Protein AF-A0A812QIM4-F1 (afdb_monomer)

Foldseek 3Di:
DDDDDDDDDDDDDDDDDDDDDDDDDDDDDDDDDDDDDDDDDDDDDDDDPDDDDDDPVVPDPPCVVVCVVPDDPDDDDDDDDDDDDDPVPPQADDEAEFEVDCTLAPNCCVCVVVVFDLQAALVPTPDDPVVSVVLLVVLQVSLVVSLVVVVVVLVRYQYEYEYCDDPCPNVSNCVRRNVVSVVSCVVSVHHYHHPLQPPQDPDPDPDDPPPCPDDDDDDDDDDDDDDDDADDPQCVVAAWKAWQQRHTQFGDDPQWTQGPVHNPDIWGFDDDPNWTWTADPNDIWIWDFDVQQTWTQISSRIIIGGPLQFAWKAWPPPRHTQAGDDPQWGPGDVVVVDDIWGKAFPPRHDRFGKIWTQDPNDTWIWTWDDDVFTWTQTPVRIIMTGDDPD

Mean predicted aligned error: 18.61 Å

Solvent-accessible surface area (backbone atoms only — not comparable to full-atom values): 24780 Å² total; per-residue (Å²): 135,87,84,87,81,88,86,85,91,79,86,84,82,85,82,87,81,82,81,81,88,89,79,87,83,90,84,88,84,89,81,84,90,85,85,89,81,88,84,89,79,92,76,90,80,80,89,84,87,74,75,88,79,77,61,80,76,77,74,59,71,64,70,73,68,73,55,70,82,72,67,84,80,75,75,84,89,71,77,96,74,94,72,93,71,74,76,86,77,68,80,80,73,46,74,46,78,40,58,40,76,66,68,58,40,62,47,62,53,48,43,70,73,62,63,51,63,72,91,43,37,63,90,70,45,100,61,58,70,72,54,45,54,50,51,51,53,51,42,48,54,48,32,54,52,38,46,51,51,52,53,54,46,49,75,67,24,51,52,36,41,37,34,81,48,63,83,65,46,70,62,44,50,19,67,30,67,30,50,71,42,42,54,48,41,61,75,69,64,52,52,76,44,43,63,56,75,71,76,68,71,84,62,95,65,95,67,80,88,70,82,80,71,85,78,91,82,85,90,87,90,87,84,89,81,88,87,82,97,35,89,71,69,49,69,80,59,46,42,44,27,18,38,87,86,57,48,74,48,30,35,30,52,83,37,34,34,37,30,66,91,39,85,86,46,71,40,61,54,44,76,56,95,54,36,38,33,38,64,57,98,88,44,78,38,43,30,51,78,42,84,83,54,49,28,38,43,33,71,76,68,53,47,36,35,58,49,83,73,59,45,44,32,20,31,64,75,87,59,48,71,50,27,32,28,53,96,54,24,36,40,48,30,78,92,67,77,50,78,72,26,52,39,44,56,69,65,74,70,67,67,74,36,46,34,34,35,49,52,95,95,38,79,46,48,22,43,41,41,77,57,93,63,31,34,36,42,31,80,90,70,54,42,37,32,36,56,74,87,127

Secondary structure (DSSP, 8-state):
--PPP-----------PPPPPP---------------------------------TTTS---GGGTSTTSS---------------GGG-S---EEEEE-BTTTB-HHIIIIIS---TTS-GGGSSS-HHHHHHHHHHHHHHHHHHHHHHHHHHHHSEEEEEESSPTTHHHHHHHHH-HHHHHHHHHHT--EEETTGGGS---S--------PPPP-------PPP--S----GGGG-EEEE-TTS-EEEEEETTEEEETTEEEEEEE-EEETTEEEEEETTEEEEEEEETTTTEEEETTS-EEEE-TT-EEEEETTTT-EEEEEETTEEEE-GGG----EEEEETTSS-SS-EEEEEETTEEEEEEEE-SSS-EEEETTS-EEEEPP--

Structure (mmCIF, N/CA/C/O backbone):
data_AF-A0A812QIM4-F1
#
_entry.id   AF-A0A812QIM4-F1
#
loop_
_atom_site.group_PDB
_atom_site.id
_atom_site.type_symbol
_atom_site.label_atom_id
_atom_site.label_alt_id
_atom_site.label_comp_id
_atom_site.label_asym_id
_atom_site.label_entity_id
_atom_site.label_seq_id
_atom_site.pdbx_PDB_ins_code
_atom_site.Cartn_x
_atom_site.Cartn_y
_atom_site.Cartn_z
_atom_site.occupancy
_atom_site.B_iso_or_equiv
_atom_site.auth_seq_id
_atom_site.auth_comp_id
_atom_site.auth_asym_id
_atom_site.auth_atom_id
_atom_site.pdbx_PDB_model_num
ATOM 1 N N . MET A 1 1 ? -24.284 -28.641 1.181 1.00 31.69 1 MET A N 1
ATOM 2 C CA . MET A 1 1 ? -25.553 -29.270 0.763 1.00 31.69 1 MET A CA 1
ATOM 3 C C . MET A 1 1 ? -26.142 -28.360 -0.311 1.00 31.69 1 MET A C 1
ATOM 5 O O . MET A 1 1 ? -26.396 -27.210 0.000 1.00 31.69 1 MET A O 1
ATOM 9 N N . ALA A 1 2 ? -26.145 -28.855 -1.556 1.00 27.86 2 ALA A N 1
ATOM 10 C CA . ALA A 1 2 ? -26.678 -28.325 -2.827 1.00 27.86 2 ALA A CA 1
ATOM 11 C C . ALA A 1 2 ? -26.719 -26.797 -3.088 1.00 27.86 2 ALA A C 1
ATOM 13 O O . ALA A 1 2 ? -27.555 -26.076 -2.555 1.00 27.86 2 ALA A O 1
ATOM 14 N N . ILE A 1 3 ? -25.862 -26.364 -4.022 1.00 28.48 3 ILE A N 1
ATOM 15 C CA . ILE A 1 3 ? -25.953 -25.119 -4.800 1.00 28.48 3 ILE A CA 1
ATOM 16 C C . ILE A 1 3 ? -26.786 -25.438 -6.053 1.00 28.48 3 ILE A C 1
ATOM 18 O O . ILE A 1 3 ? -26.465 -26.397 -6.755 1.00 28.48 3 ILE A O 1
ATOM 22 N N . CYS A 1 4 ? -27.843 -24.665 -6.320 1.00 30.12 4 CYS A N 1
ATOM 23 C CA . CYS A 1 4 ? -28.567 -24.708 -7.594 1.00 30.12 4 CYS A CA 1
ATOM 24 C C . CYS A 1 4 ? -27.830 -23.866 -8.638 1.00 30.12 4 CYS A C 1
ATOM 26 O O . CYS A 1 4 ? -27.529 -22.696 -8.399 1.00 30.12 4 CYS A O 1
ATOM 28 N N . ALA A 1 5 ? -27.569 -24.498 -9.778 1.00 31.72 5 ALA A N 1
ATOM 29 C CA . ALA A 1 5 ? -27.075 -23.909 -11.008 1.00 31.72 5 ALA A CA 1
ATOM 30 C C . ALA A 1 5 ? -28.241 -23.488 -11.927 1.00 31.72 5 ALA A C 1
ATOM 32 O O . ALA A 1 5 ? -29.397 -23.821 -11.667 1.00 31.72 5 ALA A O 1
ATOM 33 N N . A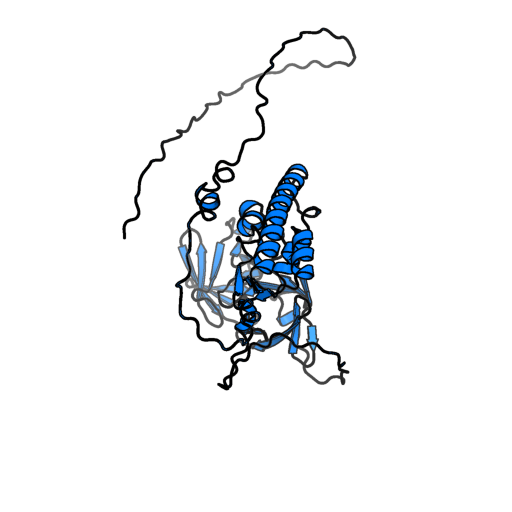SP A 1 6 ? -27.852 -22.822 -13.015 1.00 32.16 6 ASP A N 1
ATOM 34 C CA . ASP A 1 6 ? -28.573 -22.575 -14.270 1.00 32.16 6 ASP A CA 1
ATOM 35 C C . ASP A 1 6 ? -29.329 -21.243 -14.390 1.00 32.16 6 ASP A C 1
ATOM 37 O O . ASP A 1 6 ? -30.354 -21.014 -13.754 1.00 32.16 6 ASP A O 1
ATOM 41 N N . LEU A 1 7 ? -28.817 -20.359 -15.262 1.00 31.41 7 LEU A N 1
ATOM 42 C CA . LEU A 1 7 ? -29.412 -20.027 -16.571 1.00 31.41 7 LEU A CA 1
ATOM 43 C C . LEU A 1 7 ? -28.429 -19.166 -17.427 1.00 31.41 7 LEU A C 1
ATOM 45 O O . LEU A 1 7 ? -27.482 -18.601 -16.877 1.00 31.41 7 LEU A O 1
ATOM 49 N N . PRO A 1 8 ? -28.587 -19.127 -18.770 1.00 38.16 8 PRO A N 1
ATOM 50 C CA . PRO A 1 8 ? -27.470 -19.095 -19.721 1.00 38.16 8 PRO A CA 1
ATOM 51 C C . PRO A 1 8 ? -27.137 -17.718 -20.315 1.00 38.16 8 PRO A C 1
ATOM 53 O O . PRO A 1 8 ? -27.984 -16.836 -20.437 1.00 38.16 8 PRO A O 1
ATOM 56 N N . TRP A 1 9 ? -25.888 -17.604 -20.772 1.00 27.28 9 TRP A N 1
ATOM 57 C CA . TRP A 1 9 ? -25.399 -16.574 -21.687 1.00 27.28 9 TRP A CA 1
ATOM 58 C C . TRP A 1 9 ? -25.681 -16.992 -23.137 1.00 27.28 9 TRP A C 1
ATOM 60 O O . TRP A 1 9 ? -25.324 -18.101 -23.528 1.00 27.28 9 TRP A O 1
ATOM 70 N N . THR A 1 10 ? -26.274 -16.104 -23.934 1.00 38.69 10 THR A N 1
ATOM 71 C CA . THR A 1 10 ? -26.333 -16.226 -25.399 1.00 38.69 10 THR A CA 1
ATOM 72 C C . THR A 1 10 ? -25.633 -15.038 -26.048 1.00 38.69 10 THR A C 1
ATOM 74 O O . THR A 1 10 ? -26.027 -13.895 -25.826 1.00 38.69 10 THR A O 1
ATOM 77 N N . ASP A 1 11 ? -24.593 -15.366 -26.811 1.00 30.64 11 ASP A N 1
ATOM 78 C CA . ASP A 1 11 ? -24.166 -14.837 -28.109 1.00 30.64 11 ASP A CA 1
ATOM 79 C C . ASP A 1 11 ? -24.477 -13.375 -28.465 1.00 30.64 11 ASP A C 1
ATOM 81 O O . ASP A 1 11 ? -25.616 -12.993 -28.735 1.00 30.64 11 ASP A O 1
ATOM 85 N N . PHE A 1 12 ? -23.408 -12.589 -28.629 1.00 30.22 12 PHE A N 1
ATOM 86 C CA . PHE A 1 12 ? -23.403 -11.441 -29.532 1.00 30.22 12 PHE A CA 1
ATOM 87 C C . PHE A 1 12 ? -22.281 -11.638 -30.556 1.00 30.22 12 PHE A C 1
ATOM 89 O O . PHE A 1 12 ? -21.096 -11.490 -30.252 1.00 30.22 12 PHE A O 1
ATOM 96 N N . GLU A 1 13 ? -22.679 -12.053 -31.758 1.00 33.88 13 GLU A N 1
ATOM 97 C CA . GLU A 1 13 ? -21.814 -12.227 -32.919 1.00 33.88 13 GLU A CA 1
ATOM 98 C C . GLU A 1 13 ? -21.240 -10.895 -33.414 1.00 33.88 13 GLU A C 1
ATOM 100 O O . GLU A 1 13 ? -21.886 -9.845 -33.425 1.00 33.88 13 GLU A O 1
ATOM 105 N N . ALA A 1 14 ? -20.001 -10.995 -33.884 1.00 36.44 14 ALA A N 1
ATOM 106 C CA . ALA A 1 14 ? -19.252 -9.965 -34.569 1.00 36.44 14 ALA A CA 1
ATOM 107 C C . ALA A 1 14 ? -19.886 -9.599 -35.922 1.00 36.44 14 ALA A C 1
ATOM 109 O O . ALA A 1 14 ? -20.085 -10.455 -36.781 1.00 36.44 14 ALA A O 1
ATOM 110 N N . GLN A 1 15 ? -20.090 -8.303 -36.162 1.00 34.66 15 GLN A N 1
ATOM 111 C CA . GLN A 1 15 ? -20.232 -7.761 -37.513 1.00 34.66 15 GLN A CA 1
ATOM 112 C C . GLN A 1 15 ? -18.967 -6.987 -37.881 1.00 34.66 15 GLN A C 1
ATOM 114 O O . GLN A 1 15 ? -18.726 -5.865 -37.443 1.00 34.66 15 GLN A O 1
ATOM 119 N N . SER A 1 16 ? -18.140 -7.646 -38.689 1.00 32.47 16 SER A N 1
ATOM 120 C CA . SER A 1 16 ? -17.031 -7.064 -39.433 1.00 32.47 16 SER A CA 1
ATOM 121 C C . SER A 1 16 ? -17.580 -6.214 -40.579 1.00 32.47 16 SER A C 1
ATOM 123 O O . SER A 1 16 ? -18.104 -6.763 -41.553 1.00 32.47 16 SER A O 1
ATOM 125 N N . ASP A 1 17 ? -17.445 -4.895 -40.481 1.00 38.81 17 ASP A N 1
ATOM 126 C CA . ASP A 1 17 ? -17.870 -3.986 -41.541 1.00 38.81 17 ASP A CA 1
ATOM 127 C C . ASP A 1 17 ? -16.717 -3.710 -42.520 1.00 38.81 17 ASP A C 1
ATOM 129 O O . ASP A 1 17 ? -15.615 -3.293 -42.148 1.00 38.81 17 ASP A O 1
ATOM 133 N N . ARG A 1 18 ? -16.971 -4.010 -43.796 1.00 38.47 18 ARG A N 1
ATOM 134 C CA . ARG A 1 18 ? -16.031 -3.883 -44.914 1.00 38.47 18 ARG A CA 1
ATOM 135 C C . ARG A 1 18 ? -15.997 -2.427 -45.378 1.00 38.47 18 ARG A C 1
ATOM 137 O O . ARG A 1 18 ? -16.989 -1.928 -45.897 1.00 38.47 18 ARG A O 1
ATOM 144 N N . ARG A 1 19 ? -14.841 -1.760 -45.296 1.00 40.91 19 ARG A N 1
ATOM 145 C CA . ARG A 1 19 ? -14.613 -0.491 -46.013 1.00 40.91 19 ARG A CA 1
ATOM 146 C C . ARG A 1 19 ? -14.155 -0.759 -47.457 1.00 40.91 19 ARG A C 1
ATOM 148 O O . ARG A 1 19 ? -13.221 -1.541 -47.636 1.00 40.91 19 ARG A O 1
ATOM 155 N N . PRO A 1 20 ? -14.747 -0.112 -48.477 1.00 53.72 20 PRO A N 1
ATOM 156 C CA . PRO A 1 20 ? -14.208 -0.097 -49.836 1.00 53.72 20 PRO A CA 1
ATOM 157 C C . PRO A 1 20 ? -13.132 0.999 -50.008 1.00 53.72 20 PRO A C 1
ATOM 159 O O . PRO A 1 20 ? -13.070 1.931 -49.199 1.00 53.72 20 PRO A O 1
ATOM 162 N N . PRO A 1 21 ? -12.277 0.911 -51.047 1.00 52.03 21 PRO A N 1
ATOM 163 C CA . PRO A 1 21 ? -11.191 1.860 -51.264 1.00 52.03 21 PRO A CA 1
ATOM 164 C C . PRO A 1 21 ? -11.693 3.139 -51.950 1.00 52.03 21 PRO A C 1
ATOM 166 O O . PRO A 1 21 ? -12.489 3.083 -52.886 1.00 52.03 21 PRO A O 1
ATOM 169 N N . LEU A 1 22 ? -11.185 4.292 -51.509 1.00 46.22 22 LEU A N 1
ATOM 170 C CA . LEU A 1 22 ? -11.357 5.579 -52.184 1.00 46.22 22 LEU A CA 1
ATOM 171 C C . LEU A 1 22 ? -10.167 5.829 -53.121 1.00 46.22 22 LEU A C 1
ATOM 173 O O . LEU A 1 22 ? -9.020 5.882 -52.680 1.00 46.22 22 LEU A O 1
ATOM 177 N N . GLN A 1 23 ? -10.466 5.998 -54.408 1.00 47.19 23 GLN A N 1
ATOM 178 C CA . GLN A 1 23 ? -9.598 6.601 -55.419 1.00 47.19 23 GLN A CA 1
ATOM 179 C C . GLN A 1 23 ? -10.103 8.015 -55.735 1.00 47.19 23 GLN A C 1
ATOM 181 O O . GLN A 1 23 ? -11.303 8.201 -55.914 1.00 47.19 23 GLN A O 1
ATOM 186 N N . GLY A 1 24 ? -9.162 8.949 -55.903 1.00 43.06 24 GLY A N 1
ATOM 187 C CA . GLY A 1 24 ? -9.162 9.871 -57.045 1.00 43.06 24 GLY A CA 1
ATOM 188 C C . GLY A 1 24 ? -9.822 11.246 -56.904 1.00 43.06 24 GLY A C 1
ATOM 189 O O . GLY A 1 24 ? -11.034 11.373 -56.999 1.00 43.06 24 GLY A O 1
ATOM 190 N N . ASP A 1 25 ? -8.944 12.251 -56.868 1.00 36.75 25 ASP A N 1
ATOM 191 C CA . ASP A 1 25 ? -8.992 13.505 -57.636 1.00 36.75 25 ASP A CA 1
ATOM 192 C C . ASP A 1 25 ? -9.691 14.773 -57.092 1.00 36.75 25 ASP A C 1
ATOM 194 O O . ASP A 1 25 ? -10.904 14.951 -57.092 1.00 36.75 25 ASP A O 1
ATOM 198 N N . SER A 1 26 ? -8.806 15.713 -56.721 1.00 42.94 26 SER A N 1
ATOM 199 C CA . SER A 1 26 ? -8.750 17.148 -57.069 1.00 42.94 26 SER A CA 1
ATOM 200 C C . SER A 1 26 ? -10.033 17.899 -57.450 1.00 42.94 26 SER A C 1
ATOM 202 O O . SER A 1 26 ? -10.563 17.721 -58.542 1.00 42.94 26 SER A O 1
ATOM 204 N N . ASN A 1 27 ? -10.368 18.929 -56.660 1.00 41.09 27 ASN A N 1
ATOM 205 C CA . ASN A 1 27 ? -10.377 20.321 -57.139 1.00 41.09 27 ASN A CA 1
ATOM 206 C C . ASN A 1 27 ? -10.561 21.337 -55.996 1.00 41.09 27 ASN A C 1
ATOM 208 O O . ASN A 1 27 ? -11.442 21.209 -55.151 1.00 41.09 27 ASN A O 1
ATOM 212 N N . VAL A 1 28 ? -9.717 22.368 -56.023 1.00 44.53 28 VAL A N 1
ATOM 213 C CA . VAL A 1 28 ? -9.793 23.616 -55.242 1.00 44.53 28 VAL A CA 1
ATOM 214 C C . VAL A 1 28 ? -10.727 24.582 -55.994 1.00 44.53 28 VAL A C 1
ATOM 216 O O . VAL A 1 28 ? -10.684 24.606 -57.226 1.00 44.53 28 VAL A O 1
ATOM 219 N N . PRO A 1 29 ? -11.582 25.367 -55.307 1.00 46.28 29 PRO A N 1
ATOM 220 C CA . PRO A 1 29 ? -11.283 26.797 -55.181 1.00 46.28 29 PRO A CA 1
ATOM 221 C C . PRO A 1 29 ? -11.627 27.422 -53.816 1.00 46.28 29 PRO A C 1
ATOM 223 O O . PRO A 1 29 ? -12.591 27.080 -53.139 1.00 46.28 29 PRO A O 1
ATOM 226 N N . THR A 1 30 ? -10.803 28.406 -53.470 1.00 52.62 30 THR A N 1
ATOM 227 C CA . THR A 1 30 ? -10.936 29.436 -52.430 1.00 52.62 30 THR A CA 1
ATOM 228 C C . THR A 1 30 ? -12.150 30.356 -52.638 1.00 52.62 30 THR A C 1
ATOM 230 O O . THR A 1 30 ? -12.399 30.724 -53.783 1.00 52.62 30 THR A O 1
ATOM 233 N N . CYS A 1 31 ? -12.815 30.825 -51.567 1.00 32.56 31 CYS A N 1
ATOM 234 C CA . CYS A 1 31 ? -12.811 32.235 -51.098 1.00 32.56 31 CYS A CA 1
ATOM 235 C C . CYS A 1 31 ? -13.952 32.565 -50.092 1.00 32.56 31 CYS A C 1
ATOM 237 O O . CYS A 1 31 ? -15.097 32.183 -50.304 1.00 32.56 31 CYS A O 1
ATOM 239 N N . SER A 1 32 ? -13.589 33.356 -49.069 1.00 36.91 32 SER A N 1
ATOM 240 C CA . SER A 1 32 ? -14.325 34.442 -48.376 1.00 36.91 32 SER A CA 1
ATOM 241 C C . SER A 1 32 ? -15.700 34.229 -47.710 1.00 36.91 32 SER A C 1
ATOM 243 O O . SER A 1 32 ? -16.726 34.114 -48.370 1.00 36.91 32 SER A O 1
ATOM 245 N N . ASP A 1 33 ? -15.668 34.333 -46.378 1.00 38.66 33 ASP A N 1
ATOM 246 C CA . ASP A 1 33 ? -16.414 35.224 -45.467 1.00 38.66 33 ASP A CA 1
ATOM 247 C C . ASP A 1 33 ? -17.854 35.722 -45.743 1.00 38.66 33 ASP A C 1
ATOM 249 O O . ASP A 1 33 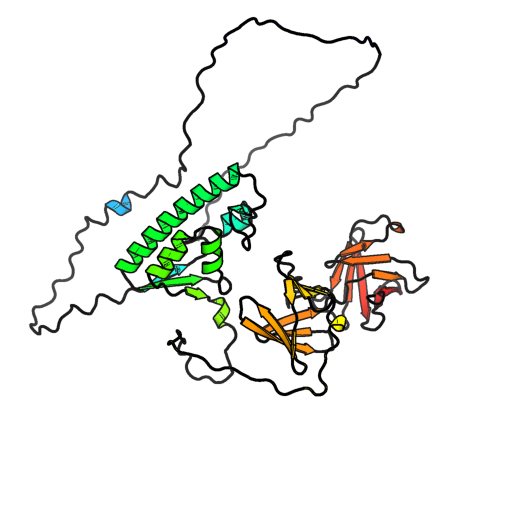? -18.204 36.252 -46.796 1.00 38.66 33 ASP A O 1
ATOM 253 N N . THR A 1 34 ? -18.557 35.826 -44.602 1.00 35.72 34 THR A N 1
ATOM 254 C CA . THR A 1 34 ? -19.622 36.776 -44.190 1.00 35.72 34 THR A CA 1
ATOM 255 C C . THR A 1 34 ? -21.112 36.375 -44.301 1.00 35.72 34 THR A C 1
ATOM 257 O O . THR A 1 34 ? -21.750 36.489 -45.336 1.00 35.72 34 THR A O 1
ATOM 260 N N . CYS A 1 35 ? -21.675 36.093 -43.113 1.00 33.22 35 CYS A N 1
ATOM 261 C CA . CYS A 1 35 ? -22.890 36.683 -42.517 1.00 33.22 35 CYS A CA 1
ATOM 262 C C . CYS A 1 35 ? -24.338 36.351 -42.973 1.00 33.22 35 CYS A C 1
ATOM 264 O O . CYS A 1 35 ? -24.768 36.659 -44.074 1.00 33.22 35 CYS A O 1
ATOM 266 N N . ILE A 1 36 ? -25.119 35.991 -41.933 1.00 32.59 36 ILE A N 1
ATOM 267 C CA . ILE A 1 36 ? -26.514 36.377 -41.602 1.00 32.59 36 ILE A CA 1
ATOM 268 C C . ILE A 1 36 ? -27.662 35.714 -42.387 1.00 32.59 36 ILE A C 1
ATOM 270 O O . ILE A 1 36 ? -27.811 35.900 -43.586 1.00 32.59 36 ILE A O 1
ATOM 274 N N . GLY A 1 37 ? -28.601 35.108 -41.640 1.00 29.59 37 GLY A N 1
ATOM 275 C CA . GLY A 1 37 ? -30.026 35.176 -41.998 1.00 29.59 37 GLY A CA 1
ATOM 276 C C . GLY A 1 37 ? -30.845 33.890 -41.882 1.00 29.59 37 GLY A C 1
ATOM 277 O O . GLY A 1 37 ? -31.101 33.226 -42.874 1.00 29.59 37 GLY A O 1
ATOM 278 N N . SER A 1 38 ? -31.301 33.604 -40.662 1.00 33.09 38 SER A N 1
ATOM 279 C CA . SER A 1 38 ? -32.600 33.032 -40.269 1.00 33.09 38 SER A CA 1
ATOM 280 C C . SER A 1 38 ? -33.513 32.384 -41.330 1.00 33.09 38 SER A C 1
ATOM 282 O O . SER A 1 38 ? -34.051 33.074 -42.190 1.00 33.09 38 SER A O 1
ATOM 284 N N . SER A 1 39 ? -33.906 31.122 -41.111 1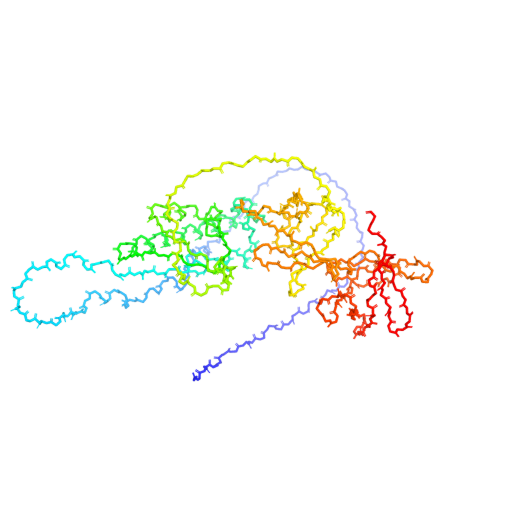.00 31.39 39 SER A N 1
ATOM 285 C CA . SER A 1 39 ? -35.313 30.712 -41.272 1.00 31.39 39 SER A CA 1
ATOM 286 C C . SER A 1 39 ? -35.626 29.412 -40.527 1.00 31.39 39 SER A C 1
ATOM 288 O O . SER A 1 39 ? -34.870 28.445 -40.549 1.00 31.39 39 SER A O 1
ATOM 290 N N . ALA A 1 40 ? -36.757 29.437 -39.832 1.00 34.31 40 ALA A N 1
ATOM 291 C CA . ALA A 1 40 ? -37.245 28.445 -38.896 1.00 34.31 40 ALA A CA 1
ATOM 292 C C . ALA A 1 40 ? -37.752 27.165 -39.571 1.00 34.31 40 ALA A C 1
ATOM 294 O O . ALA A 1 40 ? -38.496 27.242 -40.547 1.00 34.31 40 ALA A O 1
ATOM 295 N N . ARG A 1 41 ? -37.515 26.008 -38.938 1.00 31.59 41 ARG A N 1
ATOM 296 C CA . ARG A 1 41 ? -38.506 24.924 -38.872 1.00 31.59 41 ARG A CA 1
ATOM 297 C C . ARG A 1 41 ? -38.480 24.247 -37.507 1.00 31.59 41 ARG A C 1
ATOM 299 O O . ARG A 1 41 ? -37.567 23.512 -37.155 1.00 31.59 41 ARG A O 1
ATOM 306 N N . SER A 1 42 ? -39.545 24.543 -36.774 1.00 31.66 42 SER A N 1
ATOM 307 C CA . SER A 1 42 ? -40.086 23.763 -35.673 1.00 31.66 42 SER A CA 1
ATOM 308 C C . SER A 1 42 ? -40.284 22.308 -36.105 1.00 31.66 42 SER A C 1
ATOM 310 O O . SER A 1 42 ? -41.011 22.041 -37.063 1.00 31.66 42 SER A O 1
ATOM 312 N N . VAL A 1 43 ? -39.657 21.383 -35.381 1.00 31.66 43 VAL A N 1
ATOM 313 C CA . VAL A 1 43 ? -40.124 20.003 -35.248 1.00 31.66 43 VAL A CA 1
ATOM 314 C C . VAL A 1 43 ? -40.152 19.712 -33.756 1.00 31.66 43 VAL A C 1
ATOM 316 O O . VAL A 1 43 ? -39.121 19.623 -33.095 1.00 31.66 43 VAL A O 1
ATOM 319 N N . CYS A 1 44 ? -41.363 19.611 -33.222 1.00 29.42 44 CYS A N 1
ATOM 320 C CA . CYS A 1 44 ? -41.612 19.041 -31.914 1.00 29.42 44 CYS A CA 1
ATOM 321 C C . CYS A 1 44 ? -41.260 17.548 -31.947 1.00 29.42 44 CYS A C 1
ATOM 323 O O . CYS A 1 44 ? -41.868 16.795 -32.703 1.00 29.42 44 CYS A O 1
ATOM 325 N N . LEU A 1 45 ? -40.363 17.110 -31.066 1.00 29.80 45 LEU A N 1
ATOM 326 C CA . LEU A 1 45 ? -40.440 15.774 -30.483 1.00 29.80 45 LEU A CA 1
ATOM 327 C C . LEU A 1 45 ? -40.370 15.930 -28.967 1.00 29.80 45 LEU A C 1
ATOM 329 O O . LEU A 1 45 ? -39.312 16.118 -28.372 1.00 29.80 45 LEU A O 1
ATOM 333 N N . GLY A 1 46 ? -41.551 15.921 -28.357 1.00 24.19 46 GLY A N 1
ATOM 334 C CA . GLY A 1 46 ? -41.685 15.637 -26.943 1.00 24.19 46 GLY A CA 1
ATOM 335 C C . GLY A 1 46 ? -41.480 14.147 -26.662 1.00 24.19 46 GLY A C 1
ATOM 336 O O . GLY A 1 46 ? -41.581 13.308 -27.554 1.00 24.19 46 GLY A O 1
ATOM 337 N N . ALA A 1 47 ? -41.295 13.871 -25.371 1.00 29.83 47 ALA A N 1
ATOM 338 C CA . ALA A 1 47 ? -41.471 12.584 -24.701 1.00 29.83 47 ALA A CA 1
ATOM 339 C C . ALA A 1 47 ? -40.339 11.542 -24.816 1.00 29.83 47 ALA A C 1
ATOM 341 O O . ALA A 1 47 ? -40.488 10.536 -25.496 1.00 29.83 47 ALA A O 1
ATOM 342 N N . ALA A 1 48 ? -39.281 11.714 -24.008 1.00 28.88 48 ALA A N 1
ATOM 343 C CA . ALA A 1 48 ? -38.602 10.609 -23.303 1.00 28.88 48 ALA A CA 1
ATOM 344 C C . ALA A 1 48 ? -37.644 11.105 -22.192 1.00 28.88 48 ALA A C 1
ATOM 346 O O . ALA A 1 48 ? -36.514 10.648 -22.086 1.00 28.88 48 ALA A O 1
ATOM 347 N N . LEU A 1 49 ? -38.082 12.029 -21.330 1.00 30.22 49 LEU A N 1
ATOM 348 C CA . LEU A 1 49 ? -37.461 12.212 -20.012 1.00 30.22 49 LEU A CA 1
ATOM 349 C C . LEU A 1 49 ? -38.355 11.506 -18.992 1.00 30.22 49 LEU A C 1
ATOM 351 O O . LEU A 1 49 ? -39.291 12.095 -18.455 1.00 30.22 49 LEU A O 1
ATOM 355 N N . ARG A 1 50 ? -38.113 10.205 -18.788 1.00 35.03 50 ARG A N 1
ATOM 356 C CA . ARG A 1 50 ? -38.592 9.507 -17.590 1.00 35.03 50 ARG A CA 1
ATOM 357 C C . ARG A 1 50 ? -37.564 9.691 -16.478 1.00 35.03 50 ARG A C 1
ATOM 359 O O . ARG A 1 50 ? -36.364 9.707 -16.724 1.00 35.03 50 ARG A O 1
ATOM 366 N N . ALA A 1 51 ? -38.117 9.868 -15.286 1.00 35.34 51 ALA A N 1
ATOM 367 C CA . ALA A 1 51 ? -37.494 10.094 -13.993 1.00 35.34 51 ALA A CA 1
ATOM 368 C C . ALA A 1 51 ? -36.309 9.157 -13.661 1.00 35.34 51 ALA A C 1
ATOM 370 O O . ALA A 1 51 ? -36.227 8.055 -14.206 1.00 35.34 51 ALA A O 1
ATOM 371 N N . PRO A 1 52 ? -35.433 9.560 -12.720 1.00 36.53 52 PRO A N 1
ATOM 372 C CA . PRO A 1 52 ? -34.373 8.702 -12.196 1.00 36.53 52 PRO A CA 1
ATOM 373 C C . PRO A 1 52 ? -34.975 7.446 -11.540 1.00 36.53 52 PRO A C 1
ATOM 375 O O . PRO A 1 52 ? -35.694 7.543 -10.546 1.00 36.53 52 PRO A O 1
ATOM 378 N N . GLY A 1 53 ? -34.696 6.267 -12.110 1.00 32.16 53 GLY A N 1
ATOM 379 C CA . GLY A 1 53 ? -34.959 4.970 -11.472 1.00 32.16 53 GLY A CA 1
ATOM 380 C C . GLY A 1 53 ? -34.093 4.856 -10.217 1.00 32.16 53 GLY A C 1
ATOM 381 O O . GLY A 1 5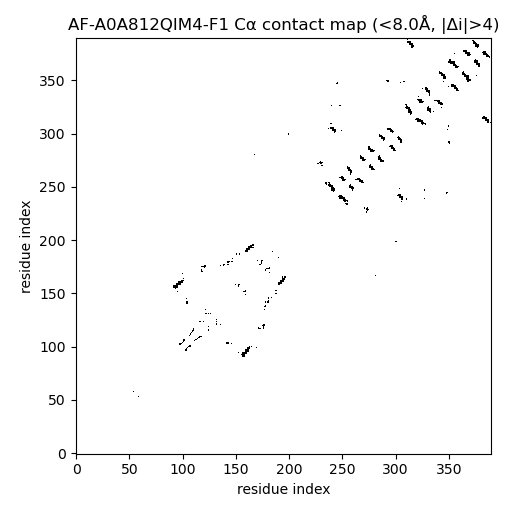3 ? -32.899 5.125 -10.265 1.00 32.16 53 GLY A O 1
ATOM 382 N N . SER A 1 54 ? -34.659 4.675 -9.025 1.00 35.38 54 SER A N 1
ATOM 383 C CA . SER A 1 54 ? -35.267 3.444 -8.500 1.00 35.38 54 SER A CA 1
ATOM 384 C C . SER A 1 54 ? -34.282 2.272 -8.509 1.00 35.38 54 SER A C 1
ATOM 386 O O . SER A 1 54 ? -34.295 1.432 -9.406 1.00 35.38 54 SER A O 1
ATOM 388 N N . TYR A 1 55 ? -33.433 2.206 -7.486 1.00 42.94 55 TYR A N 1
ATOM 389 C CA . TYR A 1 55 ? -32.674 1.003 -7.159 1.00 42.94 55 TYR A CA 1
ATOM 390 C C . TYR A 1 55 ? -33.662 -0.085 -6.686 1.00 42.94 55 TYR A C 1
ATOM 392 O O . TYR A 1 55 ? -34.282 0.079 -5.630 1.00 42.94 55 TYR A O 1
ATOM 400 N N . PRO A 1 56 ? -33.855 -1.197 -7.424 1.00 40.72 56 PRO A N 1
ATOM 401 C CA . PRO A 1 56 ? -34.867 -2.208 -7.089 1.00 40.72 56 PRO A CA 1
ATOM 402 C C . PRO A 1 56 ? -34.575 -2.969 -5.786 1.00 40.72 56 PRO A C 1
ATOM 404 O O . PRO A 1 56 ? -35.464 -3.613 -5.236 1.00 40.72 56 PRO A O 1
ATOM 407 N N . TRP A 1 57 ? -33.342 -2.888 -5.278 1.00 43.75 57 TRP A N 1
ATOM 408 C CA . TRP A 1 57 ? -32.934 -3.494 -4.009 1.00 43.75 57 TRP A CA 1
ATOM 409 C C . TRP A 1 57 ? -33.178 -2.588 -2.789 1.00 43.75 57 TRP A C 1
ATOM 411 O O . TRP A 1 57 ? -33.257 -3.092 -1.677 1.00 43.75 57 TRP A O 1
ATOM 421 N N . LEU A 1 58 ? -33.392 -1.280 -2.986 1.00 40.12 58 LEU A N 1
ATOM 422 C CA . LEU A 1 58 ? -33.661 -0.305 -1.913 1.00 40.12 58 LEU A CA 1
ATOM 423 C C . LEU A 1 58 ? -35.156 -0.120 -1.598 1.00 40.12 58 LEU A C 1
ATOM 425 O O . LEU A 1 58 ? -35.501 0.514 -0.609 1.00 40.12 58 LEU A O 1
ATOM 429 N N . THR A 1 59 ? -36.061 -0.671 -2.413 1.00 37.09 59 THR A N 1
ATOM 430 C CA . THR A 1 59 ? -37.525 -0.587 -2.198 1.00 37.09 59 THR A CA 1
ATOM 431 C C . THR A 1 59 ? -38.132 -1.850 -1.590 1.00 37.09 59 THR A C 1
ATOM 433 O O . THR A 1 59 ? -39.332 -1.895 -1.328 1.00 37.09 59 THR A O 1
ATOM 436 N N . LYS A 1 60 ? -37.315 -2.870 -1.310 1.00 38.06 60 LYS A N 1
ATOM 437 C CA . LYS A 1 60 ? -37.733 -4.065 -0.575 1.00 38.06 60 LYS A CA 1
ATOM 438 C C . LYS A 1 60 ? -37.115 -4.060 0.815 1.00 38.06 60 LYS A C 1
ATOM 440 O O . LYS A 1 60 ? -36.266 -4.887 1.120 1.00 38.06 60 LYS A O 1
ATOM 445 N N . ILE A 1 61 ? -37.583 -3.154 1.670 1.00 37.75 61 ILE A N 1
ATOM 446 C CA . ILE A 1 61 ? -37.623 -3.483 3.095 1.00 37.75 61 ILE A CA 1
ATOM 447 C C . ILE A 1 61 ? -38.685 -4.585 3.206 1.00 37.75 61 ILE A C 1
ATOM 449 O O . ILE A 1 61 ? -39.825 -4.346 2.800 1.00 37.75 61 ILE A O 1
ATOM 453 N N . PRO A 1 62 ? -38.354 -5.801 3.667 1.00 34.56 62 PRO A N 1
ATOM 454 C CA . PRO A 1 62 ? -39.368 -6.806 3.929 1.00 34.56 62 PRO A CA 1
ATOM 455 C C . PRO A 1 62 ? -40.395 -6.225 4.905 1.00 34.56 62 PRO A C 1
ATOM 457 O O . PRO A 1 62 ? -40.040 -5.789 6.001 1.00 34.56 62 PRO A O 1
ATOM 460 N N . THR A 1 63 ? -41.677 -6.243 4.537 1.00 39.75 63 THR A N 1
ATOM 461 C CA . THR A 1 63 ? -42.790 -5.859 5.423 1.00 39.75 63 THR A CA 1
ATOM 462 C C . THR A 1 63 ? -42.788 -6.659 6.735 1.00 39.75 63 THR A C 1
ATOM 464 O O . THR A 1 63 ? -43.396 -6.242 7.715 1.00 39.75 63 THR A O 1
ATOM 467 N N . SER A 1 64 ? -42.025 -7.757 6.794 1.00 37.25 64 SER A N 1
ATOM 468 C CA . SER A 1 64 ? -41.793 -8.566 7.990 1.00 37.25 64 SER A CA 1
ATOM 469 C C . SER A 1 64 ? -41.076 -7.836 9.133 1.00 37.25 64 SER A C 1
ATOM 471 O O . SER A 1 64 ? -41.032 -8.378 10.231 1.00 37.25 64 SER A O 1
ATOM 473 N N . TYR A 1 65 ? -40.538 -6.626 8.928 1.00 33.12 65 TYR A N 1
ATOM 474 C CA . TYR A 1 65 ? -40.021 -5.806 10.034 1.00 33.12 65 TYR A CA 1
ATOM 475 C C . TYR A 1 65 ? -41.072 -4.894 10.688 1.00 33.12 65 TYR A C 1
ATOM 477 O O . TYR A 1 65 ? -40.860 -4.476 11.821 1.00 33.12 65 TYR A O 1
ATOM 485 N N . GLN A 1 66 ? -42.217 -4.624 10.044 1.00 37.47 66 GLN A N 1
ATOM 486 C CA . GLN A 1 66 ? -43.319 -3.873 10.676 1.00 37.47 66 GLN A CA 1
ATOM 487 C C . GLN A 1 66 ? -44.319 -4.769 11.425 1.00 37.47 66 GLN A C 1
ATOM 489 O O . GLN A 1 66 ? -45.121 -4.271 12.211 1.00 37.47 66 GLN A O 1
ATOM 494 N N . GLU A 1 67 ? -44.263 -6.090 11.239 1.00 37.69 67 GLU A N 1
ATOM 495 C CA . GLU A 1 67 ? -45.129 -7.039 11.960 1.00 37.69 67 GLU A CA 1
ATOM 496 C C . GLU A 1 67 ? -44.502 -7.582 13.256 1.00 37.69 67 GLU A C 1
ATOM 498 O O . GLU A 1 67 ? -45.214 -8.123 14.102 1.00 37.69 67 GLU A O 1
ATOM 503 N N . ALA A 1 68 ? -43.208 -7.336 13.491 1.00 38.97 68 ALA A N 1
ATOM 504 C CA . ALA A 1 68 ? -42.528 -7.714 14.734 1.00 38.97 68 ALA A CA 1
ATOM 505 C C . ALA A 1 68 ? -42.940 -6.866 15.961 1.00 38.97 68 ALA A C 1
ATOM 507 O O . ALA A 1 68 ? -42.554 -7.189 17.081 1.00 38.97 68 ALA A O 1
ATOM 508 N N . GLU A 1 69 ? -43.758 -5.819 15.787 1.00 43.06 69 GLU A N 1
ATOM 509 C CA . GLU A 1 69 ? -44.308 -5.016 16.894 1.00 43.06 69 GLU A CA 1
ATOM 510 C C . GLU A 1 69 ? -45.685 -5.494 17.397 1.00 43.06 69 GLU A C 1
ATOM 512 O O . GLU A 1 69 ? -46.232 -4.907 18.332 1.00 43.06 69 GLU A O 1
ATOM 517 N N . LYS A 1 70 ? -46.274 -6.556 16.820 1.00 42.47 70 LYS A N 1
ATOM 518 C CA . LYS A 1 70 ? -47.615 -7.033 17.220 1.00 42.47 70 LYS A CA 1
ATOM 519 C C . LYS A 1 70 ? -47.708 -8.472 17.715 1.00 42.47 70 LYS A C 1
ATOM 521 O O . LYS A 1 70 ? -48.799 -8.878 18.119 1.00 42.47 70 LYS A O 1
ATOM 526 N N . GLU A 1 71 ? -46.609 -9.219 17.785 1.00 37.25 71 GLU A N 1
ATOM 527 C CA . GLU A 1 71 ? -46.639 -10.527 18.442 1.00 37.25 71 GLU A CA 1
ATOM 528 C C . GLU A 1 71 ? -46.358 -10.431 19.944 1.00 37.25 71 GLU A C 1
ATOM 530 O O . GLU A 1 71 ? -45.306 -10.020 20.426 1.00 37.25 71 GLU A O 1
ATOM 535 N N . ASN A 1 72 ? -47.400 -10.824 20.666 1.00 44.16 72 ASN A N 1
ATOM 536 C CA . ASN A 1 72 ? -47.594 -10.895 22.099 1.00 44.16 72 ASN A CA 1
ATOM 537 C C . ASN A 1 72 ? -46.537 -11.786 22.781 1.00 44.16 72 ASN A C 1
ATOM 539 O O . ASN A 1 72 ? -46.806 -12.935 23.134 1.00 44.16 72 ASN A O 1
ATOM 543 N N . TRP A 1 73 ? -45.326 -11.262 22.975 1.00 35.81 73 TRP A N 1
ATOM 544 C CA . TRP A 1 73 ? -44.315 -11.893 23.819 1.00 35.81 73 TRP A CA 1
ATOM 545 C C . TRP A 1 73 ? -44.707 -11.700 25.289 1.00 35.81 73 TRP A C 1
ATOM 547 O O . TRP A 1 73 ? -44.381 -10.692 25.915 1.00 35.81 73 TRP A O 1
ATOM 557 N N . GLN A 1 74 ? -45.470 -12.649 25.840 1.00 37.50 74 GLN A N 1
ATOM 558 C CA . GLN A 1 74 ? -45.756 -12.687 27.273 1.00 37.50 74 GLN A CA 1
ATOM 559 C C . GLN A 1 74 ? -44.566 -13.316 28.012 1.00 37.50 74 GLN A C 1
ATOM 561 O O . GLN A 1 74 ? -44.290 -14.502 27.810 1.00 37.50 74 GLN A O 1
ATOM 566 N N . PRO A 1 75 ? -43.854 -12.569 28.877 1.00 39.19 75 PRO A N 1
ATOM 567 C CA . PRO A 1 75 ? -42.833 -13.164 29.725 1.00 39.19 75 PRO A CA 1
ATOM 568 C C . PRO A 1 75 ? -43.483 -14.147 30.714 1.00 39.19 75 PRO A C 1
ATOM 570 O O . PRO A 1 75 ? -44.638 -13.954 31.107 1.00 39.19 75 PRO A O 1
ATOM 573 N N . PRO A 1 76 ? -42.760 -15.193 31.150 1.00 40.72 76 PRO A N 1
ATOM 574 C CA . PRO A 1 76 ? -43.293 -16.161 32.094 1.00 40.72 76 PRO A CA 1
ATOM 575 C C . PRO A 1 76 ? -43.644 -15.468 33.414 1.00 40.72 76 PRO A C 1
ATOM 577 O O . PRO A 1 76 ? -42.796 -14.853 34.063 1.00 40.72 76 PRO A O 1
ATOM 580 N N . SER A 1 77 ? -44.907 -15.590 33.814 1.00 48.31 77 SER A N 1
ATOM 581 C CA . SER A 1 77 ? -45.420 -15.189 35.118 1.00 48.31 77 SER A CA 1
ATOM 582 C C . SER A 1 77 ? -44.838 -16.099 36.201 1.00 48.31 77 SER A C 1
ATOM 584 O O . SER A 1 77 ? -45.397 -17.137 36.549 1.00 48.31 77 SER A O 1
ATOM 586 N N . GLN A 1 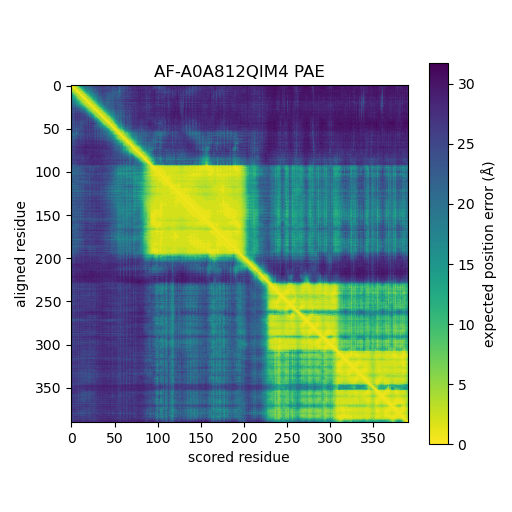78 ? -43.683 -15.715 36.740 1.00 42.47 78 GLN A N 1
ATOM 587 C CA . GLN A 1 78 ? -43.127 -16.336 37.936 1.00 42.47 78 GLN A CA 1
ATOM 588 C C . GLN A 1 78 ? -43.402 -15.472 39.166 1.00 42.47 78 GLN A C 1
ATOM 590 O O . GLN A 1 78 ? -42.944 -14.339 39.258 1.00 42.47 78 GLN A O 1
ATOM 595 N N . GLY A 1 79 ? -44.177 -16.060 40.081 1.00 42.62 79 GLY A N 1
ATOM 596 C CA . GLY A 1 79 ? -43.929 -16.071 41.523 1.00 42.62 79 GLY A CA 1
ATOM 597 C C . GLY A 1 79 ? -43.675 -14.735 42.210 1.00 42.62 79 GLY A C 1
ATOM 598 O O . GLY A 1 79 ? -42.561 -14.222 42.216 1.00 42.62 79 GLY A O 1
ATOM 599 N N . LEU A 1 80 ? -44.714 -14.243 42.881 1.00 52.19 80 LEU A N 1
ATOM 600 C CA . LEU A 1 80 ? -44.644 -13.228 43.925 1.00 52.19 80 LEU A CA 1
ATOM 601 C C . LEU A 1 80 ? -43.829 -13.738 45.123 1.00 52.19 80 LEU A C 1
ATOM 603 O O . LEU A 1 80 ? -44.418 -14.258 46.062 1.00 52.19 80 LEU A O 1
ATOM 607 N N . ASP A 1 81 ? -42.518 -13.504 45.120 1.00 52.69 81 ASP A N 1
ATOM 608 C CA . ASP A 1 81 ? -41.727 -13.450 46.351 1.00 52.69 81 ASP A CA 1
ATOM 609 C C . ASP A 1 81 ? -41.177 -12.029 46.517 1.00 52.69 81 ASP A C 1
ATOM 611 O O . ASP A 1 81 ? -40.375 -11.514 45.734 1.00 52.69 81 ASP A O 1
ATOM 615 N N . ALA A 1 82 ? -41.712 -11.357 47.530 1.00 57.03 82 ALA A N 1
ATOM 616 C CA . ALA A 1 82 ? -41.456 -9.971 47.860 1.00 57.03 82 ALA A CA 1
ATOM 617 C C . ALA A 1 82 ? -40.106 -9.805 48.574 1.00 57.03 82 ALA A C 1
ATOM 619 O O . ALA A 1 82 ? -40.039 -9.859 49.794 1.00 57.03 82 ALA A O 1
ATOM 620 N N . GLU A 1 83 ? -39.050 -9.495 47.823 1.00 52.44 83 GLU A N 1
ATOM 621 C CA . GLU A 1 83 ? -37.915 -8.711 48.326 1.00 52.44 83 GLU A CA 1
ATOM 622 C C . GLU A 1 83 ? -37.469 -7.715 47.248 1.00 52.44 83 GLU A C 1
ATOM 624 O O . GLU A 1 83 ? -36.768 -8.036 46.288 1.00 52.44 83 GLU A O 1
ATOM 629 N N . GLY A 1 84 ? -37.925 -6.469 47.398 1.00 54.78 84 GLY A N 1
ATOM 630 C CA . GLY A 1 84 ? -37.677 -5.351 46.491 1.00 54.78 84 GLY A CA 1
ATOM 631 C C . GLY A 1 84 ? -36.223 -4.876 46.482 1.00 54.78 84 GLY A C 1
ATOM 632 O O . GLY A 1 84 ? -35.916 -3.788 46.963 1.00 54.78 84 GLY A O 1
ATOM 633 N N . LYS A 1 85 ? -35.326 -5.651 45.867 1.00 53.81 85 LYS A N 1
ATOM 634 C CA . LYS A 1 85 ? -34.034 -5.159 45.372 1.00 53.81 85 LYS A CA 1
ATOM 635 C C . LYS A 1 85 ? -34.162 -4.808 43.891 1.00 53.81 85 LYS A C 1
ATOM 637 O O . LYS A 1 85 ? -34.013 -5.657 43.023 1.00 53.81 85 LYS A O 1
ATOM 642 N N . SER A 1 86 ? -34.467 -3.531 43.652 1.00 55.09 86 SER A N 1
ATOM 643 C CA . SER A 1 86 ? -34.284 -2.757 42.413 1.00 55.09 86 SER A CA 1
ATOM 644 C C . SER A 1 86 ? -33.698 -3.537 41.220 1.00 55.09 86 SER A C 1
ATOM 646 O O . SER A 1 86 ? -32.483 -3.620 41.038 1.00 55.09 86 SER A O 1
ATOM 648 N N . LEU A 1 87 ? -34.576 -4.051 40.353 1.00 50.50 87 LEU A N 1
ATOM 649 C CA . LEU A 1 87 ? -34.233 -4.584 39.025 1.00 50.50 87 LEU A CA 1
ATOM 650 C C . LEU A 1 87 ? -33.890 -3.476 38.003 1.00 50.50 87 LEU A C 1
ATOM 652 O O . LEU A 1 87 ? -33.636 -3.770 36.837 1.00 50.50 87 LEU A O 1
ATOM 656 N N . SER A 1 88 ? -33.813 -2.214 38.444 1.00 53.38 88 SER A N 1
ATOM 657 C CA . SER A 1 88 ? -33.496 -1.031 37.626 1.00 53.38 88 SER A CA 1
ATOM 658 C C . SER A 1 88 ? -32.040 -0.993 37.116 1.00 53.38 88 SER A C 1
ATOM 660 O O . SER A 1 88 ? -31.674 -0.118 36.342 1.00 53.38 88 SER A O 1
ATOM 662 N N . SER A 1 89 ? -31.179 -1.943 37.506 1.00 54.75 89 SER A N 1
ATOM 663 C CA . SER A 1 89 ? -29.747 -1.938 37.149 1.00 54.75 89 SER A CA 1
ATOM 664 C C . SER A 1 89 ? -29.317 -2.962 36.086 1.00 54.75 89 SER A C 1
ATOM 666 O O . SER A 1 89 ? -28.121 -3.102 35.829 1.00 54.75 89 SER A O 1
ATOM 668 N N . ARG A 1 90 ? -30.242 -3.702 35.452 1.00 54.16 90 ARG A N 1
ATOM 669 C CA . ARG A 1 90 ? -29.891 -4.792 34.508 1.00 54.16 90 ARG A CA 1
ATOM 670 C C . ARG A 1 90 ? -29.886 -4.427 33.018 1.00 54.16 90 ARG A C 1
ATOM 672 O O . ARG A 1 90 ? -29.490 -5.273 32.222 1.00 54.16 90 ARG A O 1
ATOM 679 N N . SER A 1 91 ? -30.257 -3.209 32.628 1.00 53.78 91 SER A N 1
ATOM 680 C CA . SER A 1 91 ? -30.413 -2.812 31.215 1.00 53.78 91 SER A CA 1
ATOM 681 C C . SER A 1 91 ? -29.109 -2.520 30.447 1.00 53.78 91 SER A C 1
ATOM 683 O O . SER A 1 91 ? -29.176 -2.123 29.293 1.00 53.78 91 SER A O 1
ATOM 685 N N . SER A 1 92 ? -27.919 -2.766 31.010 1.00 59.78 92 SER A N 1
ATOM 686 C CA . SER A 1 92 ? -26.632 -2.490 30.338 1.00 59.78 92 SER A CA 1
ATOM 687 C C . SER A 1 92 ? -25.777 -3.750 30.147 1.00 59.78 92 SER A C 1
ATOM 689 O O . SER A 1 92 ? -24.677 -3.874 30.684 1.00 59.78 92 SER A O 1
ATOM 691 N N . ARG A 1 93 ? -26.307 -4.755 29.434 1.00 80.19 93 ARG A N 1
ATOM 692 C CA . ARG A 1 93 ? -25.548 -5.978 29.085 1.00 80.19 93 ARG A CA 1
ATOM 693 C C . ARG A 1 93 ? -25.461 -6.279 27.595 1.00 80.19 93 ARG A C 1
ATOM 695 O O . ARG A 1 93 ? -24.801 -7.245 27.225 1.00 80.19 93 ARG A O 1
ATOM 702 N N . THR A 1 94 ? -26.087 -5.471 26.748 1.00 93.75 94 THR A N 1
ATOM 703 C CA . THR A 1 94 ? -25.977 -5.648 25.301 1.00 93.75 94 THR A CA 1
ATOM 704 C C . THR A 1 94 ? -24.750 -4.895 24.806 1.00 93.75 94 THR A C 1
ATOM 706 O O . THR A 1 94 ? -24.645 -3.682 24.992 1.00 93.75 94 THR A O 1
ATOM 709 N N . VAL A 1 95 ? -23.822 -5.626 24.192 1.00 96.12 95 VAL A N 1
ATOM 710 C CA . VAL A 1 95 ? -22.736 -5.057 23.391 1.00 96.12 95 VAL A CA 1
ATOM 711 C C . VAL A 1 95 ? -23.089 -5.295 21.931 1.00 96.12 95 VAL A C 1
ATOM 713 O O . VAL A 1 95 ? -23.388 -6.424 21.549 1.00 96.12 95 VAL A O 1
ATOM 716 N N . ILE A 1 96 ? -23.073 -4.233 21.136 1.00 97.56 96 ILE A N 1
ATOM 717 C CA . ILE A 1 96 ? -23.321 -4.268 19.699 1.00 97.56 96 ILE A CA 1
ATOM 718 C C . ILE A 1 96 ? -21.995 -3.967 19.018 1.00 97.56 96 ILE A C 1
ATOM 720 O O . ILE A 1 96 ? -21.357 -2.955 19.302 1.00 97.56 96 ILE A O 1
ATOM 724 N N . VAL A 1 97 ? -21.570 -4.869 18.146 1.00 97.94 97 VAL A N 1
ATOM 725 C CA . VAL A 1 97 ? -20.312 -4.742 17.417 1.00 97.94 97 VAL A CA 1
ATOM 726 C C . VAL A 1 97 ? -20.641 -4.505 15.955 1.00 97.94 97 VAL A C 1
ATOM 728 O O . VAL A 1 97 ? -21.374 -5.298 15.365 1.00 97.94 97 VAL A O 1
ATOM 731 N N . PHE A 1 98 ? -20.100 -3.432 15.386 1.00 98.50 98 PHE A N 1
ATOM 732 C CA . PHE A 1 98 ? -20.153 -3.188 13.950 1.00 98.50 98 PHE A CA 1
ATOM 733 C C . PHE A 1 98 ? -18.769 -3.346 13.347 1.00 98.50 98 PHE A C 1
ATOM 735 O O . PHE A 1 98 ? -17.786 -2.847 13.899 1.00 98.50 98 PHE A O 1
ATOM 742 N N . ASP A 1 99 ? -18.723 -4.027 12.207 1.00 98.12 99 ASP A N 1
ATOM 743 C CA . ASP A 1 99 ? -17.589 -3.928 11.301 1.00 98.12 99 ASP A CA 1
ATOM 744 C C . ASP A 1 99 ? -17.599 -2.557 10.600 1.00 98.12 99 ASP A C 1
ATOM 746 O O . ASP A 1 99 ? -18.648 -1.911 10.495 1.00 98.12 99 ASP A O 1
ATOM 750 N N . TRP A 1 100 ? -16.436 -2.095 10.144 1.00 97.56 100 TRP A N 1
ATOM 751 C CA . TRP A 1 100 ? -16.323 -0.841 9.398 1.00 97.56 100 TRP A CA 1
ATOM 752 C C . TRP A 1 100 ? -16.487 -1.065 7.894 1.00 97.56 100 TRP A C 1
ATOM 754 O O . TRP A 1 100 ? -17.400 -0.515 7.269 1.00 97.56 100 TRP A O 1
ATOM 764 N N . ASP A 1 101 ? -15.607 -1.888 7.329 1.00 95.94 101 ASP A N 1
ATOM 765 C CA . ASP A 1 101 ? -15.389 -2.014 5.892 1.00 95.94 101 ASP A CA 1
ATOM 766 C C . ASP A 1 101 ? -16.552 -2.773 5.229 1.00 95.94 101 ASP A C 1
ATOM 768 O O . ASP A 1 101 ? -16.926 -3.865 5.638 1.00 95.94 101 ASP A O 1
ATOM 772 N N . ASP A 1 102 ? -17.189 -2.149 4.237 1.00 95.94 102 ASP A N 1
ATOM 773 C CA . ASP A 1 102 ? -18.404 -2.616 3.548 1.00 95.94 102 ASP A CA 1
ATOM 774 C C . ASP A 1 102 ? -19.628 -2.883 4.449 1.00 95.94 102 ASP A C 1
ATOM 776 O O . ASP A 1 102 ? -20.628 -3.440 3.994 1.00 95.94 102 ASP A O 1
ATOM 780 N N . THR A 1 103 ? -19.591 -2.421 5.705 1.00 97.38 103 THR A N 1
ATOM 781 C CA . THR A 1 103 ? -20.733 -2.454 6.636 1.00 97.38 103 THR A CA 1
ATOM 782 C C . THR A 1 103 ? -21.241 -1.048 6.942 1.00 97.38 103 THR A C 1
ATOM 784 O O . THR A 1 103 ? -22.410 -0.747 6.704 1.00 97.38 103 THR A O 1
ATOM 787 N N . LEU A 1 104 ? -20.367 -0.174 7.448 1.00 98.00 104 LEU A N 1
ATOM 788 C CA . LEU A 1 104 ? -20.686 1.232 7.728 1.00 98.00 104 LEU A CA 1
ATOM 789 C C . LEU A 1 104 ? -20.127 2.176 6.660 1.00 98.00 104 LEU A C 1
ATOM 791 O O . LEU A 1 104 ? -20.654 3.273 6.474 1.00 98.00 104 LEU A O 1
ATOM 795 N N . PHE A 1 105 ? -19.079 1.748 5.953 1.00 97.75 105 PHE A N 1
ATOM 796 C CA . PHE A 1 105 ? -18.443 2.506 4.885 1.00 97.75 105 PHE A CA 1
ATOM 797 C C . PHE A 1 105 ? -18.223 1.617 3.648 1.00 97.75 105 PHE A C 1
ATOM 799 O O . PHE A 1 105 ? -17.634 0.547 3.791 1.00 97.75 105 PHE A O 1
ATOM 806 N N . PRO A 1 106 ? -18.647 2.023 2.434 1.00 97.25 106 PRO A N 1
ATOM 807 C CA . PRO A 1 106 ? -18.580 1.190 1.229 1.00 97.25 106 PRO A CA 1
ATOM 808 C C . PRO A 1 106 ? -17.166 1.177 0.618 1.00 97.25 106 PRO A C 1
ATOM 810 O O . PRO A 1 106 ? -16.936 1.693 -0.481 1.00 97.25 106 PRO A O 1
ATOM 813 N N . LEU A 1 107 ? -16.213 0.601 1.353 1.00 93.56 107 LEU A N 1
ATOM 814 C CA . LEU A 1 107 ? -14.798 0.518 1.002 1.00 93.56 107 LEU A CA 1
ATOM 815 C C . LEU A 1 107 ? -14.597 -0.079 -0.393 1.00 93.56 107 LEU A C 1
ATOM 817 O O . LEU A 1 107 ? -13.950 0.523 -1.244 1.00 93.56 107 LEU A O 1
ATOM 821 N N . THR A 1 108 ? -15.180 -1.241 -0.665 1.00 91.25 108 THR A N 1
ATOM 822 C CA . THR A 1 108 ? -14.986 -1.920 -1.945 1.00 91.25 108 THR A CA 1
ATOM 823 C C . THR A 1 108 ? -15.421 -1.030 -3.108 1.00 91.25 108 THR A C 1
ATOM 825 O O . THR A 1 108 ? -14.715 -0.941 -4.111 1.00 91.25 108 THR A O 1
ATOM 828 N N . HIS A 1 109 ? -16.530 -0.304 -2.962 1.00 94.06 109 HIS A N 1
ATOM 829 C CA . HIS A 1 109 ? -17.024 0.566 -4.023 1.00 94.06 109 HIS A CA 1
ATOM 830 C C . HIS A 1 109 ? -16.103 1.767 -4.274 1.00 94.06 109 HIS A C 1
ATOM 832 O O . HIS A 1 109 ? -15.733 2.044 -5.415 1.00 94.06 109 HIS A O 1
ATOM 838 N N . VAL A 1 110 ? -15.683 2.458 -3.210 1.00 93.94 110 VAL A N 1
ATOM 839 C CA . VAL A 1 110 ? -14.827 3.651 -3.320 1.00 93.94 110 VAL A CA 1
ATOM 840 C C . VAL A 1 110 ? -13.454 3.312 -3.924 1.00 93.94 110 VAL A C 1
ATOM 842 O O . VAL A 1 110 ? -12.913 4.089 -4.706 1.00 93.94 110 VAL A O 1
ATOM 845 N N . PHE A 1 111 ? -12.904 2.137 -3.618 1.00 88.94 111 PHE A N 1
ATOM 846 C CA . PHE A 1 111 ? -11.503 1.819 -3.913 1.00 88.94 111 PHE A CA 1
ATOM 847 C C . PHE A 1 111 ? -11.383 0.983 -5.166 1.00 88.94 111 PHE A C 1
ATOM 849 O O . PHE A 1 111 ? -10.586 1.280 -6.050 1.00 88.94 111 PHE A O 1
ATOM 856 N N . ARG A 1 112 ? -12.162 -0.096 -5.234 1.00 80.38 112 ARG A N 1
ATOM 857 C CA . ARG A 1 112 ? -12.035 -1.070 -6.309 1.00 80.38 112 ARG A CA 1
ATOM 858 C C . ARG A 1 112 ? -12.794 -0.624 -7.545 1.00 80.38 112 ARG A C 1
ATOM 860 O O . ARG A 1 112 ? -12.281 -0.794 -8.642 1.00 80.38 112 ARG A O 1
ATOM 867 N N . ASP A 1 113 ? -13.992 -0.075 -7.365 1.00 90.81 113 ASP A N 1
ATOM 868 C CA . ASP A 1 113 ? -14.860 0.246 -8.497 1.00 90.81 113 ASP A CA 1
ATOM 869 C C . ASP A 1 113 ? -14.628 1.682 -9.000 1.00 90.81 113 ASP A C 1
ATOM 871 O O . ASP A 1 113 ? -14.690 1.933 -10.202 1.00 90.81 113 ASP A O 1
ATOM 875 N N . LEU A 1 114 ? -14.357 2.627 -8.089 1.00 91.50 114 LEU A N 1
ATOM 876 C CA . LEU A 1 114 ? -14.135 4.040 -8.426 1.00 91.50 114 LEU A CA 1
ATOM 877 C C . LEU A 1 114 ? -12.655 4.443 -8.498 1.00 91.50 114 LEU A C 1
ATOM 879 O O . LEU A 1 114 ? -12.373 5.552 -8.952 1.00 91.50 114 LEU A O 1
ATOM 883 N N . HIS A 1 115 ? -11.730 3.573 -8.076 1.00 90.31 115 HIS A N 1
ATOM 884 C CA . HIS A 1 115 ? -10.284 3.836 -8.061 1.00 90.31 115 HIS A CA 1
ATOM 885 C C . HIS A 1 115 ? -9.908 5.161 -7.374 1.00 90.31 115 HIS A C 1
ATOM 887 O O . HIS A 1 115 ? -9.026 5.882 -7.839 1.00 90.31 115 HIS A O 1
ATOM 893 N N . MET A 1 116 ? -10.602 5.512 -6.285 1.00 92.69 116 MET A N 1
ATOM 894 C CA . MET A 1 116 ? -10.310 6.736 -5.539 1.00 92.69 116 MET A CA 1
ATOM 895 C C . MET A 1 116 ? -9.071 6.575 -4.664 1.00 92.69 116 MET A C 1
ATOM 897 O O . MET A 1 116 ? -8.877 5.546 -4.017 1.00 92.69 116 MET A O 1
ATOM 901 N N . ASP A 1 117 ? -8.271 7.636 -4.600 1.00 88.94 117 ASP A N 1
ATOM 902 C CA . ASP A 1 117 ? -7.119 7.730 -3.714 1.00 88.94 117 ASP A CA 1
ATOM 903 C C . ASP A 1 117 ? -7.574 8.172 -2.327 1.00 88.94 117 ASP A C 1
ATOM 905 O O . ASP A 1 117 ? -8.148 9.237 -2.126 1.00 88.94 117 ASP A O 1
ATOM 909 N N . VAL A 1 118 ? -7.297 7.361 -1.327 1.00 86.50 118 VAL A N 1
ATOM 910 C CA . VAL A 1 118 ? -7.882 7.534 0.004 1.00 86.50 118 VAL A CA 1
ATOM 911 C C . VAL A 1 118 ? -7.028 8.344 0.945 1.00 86.50 118 VAL A C 1
ATOM 913 O O . VAL A 1 118 ? -7.460 8.646 2.059 1.00 86.50 118 VAL A O 1
ATOM 916 N N . SER A 1 119 ? -5.841 8.733 0.489 1.00 85.00 119 SER A N 1
ATOM 917 C CA . SER A 1 119 ? -5.053 9.783 1.116 1.00 85.00 119 SER A CA 1
ATOM 918 C C . SER A 1 119 ? -5.687 11.162 0.871 1.00 85.00 119 SER A C 1
ATOM 920 O O . SER A 1 119 ? -5.649 12.017 1.763 1.00 85.00 119 SER A O 1
ATOM 922 N N . LYS A 1 120 ? -6.366 11.336 -0.271 1.00 92.62 120 LYS A N 1
ATOM 923 C CA . LYS A 1 120 ? -6.955 12.592 -0.755 1.00 92.62 120 LYS A CA 1
ATOM 924 C C . LYS A 1 120 ? -8.422 12.750 -0.362 1.00 92.62 120 LYS A C 1
ATOM 926 O O . LYS A 1 120 ? -9.161 11.777 -0.201 1.00 92.62 120 LYS A O 1
ATOM 931 N N . ARG A 1 121 ? -8.872 13.997 -0.225 1.00 97.12 121 ARG A N 1
ATOM 932 C CA . ARG A 1 121 ? -10.300 14.307 -0.038 1.00 97.12 121 ARG A CA 1
ATOM 933 C C . ARG A 1 121 ? -11.081 14.082 -1.327 1.00 97.12 121 ARG A C 1
ATOM 935 O O . ARG A 1 121 ? -10.497 14.056 -2.411 1.00 97.12 121 ARG A O 1
ATOM 942 N N . LEU A 1 122 ? -12.405 13.952 -1.238 1.00 96.94 122 LEU A N 1
ATOM 943 C CA . LEU A 1 122 ? -13.249 13.756 -2.422 1.00 96.94 122 LEU A CA 1
ATOM 944 C C . LEU A 1 122 ? -13.099 14.893 -3.455 1.00 96.94 122 LEU A C 1
ATOM 946 O O . LEU A 1 122 ? -13.116 14.648 -4.662 1.00 96.94 122 LEU A O 1
ATOM 950 N N . GLU A 1 123 ? -12.898 16.130 -2.997 1.00 97.38 123 GLU A N 1
ATOM 951 C CA . GLU A 1 123 ? -12.705 17.307 -3.855 1.00 97.38 123 GLU A CA 1
ATOM 952 C C . GLU A 1 123 ? -11.370 17.272 -4.613 1.00 97.38 123 GLU A C 1
ATOM 954 O O . GLU A 1 123 ? -11.261 17.830 -5.705 1.00 97.38 123 GLU A O 1
ATOM 959 N N . GLU A 1 124 ? -10.373 16.582 -4.063 1.00 97.25 124 GLU A N 1
ATOM 960 C CA . GLU A 1 124 ? -9.004 16.486 -4.582 1.00 97.25 124 GLU A CA 1
ATOM 961 C C . GLU A 1 124 ? -8.820 15.294 -5.536 1.00 97.25 124 GLU A C 1
ATOM 963 O O . GLU A 1 124 ? -7.774 15.162 -6.167 1.00 97.25 124 GLU A O 1
ATOM 968 N N . GLN A 1 125 ? -9.835 14.433 -5.676 1.00 96.94 125 GLN A N 1
ATOM 969 C CA . GLN A 1 125 ? -9.754 13.245 -6.527 1.00 96.94 125 GLN A CA 1
ATOM 970 C C . GLN A 1 125 ? -9.581 13.605 -8.013 1.00 96.94 125 GLN A C 1
ATOM 972 O O . GLN A 1 125 ? -10.243 14.532 -8.501 1.00 96.94 125 GLN A O 1
ATOM 977 N N . PRO A 1 126 ? -8.800 12.827 -8.786 1.00 94.06 126 PRO A N 1
ATOM 978 C CA . PRO A 1 126 ? -8.590 13.041 -10.220 1.00 94.06 126 PRO A CA 1
ATOM 979 C C . PRO A 1 126 ? -9.758 12.510 -11.080 1.00 94.06 126 PRO A C 1
ATOM 981 O O . PRO A 1 126 ? -9.550 11.914 -12.133 1.00 94.06 126 PRO A O 1
ATOM 984 N N . ILE A 1 127 ? -11.004 12.720 -10.644 1.00 94.88 127 ILE A N 1
ATOM 985 C CA . ILE A 1 127 ? -12.217 12.293 -11.361 1.00 94.88 127 ILE A CA 1
ATOM 986 C C . ILE A 1 127 ? -13.062 13.493 -11.820 1.00 94.88 127 ILE A C 1
ATOM 988 O O . ILE A 1 127 ? -12.988 14.567 -11.217 1.00 94.88 127 ILE A O 1
ATOM 992 N N . PRO A 1 128 ? -13.901 13.349 -12.866 1.00 97.62 128 PRO A N 1
ATOM 993 C CA . PRO A 1 128 ? -14.735 14.448 -13.352 1.00 97.62 128 PRO A CA 1
ATOM 994 C C . PRO A 1 128 ? -15.665 15.026 -12.272 1.00 97.62 128 PRO A C 1
ATOM 996 O O . PRO A 1 128 ? -16.308 14.284 -11.533 1.00 97.62 128 PRO A O 1
ATOM 999 N N . GLU A 1 129 ? -15.850 16.350 -12.246 1.00 97.44 129 GLU A N 1
ATOM 1000 C CA . GLU A 1 129 ? -16.705 17.045 -11.259 1.00 97.44 129 GLU A CA 1
ATOM 1001 C C . GLU A 1 129 ? -18.165 16.556 -11.227 1.00 97.44 129 GLU A C 1
ATOM 1003 O O . GLU A 1 129 ? -18.839 16.577 -10.195 1.00 97.44 129 GLU A O 1
ATOM 1008 N N . ALA A 1 130 ? -18.694 16.094 -12.363 1.00 96.94 130 ALA A N 1
ATOM 1009 C CA . ALA A 1 130 ? -20.016 15.470 -12.405 1.00 96.94 130 ALA A CA 1
ATOM 1010 C C . ALA A 1 130 ? -20.053 14.149 -11.613 1.00 96.94 130 ALA A C 1
ATOM 1012 O O . ALA A 1 130 ? -21.025 13.883 -10.907 1.00 96.94 130 ALA A O 1
ATOM 1013 N N . MET A 1 131 ? -18.982 13.357 -11.695 1.00 96.38 131 MET A N 1
ATOM 1014 C CA . MET A 1 131 ? -18.828 12.114 -10.945 1.00 96.38 131 MET A CA 1
ATOM 1015 C C . MET A 1 131 ? -18.597 12.399 -9.459 1.00 96.38 131 MET A C 1
ATOM 1017 O O . MET A 1 131 ? -19.280 11.788 -8.643 1.00 96.38 131 MET A O 1
ATOM 1021 N N . LYS A 1 132 ? -17.755 13.383 -9.099 1.00 97.19 132 LYS A N 1
ATOM 1022 C CA . LYS A 1 132 ? -17.554 13.796 -7.694 1.00 97.19 132 LYS A CA 1
ATOM 1023 C C . LYS A 1 132 ? -18.867 14.148 -7.013 1.00 97.19 132 LYS A C 1
ATOM 1025 O O . LYS A 1 132 ? -19.144 13.645 -5.934 1.00 97.19 132 LYS A O 1
ATOM 1030 N N . ARG A 1 133 ? -19.714 14.953 -7.666 1.00 97.44 133 ARG A N 1
ATOM 1031 C CA . ARG A 1 133 ? -21.037 15.317 -7.131 1.00 97.44 133 ARG A CA 1
ATOM 1032 C C . ARG A 1 133 ? -21.944 14.105 -6.925 1.00 97.44 133 ARG A C 1
ATOM 1034 O O . ARG A 1 133 ? -22.652 14.047 -5.924 1.00 97.44 133 ARG A O 1
ATOM 1041 N N . ASN A 1 134 ? -21.924 13.147 -7.852 1.00 97.56 134 ASN A N 1
ATOM 1042 C CA . ASN A 1 134 ? -22.703 11.917 -7.722 1.00 97.56 134 ASN A CA 1
ATOM 1043 C C . ASN A 1 134 ? -22.203 11.074 -6.538 1.00 97.56 134 ASN A C 1
ATOM 1045 O O . ASN A 1 134 ? -22.982 10.739 -5.649 1.00 97.56 134 ASN A O 1
ATOM 1049 N N . VAL A 1 135 ? -20.894 10.822 -6.472 1.00 96.94 135 VAL A N 1
ATOM 1050 C CA . VAL A 1 135 ? -20.270 10.055 -5.386 1.00 96.94 135 VAL A CA 1
ATOM 1051 C C . VAL A 1 135 ? -20.485 10.738 -4.035 1.00 96.94 135 VAL A C 1
ATOM 1053 O O . VAL A 1 135 ? -20.912 10.081 -3.093 1.00 96.94 135 VAL A O 1
ATOM 1056 N N . ALA A 1 136 ? -20.307 12.060 -3.952 1.00 97.75 136 ALA A N 1
ATOM 1057 C CA . ALA A 1 136 ? -20.575 12.844 -2.747 1.00 97.75 136 ALA A CA 1
ATOM 1058 C C . ALA A 1 136 ? -22.019 12.662 -2.268 1.00 97.75 136 ALA A C 1
ATOM 1060 O O . ALA A 1 136 ? -22.262 12.455 -1.083 1.00 97.75 136 ALA A O 1
ATOM 1061 N N . SER A 1 137 ? -22.986 12.698 -3.191 1.00 97.81 137 SER A N 1
ATOM 1062 C CA . SER A 1 137 ? -24.396 12.494 -2.861 1.00 97.81 137 SER A CA 1
ATOM 1063 C C . SER A 1 137 ? -24.677 11.080 -2.348 1.00 97.81 137 SER A C 1
ATOM 1065 O O . SER A 1 137 ? -25.473 10.922 -1.423 1.00 97.81 137 SER A O 1
ATOM 1067 N N . GLN A 1 138 ? -24.057 10.055 -2.939 1.00 97.75 138 GLN A N 1
ATOM 1068 C CA . GLN A 1 138 ? -24.239 8.663 -2.519 1.00 97.75 138 GLN A CA 1
ATOM 1069 C C . GLN A 1 138 ? -23.583 8.389 -1.161 1.00 97.75 138 GLN A C 1
ATOM 1071 O O . GLN A 1 138 ? -24.216 7.803 -0.283 1.00 97.75 138 GLN A O 1
ATOM 1076 N N . LEU A 1 139 ? -22.352 8.867 -0.960 1.00 97.50 139 LEU A N 1
ATOM 1077 C CA . LEU A 1 139 ? -21.635 8.753 0.310 1.00 97.50 139 LEU A CA 1
ATOM 1078 C C . LEU A 1 139 ? -22.343 9.518 1.427 1.00 97.50 139 LEU A C 1
ATOM 1080 O O . LEU A 1 139 ? -22.470 8.993 2.528 1.00 97.50 139 LEU A O 1
ATOM 1084 N N . ALA A 1 140 ? -22.887 10.705 1.142 1.00 97.75 140 ALA A N 1
ATOM 1085 C CA . ALA A 1 140 ? -23.697 11.444 2.105 1.00 97.75 140 ALA A CA 1
ATOM 1086 C C . ALA A 1 140 ? -24.949 10.654 2.519 1.00 97.75 140 ALA A C 1
ATOM 1088 O O . ALA A 1 140 ? -25.236 10.559 3.707 1.00 97.75 140 ALA A O 1
ATOM 1089 N N . ALA A 1 141 ? -25.667 10.042 1.571 1.00 97.50 141 ALA A N 1
ATOM 1090 C CA . ALA A 1 141 ? -26.828 9.210 1.890 1.00 97.50 141 ALA A CA 1
ATOM 1091 C C . ALA A 1 141 ? -26.446 7.982 2.738 1.00 97.50 141 ALA A C 1
ATOM 1093 O O . ALA A 1 141 ? -27.097 7.701 3.740 1.00 97.50 141 ALA A O 1
ATOM 1094 N N . CYS A 1 142 ? -25.359 7.292 2.379 1.00 97.81 142 CYS A N 1
ATOM 1095 C CA . CYS A 1 142 ? -24.830 6.165 3.149 1.00 97.81 142 CYS A CA 1
ATOM 1096 C C . CYS A 1 142 ? -24.424 6.588 4.574 1.00 97.81 142 CYS A C 1
ATOM 1098 O O . CYS A 1 142 ? -24.810 5.941 5.547 1.00 97.81 142 CYS A O 1
ATOM 1100 N N . SER A 1 143 ? -23.732 7.723 4.702 1.00 97.88 143 SER A N 1
ATOM 1101 C CA . SER A 1 143 ? -23.322 8.307 5.981 1.00 97.88 143 SER A CA 1
ATOM 1102 C C . SER A 1 143 ? -24.514 8.635 6.879 1.00 97.88 143 SER A C 1
ATOM 1104 O O . SER A 1 143 ? -24.442 8.381 8.076 1.00 97.88 143 SER A O 1
ATOM 1106 N N . GLU A 1 144 ? -25.600 9.198 6.345 1.00 98.19 144 GLU A N 1
ATOM 1107 C CA . GLU A 1 144 ? -26.789 9.536 7.142 1.00 98.19 144 GLU A CA 1
ATOM 1108 C C . GLU A 1 144 ? -27.492 8.274 7.678 1.00 98.19 144 GLU A C 1
ATOM 1110 O O . GLU A 1 144 ? -27.923 8.250 8.833 1.00 98.19 144 GLU A O 1
ATOM 1115 N N . GLU A 1 145 ? -27.555 7.190 6.897 1.00 98.38 145 GLU A N 1
ATOM 1116 C CA . GLU A 1 145 ? -28.108 5.916 7.382 1.00 98.38 145 GLU A CA 1
ATOM 1117 C C . GLU A 1 145 ? -27.195 5.245 8.423 1.00 98.38 145 GLU A C 1
ATOM 1119 O O . GLU A 1 145 ? -27.687 4.752 9.440 1.00 98.38 145 GLU A O 1
ATOM 1124 N N . ALA A 1 146 ? -25.870 5.298 8.241 1.00 98.38 146 ALA A N 1
ATOM 1125 C CA . ALA A 1 146 ? -24.912 4.826 9.242 1.00 98.38 146 ALA A CA 1
ATOM 1126 C C . ALA A 1 146 ? -25.036 5.608 10.565 1.00 98.38 146 ALA A C 1
ATOM 1128 O O . ALA A 1 146 ? -25.068 5.004 11.637 1.00 98.38 146 ALA A O 1
ATOM 1129 N N . ILE A 1 147 ? -25.196 6.936 10.508 1.00 98.56 147 ILE A N 1
ATOM 1130 C CA . ILE A 1 147 ? -25.431 7.787 11.689 1.00 98.56 147 ILE A CA 1
ATOM 1131 C C . ILE A 1 147 ? -26.709 7.365 12.425 1.00 98.56 147 ILE A C 1
ATOM 1133 O O . ILE A 1 147 ? -26.698 7.215 13.652 1.00 98.56 147 ILE A O 1
ATOM 1137 N N . ARG A 1 148 ? -27.813 7.142 11.698 1.00 98.38 148 ARG A N 1
ATOM 1138 C CA . ARG A 1 148 ? -29.079 6.680 12.295 1.00 98.38 148 ARG A CA 1
ATOM 1139 C C . ARG A 1 148 ? -28.923 5.321 12.963 1.00 98.38 148 ARG A C 1
ATOM 1141 O O . ARG A 1 148 ? -29.372 5.152 14.097 1.00 98.38 148 ARG A O 1
ATOM 1148 N N . LEU A 1 149 ? -28.267 4.382 12.284 1.00 98.50 149 LEU A N 1
ATOM 1149 C CA . LEU A 1 149 ? -27.997 3.043 12.798 1.00 98.50 149 LEU A CA 1
ATOM 1150 C C . LEU A 1 149 ? -27.171 3.094 14.087 1.00 98.50 149 LEU A C 1
ATOM 1152 O O . LEU A 1 149 ? -27.570 2.492 15.083 1.00 98.50 149 LEU A O 1
ATOM 1156 N N . LEU A 1 150 ? -26.062 3.840 14.096 1.00 98.44 150 LEU A N 1
ATOM 1157 C CA . LEU A 1 150 ? -25.184 3.965 15.263 1.00 98.44 150 LEU A CA 1
ATOM 1158 C C . LEU A 1 150 ? -25.888 4.646 16.439 1.00 98.44 150 LEU A C 1
ATOM 1160 O O . LEU A 1 150 ? -25.771 4.184 17.572 1.00 98.44 150 LEU A O 1
ATOM 1164 N N . THR A 1 151 ? -26.673 5.692 16.173 1.00 98.12 151 THR A N 1
ATOM 1165 C CA . THR A 1 151 ? -27.456 6.392 17.203 1.00 98.12 151 THR A CA 1
ATOM 1166 C C . THR A 1 151 ? -28.493 5.463 17.836 1.00 98.12 151 THR A C 1
ATOM 1168 O O . THR A 1 151 ? -28.591 5.384 19.063 1.00 98.12 151 THR A O 1
ATOM 1171 N N . LEU A 1 152 ? -29.241 4.716 17.014 1.00 97.69 152 LEU A N 1
ATOM 1172 C CA . LEU A 1 152 ? -30.225 3.748 17.497 1.00 97.69 152 LEU A CA 1
ATOM 1173 C C . LEU A 1 152 ? -29.547 2.623 18.284 1.00 97.69 152 LEU A C 1
ATOM 1175 O O . LEU A 1 152 ? -29.955 2.334 19.406 1.00 97.69 152 LEU A O 1
ATOM 1179 N N . ALA A 1 153 ? -28.486 2.027 17.745 1.00 97.19 153 ALA A N 1
ATOM 1180 C CA . ALA A 1 153 ? -27.741 0.972 18.420 1.00 97.19 153 ALA A CA 1
ATOM 1181 C C . ALA A 1 153 ? -27.187 1.441 19.775 1.00 97.19 153 ALA A C 1
ATOM 1183 O O . ALA A 1 153 ? -27.321 0.728 20.769 1.00 97.19 153 ALA A O 1
ATOM 1184 N N . ASN A 1 154 ? -26.660 2.667 19.849 1.00 96.25 154 ASN A N 1
ATOM 1185 C CA . ASN A 1 154 ? -26.150 3.245 21.091 1.00 96.25 154 ASN A CA 1
ATOM 1186 C C . ASN A 1 154 ? -27.253 3.488 22.138 1.00 96.25 154 ASN A C 1
ATOM 1188 O O . ASN A 1 154 ? -26.988 3.444 23.337 1.00 96.25 154 ASN A O 1
ATOM 1192 N N . SER A 1 155 ? -28.505 3.693 21.713 1.00 95.38 155 SER A N 1
ATOM 1193 C CA . SER A 1 155 ? -29.649 3.760 22.635 1.00 95.38 155 SER A CA 1
ATOM 1194 C C . SER A 1 155 ? -30.064 2.391 23.200 1.00 95.38 155 SER A C 1
ATOM 1196 O O . SER A 1 155 ? -30.694 2.326 24.255 1.00 95.38 155 SER A O 1
ATOM 1198 N N . LEU A 1 156 ? -29.701 1.297 22.518 1.00 94.31 156 LEU A N 1
ATOM 1199 C CA . LEU A 1 156 ? -30.067 -0.081 22.870 1.00 94.31 156 LEU A CA 1
ATOM 1200 C C . LEU A 1 156 ? -28.962 -0.827 23.635 1.00 94.31 156 LEU A C 1
ATOM 1202 O O . LEU A 1 156 ? -29.234 -1.833 24.294 1.00 94.31 156 LEU A O 1
ATOM 1206 N N . GLY A 1 157 ? -27.713 -0.371 23.543 1.00 94.50 157 GLY A N 1
ATOM 1207 C CA . GLY A 1 157 ? -26.573 -1.019 24.179 1.00 94.50 157 GLY A CA 1
ATOM 1208 C C . GLY A 1 157 ? -25.251 -0.304 23.927 1.00 94.50 157 GLY A C 1
ATOM 1209 O O . GLY A 1 157 ? -25.190 0.741 23.287 1.00 94.50 157 GLY A O 1
ATOM 1210 N N . LYS A 1 158 ? -24.163 -0.887 24.435 1.00 95.50 158 LYS A N 1
ATOM 1211 C CA . LYS A 1 158 ? -22.813 -0.368 24.206 1.00 95.50 158 LYS A CA 1
ATOM 1212 C C . LYS A 1 158 ? -22.369 -0.720 22.791 1.00 95.50 158 LYS A C 1
ATOM 1214 O O . LYS A 1 158 ? -22.245 -1.901 22.478 1.00 95.50 158 LYS A O 1
ATOM 1219 N N . VAL A 1 159 ? -22.083 0.283 21.971 1.00 97.50 159 VAL A N 1
ATOM 1220 C CA . VAL A 1 159 ? -21.586 0.082 20.606 1.00 97.50 159 VAL A CA 1
ATOM 1221 C C . VAL A 1 159 ? -20.057 0.076 20.589 1.00 97.50 159 VAL A C 1
ATOM 1223 O O . VAL A 1 159 ? -19.417 0.835 21.316 1.00 97.50 159 VAL A O 1
ATOM 1226 N N . ILE A 1 160 ? -19.472 -0.807 19.781 1.00 97.94 160 ILE A N 1
ATOM 1227 C CA . ILE A 1 160 ? -18.033 -0.890 19.516 1.00 97.94 160 ILE A CA 1
ATOM 1228 C C . ILE A 1 160 ? -17.840 -1.035 18.007 1.00 97.94 160 ILE A C 1
ATOM 1230 O O . ILE A 1 160 ? -18.496 -1.869 17.381 1.00 97.94 160 ILE A O 1
ATOM 1234 N N . LEU A 1 161 ? -16.927 -0.251 17.439 1.00 98.19 161 LEU A N 1
ATOM 1235 C CA . LEU A 1 161 ? -16.483 -0.424 16.061 1.00 98.19 161 LEU A CA 1
ATOM 1236 C C . LEU A 1 161 ? -15.263 -1.341 16.051 1.00 98.19 161 LEU A C 1
ATOM 1238 O O . LEU A 1 161 ? -14.318 -1.133 16.810 1.00 98.19 161 LEU A O 1
ATOM 1242 N N . VAL A 1 162 ? -15.280 -2.365 15.209 1.00 97.06 162 VAL A N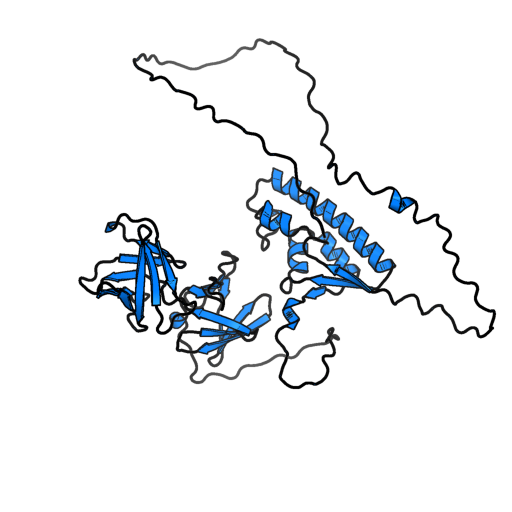 1
ATOM 1243 C CA . VAL A 1 162 ? -14.154 -3.280 15.003 1.00 97.06 162 VAL A CA 1
ATOM 1244 C C . VAL A 1 162 ? -13.803 -3.248 13.525 1.00 97.06 162 VAL A C 1
ATOM 1246 O O . VAL A 1 162 ? -14.689 -3.212 12.687 1.00 97.06 162 VAL A O 1
ATOM 1249 N N . THR A 1 163 ? -12.519 -3.246 13.187 1.00 96.69 163 THR A N 1
ATOM 1250 C CA . THR A 1 163 ? -12.076 -3.339 11.791 1.00 96.69 163 THR A CA 1
ATOM 1251 C C . THR A 1 163 ? -10.820 -4.196 11.688 1.00 96.69 163 THR A C 1
ATOM 1253 O O . THR A 1 163 ? -9.978 -4.221 12.594 1.00 96.69 163 THR A O 1
ATOM 1256 N N . LEU A 1 164 ? -10.695 -4.917 10.571 1.00 94.50 164 LEU A N 1
ATOM 1257 C CA . LEU A 1 164 ? -9.461 -5.598 10.181 1.00 94.50 164 LEU A CA 1
ATOM 1258 C C . LEU A 1 164 ? -8.464 -4.658 9.494 1.00 94.50 164 LEU A C 1
ATOM 1260 O O . LEU A 1 164 ? -7.396 -5.118 9.106 1.00 94.50 164 LEU A O 1
ATOM 1264 N N . SER A 1 165 ? -8.783 -3.380 9.328 1.00 91.12 165 SER A N 1
ATOM 1265 C CA . SER A 1 165 ? -7.906 -2.405 8.690 1.00 91.12 165 SER A CA 1
ATOM 1266 C C . SER A 1 165 ? -6.797 -1.909 9.627 1.00 91.12 165 SER A C 1
ATOM 1268 O O . SER A 1 165 ? -6.803 -2.161 10.838 1.00 91.12 165 SER A O 1
ATOM 1270 N N . ARG A 1 166 ? -5.813 -1.208 9.048 1.00 85.75 166 ARG A N 1
ATOM 1271 C CA . ARG A 1 166 ? -4.706 -0.582 9.789 1.00 85.75 166 ARG A CA 1
ATOM 1272 C C . ARG A 1 166 ? -5.213 0.523 10.719 1.00 85.75 166 ARG A C 1
ATOM 1274 O O . ARG A 1 166 ? -6.281 1.096 10.508 1.00 85.75 166 ARG A O 1
ATOM 1281 N N . GLU A 1 167 ? -4.421 0.849 11.733 1.00 86.62 167 GLU A N 1
ATOM 1282 C CA . GLU A 1 167 ? -4.733 1.948 12.645 1.00 86.62 167 GLU A CA 1
ATOM 1283 C C . GLU A 1 167 ? -4.918 3.273 11.893 1.00 86.62 167 GLU A C 1
ATOM 1285 O O . GLU A 1 167 ? -4.322 3.502 10.838 1.00 86.62 167 GLU A O 1
ATOM 1290 N N . SER A 1 168 ? -5.787 4.139 12.419 1.00 90.00 168 SER A N 1
ATOM 1291 C CA . SER A 1 168 ? -6.266 5.388 11.803 1.00 90.00 168 SER A CA 1
ATOM 1292 C C . SER A 1 168 ? -7.172 5.234 10.574 1.00 90.00 168 SER A C 1
ATOM 1294 O O . SER A 1 168 ? -7.661 6.249 10.070 1.00 90.00 168 SER A O 1
ATOM 1296 N N . TRP A 1 169 ? -7.449 4.008 10.107 1.00 93.31 169 TRP A N 1
ATOM 1297 C CA . TRP A 1 169 ? -8.248 3.771 8.899 1.00 93.31 169 TRP A CA 1
ATOM 1298 C C . TRP A 1 169 ? -9.633 4.429 8.930 1.00 93.31 169 TRP A C 1
ATOM 1300 O O . TRP A 1 169 ? -10.009 5.174 8.021 1.00 93.31 169 TRP A O 1
ATOM 1310 N N . VAL A 1 170 ? -10.374 4.193 10.011 1.00 96.38 170 VAL A N 1
ATOM 1311 C CA . VAL A 1 170 ? -11.731 4.719 10.207 1.00 96.38 170 VAL A CA 1
ATOM 1312 C C . VAL A 1 170 ? -11.713 6.248 10.194 1.00 96.38 170 VAL A C 1
ATOM 1314 O O . VAL A 1 170 ? -12.441 6.880 9.437 1.00 96.38 170 VAL A O 1
ATOM 1317 N N . VAL A 1 171 ? -10.794 6.849 10.953 1.00 95.69 171 VAL A N 1
ATOM 1318 C CA . VAL A 1 171 ? -10.677 8.311 11.066 1.00 95.69 171 VAL A CA 1
ATOM 1319 C C . VAL A 1 171 ? -10.317 8.947 9.722 1.00 95.69 171 VAL A C 1
ATOM 1321 O O . VAL A 1 171 ? -10.881 9.971 9.333 1.00 95.69 171 VAL A O 1
ATOM 1324 N N . ARG A 1 172 ? -9.389 8.335 8.978 1.00 93.88 172 ARG A N 1
ATOM 1325 C CA . ARG A 1 172 ? -8.951 8.833 7.670 1.00 93.88 172 ARG A CA 1
ATOM 1326 C C . ARG A 1 172 ? -10.063 8.749 6.629 1.00 93.88 172 ARG A C 1
ATOM 1328 O O . ARG A 1 172 ? -10.306 9.736 5.936 1.00 93.88 172 ARG A O 1
ATOM 1335 N N . SER A 1 173 ? -10.746 7.607 6.546 1.00 96.56 173 SER A N 1
ATOM 1336 C CA . SER A 1 173 ? -11.858 7.415 5.609 1.00 96.56 173 SER A CA 1
ATOM 1337 C C . SER A 1 173 ? -13.018 8.368 5.913 1.00 96.56 173 SER A C 1
ATOM 1339 O O . SER A 1 173 ? -13.500 9.036 4.997 1.00 96.56 173 SER A O 1
ATOM 1341 N N . CYS A 1 174 ? -13.391 8.567 7.182 1.00 97.56 174 CYS A N 1
ATOM 1342 C CA . CYS A 1 174 ? -14.391 9.577 7.525 1.00 97.56 174 CYS A CA 1
ATOM 1343 C C . CYS A 1 174 ? -13.943 10.993 7.153 1.00 97.56 174 CYS A C 1
ATOM 1345 O O . CYS A 1 174 ? -14.692 11.714 6.501 1.00 97.56 174 CYS A O 1
ATOM 1347 N N . ARG A 1 175 ? -12.720 11.401 7.518 1.00 96.56 175 ARG A N 1
ATOM 1348 C CA . ARG A 1 175 ? -12.206 12.750 7.223 1.00 96.56 175 ARG A CA 1
ATOM 1349 C C . ARG A 1 175 ? -12.263 13.084 5.732 1.00 96.56 175 ARG A C 1
ATOM 1351 O O . ARG A 1 175 ? -12.528 14.230 5.377 1.00 96.56 175 ARG A O 1
ATOM 1358 N N . ASN A 1 176 ? -11.979 12.102 4.883 1.00 96.88 176 ASN A N 1
ATOM 1359 C CA . ASN A 1 176 ? -11.840 12.313 3.448 1.00 96.88 176 ASN A CA 1
ATOM 1360 C C . ASN A 1 176 ? -13.164 12.150 2.681 1.00 96.88 176 ASN A C 1
ATOM 1362 O O . ASN A 1 176 ? -13.338 12.800 1.651 1.00 96.88 176 ASN A O 1
ATOM 1366 N N . PHE A 1 177 ? -14.093 11.328 3.186 1.00 97.56 177 PHE A N 1
ATOM 1367 C CA . PHE A 1 177 ? -15.304 10.935 2.454 1.00 97.56 177 PHE A CA 1
ATOM 1368 C C . PHE A 1 177 ? -16.623 11.174 3.210 1.00 97.56 177 PHE A C 1
ATOM 1370 O O . PHE A 1 177 ? -17.633 11.473 2.576 1.00 97.56 177 PHE A O 1
ATOM 1377 N N . CYS A 1 178 ? -16.635 11.072 4.544 1.00 97.50 178 CYS A N 1
ATOM 1378 C CA . CYS A 1 178 ? -17.848 11.117 5.375 1.00 97.50 178 CYS A CA 1
ATOM 1379 C C . CYS A 1 178 ? -17.629 11.884 6.704 1.00 97.50 178 CYS A C 1
ATOM 1381 O O . CYS A 1 178 ? -17.771 11.295 7.778 1.00 97.50 178 CYS A O 1
ATOM 1383 N N . PRO A 1 179 ? -17.296 13.191 6.693 1.00 97.62 179 PRO A N 1
ATOM 1384 C CA . PRO A 1 179 ? -16.893 13.913 7.908 1.00 97.62 179 PRO A CA 1
ATOM 1385 C C . PRO A 1 179 ? -17.988 13.953 8.985 1.00 97.62 179 PRO A C 1
ATOM 1387 O O . PRO A 1 179 ? -17.695 13.804 10.164 1.00 97.62 179 PRO A O 1
ATOM 1390 N N . LYS A 1 180 ? -19.266 14.030 8.593 1.00 98.06 180 LYS A N 1
ATOM 1391 C CA . LYS A 1 180 ? -20.395 13.970 9.539 1.00 98.06 180 LYS A CA 1
ATOM 1392 C C . LYS A 1 180 ? -20.469 12.652 10.319 1.00 98.06 180 LYS A C 1
ATOM 1394 O O . LYS A 1 180 ? -20.946 12.634 11.451 1.00 98.06 180 LYS A O 1
ATOM 1399 N N . LEU A 1 181 ? -20.048 11.542 9.707 1.00 98.12 181 LEU A N 1
ATOM 1400 C CA . LEU A 1 181 ? -20.006 10.247 10.382 1.00 98.12 181 LEU A CA 1
ATOM 1401 C C . LEU A 1 181 ? -18.913 10.239 11.457 1.00 98.12 181 LEU A C 1
ATOM 1403 O O . LEU A 1 181 ? -19.160 9.705 12.534 1.00 98.12 181 LEU A O 1
ATOM 1407 N N . GLN A 1 182 ? -17.767 10.893 11.208 1.00 97.81 182 GLN A N 1
ATOM 1408 C CA . GLN A 1 182 ? -16.735 11.109 12.234 1.00 97.81 182 GLN A CA 1
ATOM 1409 C C . GLN A 1 182 ? -17.311 11.865 13.431 1.00 97.81 182 GLN A C 1
ATOM 1411 O O . GLN A 1 182 ? -17.206 11.386 14.555 1.00 97.81 182 GLN A O 1
ATOM 1416 N N . ASP A 1 183 ? -17.984 12.993 13.179 1.00 98.06 183 ASP A N 1
ATOM 1417 C CA . ASP A 1 183 ? -18.579 13.815 14.239 1.00 98.06 183 ASP A CA 1
ATOM 1418 C C . ASP A 1 183 ? -19.569 13.003 15.095 1.00 98.06 183 ASP A C 1
ATOM 1420 O O . ASP A 1 183 ? -19.617 13.151 16.316 1.00 98.06 183 ASP A O 1
ATOM 1424 N N . CYS A 1 184 ? -20.346 12.109 14.470 1.00 98.31 184 CYS A N 1
ATOM 1425 C CA . CYS A 1 184 ? -21.255 11.202 15.170 1.00 98.31 184 CYS A CA 1
ATOM 1426 C C . CYS A 1 184 ? -20.508 10.167 16.026 1.00 98.31 184 CYS A C 1
ATOM 1428 O O . CYS A 1 184 ? -20.855 9.989 17.194 1.00 98.31 184 CYS A O 1
ATOM 1430 N N . ILE A 1 185 ? -19.481 9.512 15.475 1.00 98.25 185 ILE A N 1
ATOM 1431 C CA . ILE A 1 185 ? -18.637 8.541 16.194 1.00 98.25 185 ILE A CA 1
ATOM 1432 C C . ILE A 1 185 ? -18.007 9.195 17.430 1.00 98.25 185 ILE A C 1
ATOM 1434 O O . ILE A 1 185 ? -18.080 8.631 18.526 1.00 98.25 185 ILE A O 1
ATOM 1438 N N . ASP A 1 186 ? -17.467 10.404 17.266 1.00 97.25 186 ASP A N 1
ATOM 1439 C CA . ASP A 1 186 ? -16.826 11.171 18.334 1.00 97.25 186 ASP A CA 1
ATOM 1440 C C . ASP A 1 186 ? -17.846 11.648 19.374 1.00 97.25 186 ASP A C 1
ATOM 1442 O O . ASP A 1 186 ? -17.637 11.477 20.577 1.00 97.25 186 ASP A O 1
ATOM 1446 N N . SER A 1 187 ? -18.996 12.175 18.935 1.00 97.81 187 SER A N 1
ATOM 1447 C CA . SER A 1 187 ? -20.068 12.629 19.831 1.00 97.81 187 SER A CA 1
ATOM 1448 C C . SER A 1 187 ? -20.677 11.495 20.656 1.00 97.81 187 SER A C 1
ATOM 1450 O O . SER A 1 187 ? -21.139 11.741 21.771 1.00 97.81 187 SER A O 1
ATOM 1452 N N . LEU A 1 188 ? -20.727 10.276 20.115 1.00 97.25 188 LEU A N 1
ATOM 1453 C CA . LEU A 1 188 ? -21.205 9.089 20.826 1.00 97.25 188 LEU A CA 1
ATOM 1454 C C . LEU A 1 188 ? -20.103 8.432 21.676 1.00 97.25 188 LEU A C 1
ATOM 1456 O O . LEU A 1 188 ? -20.410 7.565 22.495 1.00 97.25 188 LEU A O 1
ATOM 1460 N N . GLY A 1 189 ? -18.837 8.832 21.506 1.00 96.88 189 GLY A N 1
ATOM 1461 C CA . GLY A 1 189 ? -17.693 8.253 22.210 1.00 96.88 189 GLY A CA 1
ATOM 1462 C C . GLY A 1 189 ? -17.478 6.775 21.878 1.00 96.88 189 GLY A C 1
ATOM 1463 O O . GLY A 1 189 ? -17.170 5.982 22.774 1.00 96.88 189 GLY A O 1
ATOM 1464 N N . LEU A 1 190 ? -17.696 6.380 20.617 1.00 97.50 190 LEU A N 1
ATOM 1465 C CA . LEU A 1 190 ? -17.609 4.976 20.215 1.00 97.50 190 LEU A CA 1
ATOM 1466 C C . LEU A 1 190 ? -16.145 4.509 20.175 1.00 97.50 190 LEU A C 1
ATOM 1468 O O . LEU A 1 190 ? -15.335 5.095 19.456 1.00 97.50 190 LEU A O 1
ATOM 1472 N N . PRO A 1 191 ? -15.777 3.434 20.894 1.00 96.69 191 PRO A N 1
ATOM 1473 C CA . PRO A 1 191 ? -14.443 2.862 20.789 1.00 96.69 191 PRO A CA 1
ATOM 1474 C C . PRO A 1 191 ? -14.245 2.185 19.428 1.00 96.69 191 PRO A C 1
ATOM 1476 O O . PRO A 1 191 ? -15.121 1.452 18.961 1.00 96.69 191 PRO A O 1
ATOM 1479 N N . ILE A 1 192 ? -13.061 2.382 18.843 1.00 97.38 192 ILE A N 1
ATOM 1480 C CA . ILE A 1 192 ? -12.626 1.741 17.598 1.00 97.38 192 ILE A CA 1
ATOM 1481 C C . ILE A 1 192 ? -11.512 0.746 17.928 1.00 97.38 192 ILE A C 1
ATOM 1483 O O . ILE A 1 192 ? -10.492 1.115 18.507 1.00 97.38 192 ILE A O 1
ATOM 1487 N N . ILE A 1 193 ? -11.708 -0.520 17.568 1.00 95.19 193 ILE A N 1
ATOM 1488 C CA . ILE A 1 193 ? -10.741 -1.601 17.763 1.00 95.19 193 ILE A CA 1
ATOM 1489 C C . ILE A 1 193 ? -10.176 -2.012 16.404 1.00 95.19 193 ILE A C 1
ATOM 1491 O O . ILE A 1 193 ? -10.888 -2.558 15.561 1.00 95.19 193 ILE A O 1
ATOM 1495 N N . TYR A 1 194 ? -8.872 -1.813 16.226 1.00 94.81 194 TYR A N 1
ATOM 1496 C CA . TYR A 1 194 ? -8.123 -2.279 15.060 1.00 94.81 194 TYR A CA 1
ATOM 1497 C C . TYR A 1 194 ? -7.541 -3.664 15.345 1.00 94.81 194 TYR A C 1
ATOM 1499 O O . TYR A 1 194 ? -6.572 -3.810 16.092 1.00 94.81 194 TYR A O 1
ATOM 1507 N N . ALA A 1 195 ? -8.127 -4.706 14.759 1.00 91.06 195 ALA A N 1
ATOM 1508 C CA . ALA A 1 195 ? -7.750 -6.088 15.053 1.00 91.06 195 ALA A CA 1
ATOM 1509 C C . ALA A 1 195 ? -6.309 -6.435 14.625 1.00 91.06 195 ALA A C 1
ATOM 1511 O O . ALA A 1 195 ? -5.703 -7.342 15.196 1.00 91.06 195 ALA A O 1
ATOM 1512 N N . GLN A 1 196 ? -5.743 -5.722 13.640 1.00 82.38 196 GLN A N 1
ATOM 1513 C CA . GLN A 1 196 ? -4.365 -5.945 13.184 1.00 82.38 196 GLN A CA 1
ATOM 1514 C C . GLN A 1 196 ? -3.304 -5.459 14.184 1.00 82.38 196 GLN A C 1
ATOM 1516 O O . GLN A 1 196 ? -2.258 -6.096 14.295 1.00 82.38 196 GLN A O 1
ATOM 1521 N N . SER A 1 197 ? -3.586 -4.404 14.959 1.00 76.56 197 SER A N 1
ATOM 1522 C CA . SER A 1 197 ? -2.627 -3.802 15.908 1.00 76.56 197 SER A CA 1
ATOM 1523 C C . SER A 1 197 ? -2.251 -4.762 17.055 1.00 76.56 197 SER A C 1
ATOM 1525 O O . SER A 1 197 ? -1.152 -4.723 17.601 1.00 76.56 197 SER A O 1
ATOM 1527 N N . GLN A 1 198 ? -3.112 -5.738 17.372 1.00 65.44 198 GLN A N 1
ATOM 1528 C CA . GLN A 1 198 ? -2.897 -6.654 18.501 1.00 65.44 198 GLN A CA 1
ATOM 1529 C C . GLN A 1 198 ? -1.985 -7.860 18.210 1.00 65.44 198 GLN A C 1
ATOM 1531 O O . GLN A 1 198 ? -1.755 -8.676 19.102 1.00 65.44 198 GLN A O 1
ATOM 1536 N N . ARG A 1 199 ? -1.449 -8.011 16.991 1.00 63.19 199 ARG A N 1
ATOM 1537 C CA . ARG A 1 199 ? -0.627 -9.187 16.633 1.00 63.19 199 ARG A CA 1
ATOM 1538 C C . ARG A 1 199 ? 0.847 -9.103 17.066 1.00 63.19 199 ARG A C 1
ATOM 1540 O O . ARG A 1 199 ? 1.547 -10.103 16.937 1.00 63.19 199 ARG A O 1
ATOM 1547 N N . GLY A 1 200 ? 1.317 -7.969 17.593 1.00 54.16 200 GLY A N 1
ATOM 1548 C CA . GLY A 1 200 ? 2.753 -7.713 17.799 1.00 54.16 200 GLY A CA 1
ATOM 1549 C C . GLY A 1 200 ? 3.347 -7.996 19.188 1.00 54.16 200 GLY A C 1
ATOM 1550 O O . GLY A 1 200 ? 4.566 -8.007 19.317 1.00 54.16 200 GLY A O 1
ATOM 1551 N N . THR A 1 201 ? 2.552 -8.221 20.241 1.00 50.25 201 THR A N 1
ATOM 1552 C CA . THR A 1 201 ? 3.057 -8.114 21.633 1.00 50.25 201 THR A CA 1
ATOM 1553 C C . THR A 1 201 ? 2.987 -9.385 22.479 1.00 50.25 201 THR A C 1
ATOM 1555 O O . THR A 1 201 ? 3.097 -9.307 23.703 1.00 50.25 201 THR A O 1
ATOM 1558 N N . THR A 1 202 ? 2.880 -10.581 21.889 1.00 48.41 202 THR A N 1
ATOM 1559 C CA . THR A 1 202 ? 3.043 -11.823 22.669 1.00 48.41 202 THR A CA 1
ATOM 1560 C C . THR A 1 202 ? 4.518 -12.058 23.006 1.00 48.41 202 THR A C 1
ATOM 1562 O O . THR A 1 202 ? 5.187 -12.903 22.412 1.00 48.41 202 THR A O 1
ATOM 1565 N N . GLY A 1 203 ? 5.025 -11.289 23.971 1.00 49.09 203 GLY A N 1
ATOM 1566 C CA . GLY A 1 203 ? 6.185 -11.666 24.764 1.00 49.09 203 GLY A CA 1
ATOM 1567 C C . GLY A 1 203 ? 5.902 -12.986 25.483 1.00 49.09 203 GLY A C 1
ATOM 1568 O O . GLY A 1 203 ? 4.777 -13.265 25.892 1.00 49.09 203 GLY A O 1
ATOM 1569 N N . SER A 1 204 ? 6.931 -13.812 25.604 1.00 44.94 204 SER A N 1
ATOM 1570 C CA . SER A 1 204 ? 6.937 -15.198 26.083 1.00 44.94 204 SER A CA 1
ATOM 1571 C C . SER A 1 204 ? 6.524 -15.429 27.546 1.00 44.94 204 SER A C 1
ATOM 1573 O O . SER A 1 204 ? 6.681 -16.543 28.041 1.00 44.94 204 SER A O 1
ATOM 1575 N N . ASP A 1 205 ? 5.958 -14.440 28.232 1.00 46.91 205 ASP A N 1
ATOM 1576 C CA . ASP A 1 205 ? 5.560 -14.568 29.631 1.00 46.91 205 ASP A CA 1
ATOM 1577 C C . ASP A 1 205 ? 4.037 -14.667 29.717 1.00 46.91 205 ASP A C 1
ATOM 1579 O O . ASP A 1 205 ? 3.310 -13.687 29.565 1.00 46.91 205 ASP A O 1
ATOM 1583 N N . GLY A 1 206 ? 3.545 -15.890 29.933 1.00 46.28 206 GLY A N 1
ATOM 1584 C CA . GLY A 1 206 ? 2.128 -16.235 30.064 1.00 46.28 206 GLY A CA 1
ATOM 1585 C C . GLY A 1 206 ? 1.453 -15.638 31.303 1.00 46.28 206 GLY A C 1
ATOM 1586 O O . GLY A 1 206 ? 0.973 -16.372 32.165 1.00 46.28 206 GLY A O 1
ATOM 1587 N N . ALA A 1 207 ? 1.372 -14.312 31.382 1.00 42.88 207 ALA A N 1
ATOM 1588 C CA . ALA A 1 207 ? 0.637 -13.578 32.398 1.00 42.88 207 ALA A CA 1
ATOM 1589 C C . ALA A 1 207 ? -0.392 -12.646 31.740 1.00 42.88 207 ALA A C 1
ATOM 1591 O O . ALA A 1 207 ? -0.078 -11.552 31.294 1.00 42.88 207 ALA A O 1
ATOM 1592 N N . SER A 1 208 ? -1.644 -13.113 31.729 1.00 41.06 208 SER A N 1
ATOM 1593 C CA . SER A 1 208 ? -2.883 -12.321 31.726 1.00 41.06 208 SER A CA 1
ATOM 1594 C C . SER A 1 208 ? -2.898 -11.066 30.836 1.00 41.06 208 SER A C 1
ATOM 1596 O O . SER A 1 208 ? -2.652 -9.948 31.291 1.00 41.06 208 SER A O 1
ATOM 1598 N N . LEU A 1 209 ? -3.302 -11.248 29.576 1.00 38.28 209 LEU A N 1
ATOM 1599 C CA . LEU A 1 209 ? -3.739 -10.164 28.694 1.00 38.28 209 LEU A CA 1
ATOM 1600 C C . LEU A 1 209 ? -5.018 -9.522 29.261 1.00 38.28 209 LEU A C 1
ATOM 1602 O O . LEU A 1 209 ? -6.139 -9.881 28.902 1.00 38.28 209 LEU A O 1
ATOM 1606 N N . LYS A 1 210 ? -4.862 -8.544 30.158 1.00 34.97 210 LYS A N 1
ATOM 1607 C CA . LYS A 1 210 ? -5.870 -7.495 30.314 1.00 34.97 210 LYS A CA 1
ATOM 1608 C C . LYS A 1 210 ? -5.747 -6.609 29.083 1.00 34.97 210 LYS A C 1
ATOM 1610 O O . LYS A 1 210 ? -4.733 -5.937 28.930 1.00 34.97 210 LYS A O 1
ATOM 1615 N N . ALA A 1 211 ? -6.761 -6.616 28.221 1.00 38.09 211 ALA A N 1
ATOM 1616 C CA . ALA A 1 211 ? -6.907 -5.614 27.175 1.00 38.09 211 ALA A CA 1
ATOM 1617 C C . ALA A 1 211 ? -6.773 -4.222 27.817 1.00 38.09 211 ALA A C 1
ATOM 1619 O O . ALA A 1 211 ? -7.656 -3.785 28.560 1.00 38.09 211 ALA A O 1
ATOM 1620 N N . GLN A 1 212 ? -5.631 -3.566 27.603 1.00 32.22 212 GLN A N 1
ATOM 1621 C CA . GLN A 1 212 ? -5.426 -2.172 27.968 1.00 32.22 212 GLN A CA 1
ATOM 1622 C C . GLN A 1 212 ? -6.272 -1.333 27.013 1.00 32.22 212 GLN A C 1
ATOM 1624 O O . GLN A 1 212 ? -5.851 -0.976 25.921 1.00 32.22 212 GLN A O 1
ATOM 1629 N N . VAL A 1 213 ? -7.502 -1.050 27.429 1.00 33.41 213 VAL A N 1
ATOM 1630 C CA . VAL A 1 213 ? -8.207 0.149 26.977 1.00 33.41 213 VAL A CA 1
ATOM 1631 C C . VAL A 1 213 ? -7.542 1.314 27.727 1.00 33.41 213 VAL A C 1
ATOM 1633 O O . VAL A 1 213 ? -7.458 1.222 28.957 1.00 33.41 213 VAL A O 1
ATOM 1636 N N . PRO A 1 214 ? -7.013 2.356 27.057 1.00 33.16 214 PRO A N 1
ATOM 1637 C CA . PRO A 1 214 ? -6.204 3.369 27.724 1.00 33.16 214 PRO A CA 1
ATOM 1638 C C . PRO A 1 214 ? -7.003 4.103 28.800 1.00 33.16 214 PRO A C 1
ATOM 1640 O O . PRO A 1 214 ? -8.068 4.666 28.550 1.00 33.16 214 PRO A O 1
ATOM 1643 N N . TYR A 1 215 ? -6.454 4.087 30.009 1.00 27.69 215 TYR A N 1
ATOM 1644 C CA . TYR A 1 215 ? -6.751 5.048 31.057 1.00 27.69 215 TYR A CA 1
ATOM 1645 C C . TYR A 1 215 ? -5.882 6.288 30.798 1.00 27.69 215 TYR A C 1
ATOM 1647 O O . TYR A 1 215 ? -4.687 6.166 30.537 1.00 27.69 215 TYR A O 1
ATOM 1655 N N . TRP A 1 216 ? -6.507 7.460 30.820 1.00 30.77 216 TRP A N 1
ATOM 1656 C CA . TRP A 1 216 ? -5.924 8.778 30.566 1.00 30.77 216 TRP A CA 1
ATOM 1657 C C . TRP A 1 216 ? -4.843 9.150 31.604 1.00 30.77 216 TRP A C 1
ATOM 1659 O O . TRP A 1 216 ? -5.143 9.058 32.790 1.00 30.77 216 TRP A O 1
ATOM 1669 N N . ASP A 1 217 ? -3.628 9.554 31.180 1.00 28.50 217 ASP A N 1
ATOM 1670 C CA . ASP A 1 217 ? -2.924 10.804 31.585 1.00 28.50 217 ASP A CA 1
ATOM 1671 C C . ASP A 1 217 ? -1.418 10.910 31.183 1.00 28.50 217 ASP A C 1
ATOM 1673 O O . ASP A 1 217 ? -0.617 10.022 31.457 1.00 28.50 217 ASP A O 1
ATOM 1677 N N . SER A 1 218 ? -1.068 12.072 30.600 1.00 30.08 218 SER A N 1
ATOM 1678 C CA . SER A 1 218 ? 0.078 12.995 30.828 1.00 30.08 218 SER A CA 1
ATOM 1679 C C . SER A 1 218 ? 1.591 12.599 30.795 1.00 30.08 218 SER A C 1
ATOM 1681 O O . SER A 1 218 ? 2.136 12.023 31.727 1.00 30.08 218 SER A O 1
ATOM 1683 N N . CYS A 1 219 ? 2.280 13.146 29.769 1.00 26.91 219 CYS A N 1
ATOM 1684 C CA . CYS A 1 219 ? 3.600 13.834 29.679 1.00 26.91 219 CYS A CA 1
ATOM 1685 C C . CYS A 1 219 ? 4.905 13.315 30.346 1.00 26.91 219 CYS A C 1
ATOM 1687 O O . CYS A 1 219 ? 5.027 13.253 31.565 1.00 26.91 219 CYS A O 1
ATOM 1689 N N . GLY A 1 220 ? 5.987 13.250 29.544 1.00 27.11 220 GLY A N 1
ATOM 1690 C CA . GLY A 1 220 ? 7.381 13.352 30.016 1.00 27.11 220 GLY A CA 1
ATOM 1691 C C . GLY A 1 220 ? 8.440 13.347 28.897 1.00 27.11 220 GLY A C 1
ATOM 1692 O O . GLY A 1 220 ? 8.586 12.359 28.190 1.00 27.11 220 GLY A O 1
ATOM 1693 N N . ALA A 1 221 ? 9.175 14.454 28.736 1.00 26.78 221 ALA A N 1
ATOM 1694 C CA . ALA A 1 221 ? 10.153 14.709 27.667 1.00 26.78 221 ALA A CA 1
ATOM 1695 C C . ALA A 1 221 ? 11.536 14.050 27.884 1.00 26.78 221 ALA A C 1
ATOM 1697 O O . ALA A 1 221 ? 12.026 13.975 29.011 1.00 26.78 221 ALA A O 1
ATOM 1698 N N . PHE A 1 222 ? 12.211 13.679 26.787 1.00 25.88 222 PHE A N 1
ATOM 1699 C CA . PHE A 1 222 ? 13.572 13.117 26.763 1.00 25.88 222 PHE A CA 1
ATOM 1700 C C . PHE A 1 222 ? 14.593 14.123 26.185 1.00 25.88 222 PHE A C 1
ATOM 1702 O O . PHE A 1 222 ? 14.270 14.886 25.276 1.00 25.88 222 PHE A O 1
ATOM 1709 N N . ARG A 1 223 ? 15.830 14.143 26.712 1.00 26.17 223 ARG A N 1
ATOM 1710 C CA . ARG A 1 223 ? 16.965 14.949 26.203 1.00 26.17 223 ARG A CA 1
ATOM 1711 C C . ARG A 1 223 ? 18.107 14.030 25.731 1.00 26.17 223 ARG A C 1
ATOM 1713 O O . ARG A 1 223 ? 18.456 13.128 26.493 1.00 26.17 223 ARG A O 1
ATOM 1720 N N . PRO A 1 224 ? 18.764 14.286 24.582 1.00 27.95 224 PRO A N 1
ATOM 1721 C CA . PRO A 1 224 ? 19.819 13.412 24.072 1.00 27.95 224 PRO A CA 1
ATOM 1722 C C . PRO A 1 224 ? 21.224 13.795 24.576 1.00 27.95 224 PRO A C 1
ATOM 1724 O O . PRO A 1 224 ? 21.538 14.973 24.774 1.00 27.95 224 PRO A O 1
ATOM 1727 N N . ARG A 1 225 ? 22.088 12.783 24.758 1.00 29.08 225 ARG A N 1
ATOM 1728 C CA . ARG A 1 225 ? 23.553 12.922 24.887 1.00 29.08 225 ARG A CA 1
ATOM 1729 C C . ARG A 1 225 ? 24.220 12.576 23.553 1.00 29.08 225 ARG A C 1
ATOM 1731 O O . ARG A 1 225 ? 23.777 11.680 22.851 1.00 29.08 225 ARG A O 1
ATOM 1738 N N . PHE A 1 226 ? 25.297 13.290 23.241 1.00 31.33 226 PHE A N 1
ATOM 1739 C CA . PHE A 1 226 ? 26.037 13.226 21.980 1.00 31.33 226 PHE A CA 1
ATOM 1740 C C . PHE A 1 226 ? 26.922 11.969 21.809 1.00 31.33 226 PHE A C 1
ATOM 1742 O O . PHE A 1 226 ? 27.742 11.663 22.670 1.00 31.33 226 PHE A O 1
ATOM 1749 N N . LEU A 1 227 ? 26.738 11.344 20.637 1.00 47.75 227 LEU A N 1
ATOM 1750 C CA . LEU A 1 227 ? 27.646 10.708 19.658 1.00 47.75 227 LEU A CA 1
ATOM 1751 C C . LEU A 1 227 ? 28.874 9.880 20.103 1.00 47.75 227 LEU A C 1
ATOM 1753 O O . LEU A 1 227 ? 29.916 10.425 20.460 1.00 47.75 227 LEU A O 1
ATOM 1757 N N . SER A 1 228 ? 28.824 8.576 19.790 1.00 41.00 228 SER A N 1
ATOM 1758 C CA . SER A 1 228 ? 29.985 7.812 19.301 1.00 41.00 228 SER A CA 1
ATOM 1759 C C . SER A 1 228 ? 29.579 6.634 18.386 1.00 41.00 228 SER A C 1
ATOM 1761 O O . SER A 1 228 ? 28.782 5.790 18.780 1.00 41.00 228 SER A O 1
ATOM 1763 N N . SER A 1 229 ? 30.178 6.590 17.185 1.00 48.22 229 SER A N 1
ATOM 1764 C CA . SER A 1 229 ? 30.536 5.394 16.383 1.00 48.22 229 SER A CA 1
ATOM 1765 C C . SER A 1 229 ? 29.462 4.413 15.865 1.00 48.22 229 SER A C 1
ATOM 1767 O O . SER A 1 229 ? 29.716 3.211 15.861 1.00 48.22 229 SER A O 1
ATOM 1769 N N . GLY A 1 230 ? 28.318 4.885 15.359 1.00 66.12 230 GLY A N 1
ATOM 1770 C CA . GLY A 1 230 ? 27.281 3.995 14.797 1.00 66.12 230 GLY A CA 1
ATOM 1771 C C . GLY A 1 230 ? 26.679 4.387 13.443 1.00 66.12 230 GLY A C 1
ATOM 1772 O O . GLY A 1 230 ? 25.686 3.793 13.055 1.00 66.12 230 GLY A O 1
ATOM 1773 N N . CYS A 1 231 ? 27.198 5.385 12.722 1.00 78.75 231 CYS A N 1
ATOM 1774 C CA . CYS A 1 231 ? 26.534 5.854 11.495 1.00 78.75 231 CYS A CA 1
ATOM 1775 C C . CYS A 1 231 ? 26.487 4.747 10.421 1.00 78.75 231 CYS A C 1
ATOM 1777 O O . CYS A 1 231 ? 27.521 4.198 10.040 1.00 78.75 231 CYS A O 1
ATOM 1779 N N . VAL A 1 232 ? 25.281 4.414 9.964 1.00 84.56 232 VAL A N 1
ATOM 1780 C CA . VAL A 1 232 ? 25.008 3.474 8.881 1.00 84.56 232 VAL A CA 1
ATOM 1781 C C . VAL A 1 232 ? 25.003 4.334 7.637 1.00 84.56 232 VAL A C 1
ATOM 1783 O O . VAL A 1 232 ? 24.278 5.320 7.551 1.00 84.56 232 VAL A O 1
ATOM 1786 N N . ASP A 1 233 ? 25.835 3.971 6.676 1.00 86.06 233 ASP A N 1
ATOM 1787 C CA . ASP A 1 233 ? 25.828 4.614 5.374 1.00 86.06 233 ASP A CA 1
ATOM 1788 C C . ASP A 1 233 ? 24.483 4.340 4.682 1.00 86.06 233 ASP A C 1
ATOM 1790 O O . ASP A 1 233 ? 24.252 3.235 4.188 1.00 86.06 233 ASP A O 1
ATOM 1794 N N . LEU A 1 234 ? 23.580 5.329 4.696 1.00 87.81 234 LEU A N 1
ATOM 1795 C CA . LEU A 1 234 ? 22.215 5.195 4.176 1.00 87.81 234 LEU A CA 1
ATOM 1796 C C . LEU A 1 234 ? 22.186 4.870 2.678 1.00 87.81 234 LEU A C 1
ATOM 1798 O O . LEU A 1 234 ? 21.222 4.263 2.226 1.00 87.81 234 LEU A O 1
ATOM 1802 N N . SER A 1 235 ? 23.249 5.177 1.926 1.00 82.56 235 SER A N 1
ATOM 1803 C CA . SER A 1 235 ? 23.354 4.785 0.512 1.00 82.56 235 SER A CA 1
ATOM 1804 C C . SER A 1 235 ? 23.359 3.262 0.326 1.00 82.56 235 SER A C 1
ATOM 1806 O O . SER A 1 235 ? 22.918 2.741 -0.698 1.00 82.56 235 SER A O 1
ATOM 1808 N N . LYS A 1 236 ? 23.769 2.502 1.353 1.00 84.94 236 LYS A N 1
ATOM 1809 C CA . LYS A 1 236 ? 23.683 1.034 1.353 1.00 84.94 236 LYS A CA 1
ATOM 1810 C C . LYS A 1 236 ? 22.247 0.523 1.387 1.00 84.94 236 LYS A C 1
ATOM 1812 O O . LYS A 1 236 ? 22.035 -0.662 1.135 1.00 84.94 236 LYS A O 1
ATOM 1817 N N . LEU A 1 237 ? 21.288 1.383 1.715 1.00 90.12 237 LEU A N 1
ATOM 1818 C CA . LEU A 1 237 ? 19.875 1.042 1.761 1.00 90.12 237 LEU A CA 1
ATOM 1819 C C . LEU A 1 237 ? 19.149 1.388 0.462 1.00 90.12 237 LEU A C 1
ATOM 1821 O O . LEU A 1 237 ? 17.996 1.002 0.318 1.00 90.12 237 LEU A O 1
ATOM 1825 N N . ASP A 1 238 ? 19.799 2.065 -0.485 1.00 86.12 238 ASP A N 1
ATOM 1826 C CA . ASP A 1 238 ? 19.139 2.511 -1.709 1.00 86.12 238 ASP A CA 1
ATOM 1827 C C . ASP A 1 238 ? 18.670 1.332 -2.578 1.00 86.12 238 ASP A C 1
ATOM 1829 O O . ASP A 1 238 ? 19.391 0.354 -2.780 1.00 86.12 238 ASP A O 1
ATOM 1833 N N . GLY A 1 239 ? 17.466 1.412 -3.132 1.00 83.38 239 GLY A N 1
ATOM 1834 C CA . GLY A 1 239 ? 16.880 0.381 -3.987 1.00 83.38 239 GLY A CA 1
ATOM 1835 C C . GLY A 1 239 ? 15.488 -0.049 -3.543 1.00 83.38 239 GLY A C 1
ATOM 1836 O O . GLY A 1 239 ? 14.909 0.502 -2.609 1.00 83.38 239 GLY A O 1
ATOM 1837 N N . THR A 1 240 ? 14.941 -1.040 -4.241 1.00 83.50 240 THR A N 1
ATOM 1838 C CA . THR A 1 240 ? 13.626 -1.605 -3.927 1.00 83.50 240 THR A CA 1
ATOM 1839 C C . THR A 1 240 ? 13.726 -2.589 -2.773 1.00 83.50 240 THR A C 1
ATOM 1841 O O . THR A 1 240 ? 14.650 -3.400 -2.694 1.00 83.50 240 THR A O 1
ATOM 1844 N N . TRP A 1 241 ? 12.747 -2.519 -1.884 1.00 90.19 241 TRP A N 1
ATOM 1845 C CA . TRP A 1 241 ? 12.605 -3.379 -0.725 1.00 90.19 241 TRP A CA 1
ATOM 1846 C C . TRP A 1 241 ? 11.299 -4.150 -0.817 1.00 90.19 241 TRP A C 1
ATOM 1848 O O . TRP A 1 241 ? 10.233 -3.586 -1.073 1.00 90.19 241 TRP A O 1
ATOM 1858 N N . LEU A 1 242 ? 11.398 -5.454 -0.601 1.00 85.31 242 LEU A N 1
ATOM 1859 C CA . LEU A 1 242 ? 10.295 -6.402 -0.663 1.00 85.31 242 LEU A CA 1
ATOM 1860 C C . LEU A 1 242 ? 9.875 -6.804 0.753 1.00 85.31 242 LEU A C 1
ATOM 1862 O O . LEU A 1 242 ? 10.733 -6.890 1.634 1.00 85.31 242 LEU A O 1
ATOM 1866 N N . ASP A 1 243 ? 8.590 -7.086 0.974 1.00 86.38 243 ASP A N 1
ATOM 1867 C CA . ASP A 1 243 ? 8.142 -7.792 2.188 1.00 86.38 243 ASP A CA 1
ATOM 1868 C C . ASP A 1 243 ? 8.475 -9.302 2.100 1.00 86.38 243 ASP A C 1
ATOM 1870 O O . ASP A 1 243 ? 9.046 -9.795 1.121 1.00 86.38 243 ASP A O 1
ATOM 1874 N N . LEU A 1 244 ? 8.129 -10.072 3.133 1.00 75.75 244 LEU A N 1
ATOM 1875 C CA . LEU A 1 244 ? 8.377 -11.515 3.230 1.00 75.75 244 LEU A CA 1
ATOM 1876 C C . LEU A 1 244 ? 7.719 -12.356 2.133 1.00 75.75 244 LEU A C 1
ATOM 1878 O O . LEU A 1 244 ? 8.172 -13.471 1.874 1.00 75.75 244 LEU A O 1
ATOM 1882 N N . ASP A 1 245 ? 6.656 -11.853 1.518 1.00 71.81 245 ASP A N 1
ATOM 1883 C CA . ASP A 1 245 ? 5.954 -12.485 0.401 1.00 71.81 245 ASP A CA 1
ATOM 1884 C C . ASP A 1 245 ? 6.547 -12.109 -0.970 1.00 71.81 245 ASP A C 1
ATOM 1886 O O . ASP A 1 245 ? 6.000 -12.500 -1.999 1.00 71.81 245 ASP A O 1
ATOM 1890 N N . ALA A 1 246 ? 7.679 -11.395 -0.979 1.00 70.44 246 ALA A N 1
ATOM 1891 C CA . ALA A 1 246 ? 8.331 -10.833 -2.158 1.00 70.44 246 ALA A CA 1
ATOM 1892 C C . ALA A 1 246 ? 7.507 -9.754 -2.890 1.00 70.44 246 ALA A C 1
ATOM 1894 O O . ALA A 1 246 ? 7.827 -9.408 -4.029 1.00 70.44 246 ALA A O 1
ATOM 1895 N N . THR A 1 247 ? 6.485 -9.183 -2.246 1.00 73.06 247 THR A N 1
ATOM 1896 C CA . THR A 1 247 ? 5.763 -8.023 -2.776 1.00 73.06 247 THR A CA 1
ATOM 1897 C C . THR A 1 247 ? 6.611 -6.758 -2.588 1.00 73.06 247 THR A C 1
ATOM 1899 O O . THR A 1 247 ? 7.100 -6.519 -1.477 1.00 73.06 247 THR A O 1
ATOM 1902 N N . PRO A 1 248 ? 6.801 -5.921 -3.628 1.00 79.06 248 PRO A N 1
ATOM 1903 C CA . PRO A 1 248 ? 7.452 -4.623 -3.481 1.00 79.06 248 PRO A CA 1
ATOM 1904 C C . PRO A 1 248 ? 6.719 -3.750 -2.459 1.00 79.06 248 PRO A C 1
ATOM 1906 O O . PRO A 1 248 ? 5.548 -3.423 -2.629 1.00 79.06 248 PRO A O 1
ATOM 1909 N N . THR A 1 249 ? 7.417 -3.375 -1.388 1.00 87.62 249 THR A N 1
ATOM 1910 C CA . THR A 1 249 ? 6.860 -2.548 -0.307 1.00 87.62 249 THR A CA 1
ATOM 1911 C C . THR A 1 249 ? 7.193 -1.081 -0.521 1.00 87.62 249 THR A C 1
ATOM 1913 O O . THR A 1 249 ? 6.327 -0.211 -0.397 1.00 87.62 249 THR A O 1
ATOM 1916 N N . CYS A 1 250 ? 8.456 -0.795 -0.829 1.00 91.25 250 CYS A N 1
ATOM 1917 C CA . CYS A 1 250 ? 8.940 0.564 -1.002 1.00 91.25 250 CYS A CA 1
ATOM 1918 C C . CYS A 1 250 ? 10.232 0.612 -1.820 1.00 91.25 250 CYS A C 1
ATOM 1920 O O . CYS A 1 250 ? 10.896 -0.399 -2.056 1.00 91.25 250 CYS A O 1
ATOM 1922 N N . PHE A 1 251 ? 10.598 1.822 -2.214 1.00 86.75 251 PHE A N 1
ATOM 1923 C CA . PHE A 1 251 ? 11.877 2.168 -2.801 1.00 86.75 251 PHE A CA 1
ATOM 1924 C C . PHE A 1 251 ? 12.578 3.173 -1.887 1.00 86.75 251 PHE A C 1
ATOM 1926 O O . PHE A 1 251 ? 12.003 4.203 -1.545 1.00 86.75 251 PHE A O 1
ATOM 1933 N N . ILE A 1 252 ? 13.808 2.882 -1.470 1.00 91.75 252 ILE A N 1
ATOM 1934 C CA . ILE A 1 252 ? 14.614 3.799 -0.660 1.00 91.75 252 ILE A CA 1
ATOM 1935 C C . ILE A 1 252 ? 15.617 4.500 -1.577 1.00 91.75 252 ILE A C 1
ATOM 1937 O O . ILE A 1 252 ? 16.289 3.851 -2.376 1.00 91.75 252 ILE A O 1
ATOM 1941 N N . ARG A 1 253 ? 15.727 5.825 -1.473 1.00 86.19 253 ARG A N 1
ATOM 1942 C CA . ARG A 1 253 ? 16.752 6.617 -2.163 1.00 86.19 253 ARG A CA 1
ATOM 1943 C C . ARG A 1 253 ? 17.212 7.764 -1.284 1.00 86.19 253 ARG A C 1
ATOM 1945 O O . ARG A 1 253 ? 16.401 8.601 -0.896 1.00 86.19 253 ARG A O 1
ATOM 1952 N N . ALA A 1 254 ? 18.512 7.822 -1.005 1.00 86.12 254 ALA A N 1
ATOM 1953 C CA . ALA A 1 254 ? 19.131 8.866 -0.194 1.00 86.12 254 ALA A CA 1
ATOM 1954 C C . ALA A 1 254 ? 18.434 9.056 1.170 1.00 86.12 254 ALA A C 1
ATOM 1956 O O . ALA A 1 254 ? 18.216 10.179 1.625 1.00 86.12 254 ALA A O 1
ATOM 1957 N N . GLY A 1 255 ? 18.043 7.947 1.808 1.00 90.50 255 GLY A N 1
ATOM 1958 C CA . GLY A 1 255 ? 17.328 7.967 3.089 1.00 90.50 255 GLY A CA 1
ATOM 1959 C C . GLY A 1 255 ? 15.860 8.402 3.002 1.00 90.50 255 GLY A C 1
ATOM 1960 O O . GLY A 1 255 ? 15.241 8.634 4.035 1.00 90.50 255 GLY A O 1
ATOM 1961 N N . VAL A 1 256 ? 15.275 8.509 1.808 1.00 91.00 256 VAL A N 1
ATOM 1962 C CA . VAL A 1 256 ? 13.836 8.735 1.621 1.00 91.00 256 VAL A CA 1
ATOM 1963 C C . VAL A 1 256 ? 13.187 7.450 1.129 1.00 91.00 256 VAL A C 1
ATOM 1965 O O . VAL A 1 256 ? 13.619 6.875 0.136 1.00 91.00 256 VAL A O 1
ATOM 1968 N N . ILE A 1 257 ? 12.151 7.007 1.829 1.00 92.69 257 ILE A N 1
ATOM 1969 C CA . ILE A 1 257 ? 11.312 5.864 1.479 1.00 92.69 257 ILE A CA 1
ATOM 1970 C C . ILE A 1 257 ? 10.146 6.371 0.638 1.00 92.69 257 ILE A C 1
ATOM 1972 O O . ILE A 1 257 ? 9.407 7.236 1.095 1.00 92.69 257 ILE A O 1
ATOM 1976 N N . VAL A 1 258 ? 9.972 5.818 -0.555 1.00 87.19 258 VAL A N 1
ATOM 1977 C CA . VAL A 1 258 ? 8.815 6.003 -1.438 1.00 87.19 258 VAL A CA 1
ATOM 1978 C C . VAL A 1 258 ? 7.996 4.718 -1.384 1.00 87.19 258 VAL A C 1
ATOM 1980 O O . VAL A 1 258 ? 8.530 3.640 -1.650 1.00 87.19 258 VAL A O 1
ATOM 1983 N N . TRP A 1 259 ? 6.733 4.792 -0.980 1.00 88.75 259 TRP A N 1
ATOM 1984 C CA . TRP A 1 259 ? 5.910 3.599 -0.766 1.00 88.75 259 TRP A CA 1
ATOM 1985 C C . TRP A 1 259 ? 5.267 3.122 -2.072 1.00 88.75 259 TRP A C 1
ATOM 1987 O O . TRP A 1 259 ? 4.632 3.902 -2.762 1.00 88.75 259 TRP A O 1
ATOM 1997 N N . HIS A 1 260 ? 5.363 1.827 -2.393 1.00 78.00 260 HIS A N 1
ATOM 1998 C CA . HIS A 1 260 ? 4.793 1.288 -3.644 1.00 78.00 260 HIS A CA 1
ATOM 1999 C C . HIS A 1 260 ? 3.257 1.235 -3.659 1.00 78.00 260 HIS A C 1
ATOM 2001 O O . HIS A 1 260 ? 2.648 1.111 -4.715 1.00 78.00 260 HIS A O 1
ATOM 2007 N N . TRP A 1 261 ? 2.616 1.268 -2.491 1.00 75.75 261 TRP A N 1
ATOM 2008 C CA . TRP A 1 261 ? 1.155 1.267 -2.376 1.00 75.75 261 TRP A CA 1
ATOM 2009 C C . TRP A 1 261 ? 0.560 2.682 -2.362 1.00 75.75 261 TRP A C 1
ATOM 2011 O O . TRP A 1 261 ? -0.663 2.816 -2.344 1.00 75.75 261 TRP A O 1
ATOM 2021 N N . ASP A 1 262 ? 1.406 3.717 -2.343 1.00 70.94 262 ASP A N 1
ATOM 2022 C CA . ASP A 1 262 ? 1.009 5.123 -2.326 1.00 70.94 262 ASP A CA 1
ATOM 2023 C C . ASP A 1 262 ? 2.179 5.985 -2.831 1.00 70.94 262 ASP A C 1
ATOM 2025 O O . ASP A 1 262 ? 3.030 6.415 -2.048 1.00 70.94 262 ASP A O 1
ATOM 2029 N N . ASP A 1 263 ? 2.226 6.202 -4.151 1.00 57.59 263 ASP A N 1
ATOM 2030 C CA . ASP A 1 263 ? 3.323 6.895 -4.848 1.00 57.59 263 ASP A CA 1
ATOM 2031 C C . ASP A 1 263 ? 3.567 8.331 -4.335 1.00 57.59 263 ASP A C 1
ATOM 2033 O O . ASP A 1 263 ? 4.655 8.883 -4.517 1.00 57.59 263 ASP A O 1
ATOM 2037 N N . ASP A 1 264 ? 2.579 8.935 -3.663 1.00 59.28 264 ASP A N 1
ATOM 2038 C CA . ASP A 1 264 ? 2.664 10.285 -3.101 1.00 59.28 264 ASP A CA 1
ATOM 2039 C C . ASP A 1 264 ? 3.138 10.292 -1.633 1.00 59.28 264 ASP A C 1
ATOM 2041 O O . ASP A 1 264 ? 3.517 11.345 -1.101 1.00 59.28 264 ASP A O 1
ATOM 2045 N N . GLN A 1 265 ? 3.156 9.139 -0.954 1.00 76.38 265 GLN A N 1
ATOM 2046 C CA . GLN A 1 265 ? 3.699 9.044 0.396 1.00 76.38 265 GLN A CA 1
ATOM 2047 C C . GLN A 1 265 ? 5.204 8.816 0.360 1.00 76.38 265 GLN A C 1
ATOM 2049 O O . GLN A 1 265 ? 5.719 7.797 -0.103 1.00 76.38 265 GLN A O 1
ATOM 2054 N N . THR A 1 266 ? 5.917 9.767 0.959 1.00 80.12 2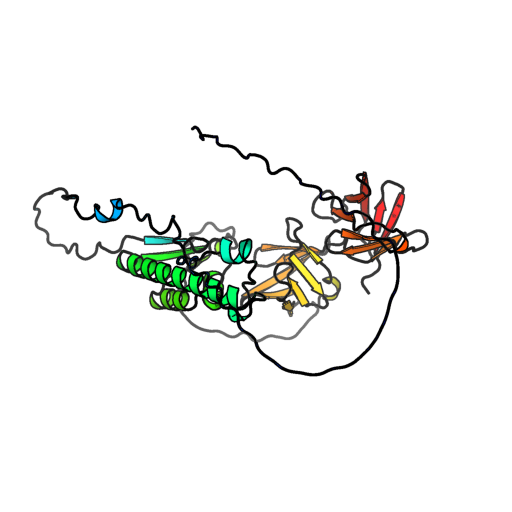66 THR A N 1
ATOM 2055 C CA . THR A 1 266 ? 7.327 9.608 1.293 1.00 80.12 266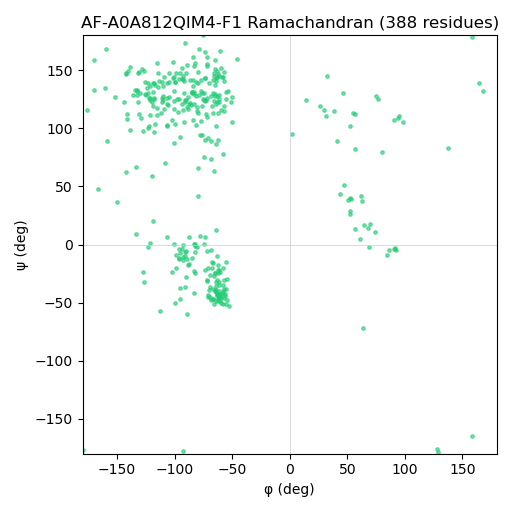 THR A CA 1
ATOM 2056 C C . THR A 1 266 ? 7.522 9.604 2.801 1.00 80.12 266 THR A C 1
ATOM 2058 O O . THR A 1 266 ? 6.787 10.242 3.557 1.00 80.12 266 THR A O 1
ATOM 2061 N N . THR A 1 267 ? 8.506 8.849 3.271 1.00 90.19 267 THR A N 1
ATOM 2062 C CA . THR A 1 267 ? 8.889 8.817 4.683 1.00 90.19 267 THR A CA 1
ATOM 2063 C C . THR A 1 267 ? 10.394 8.946 4.789 1.00 90.19 267 THR A C 1
ATOM 2065 O O . THR A 1 267 ? 11.133 8.274 4.079 1.00 90.19 267 THR A O 1
ATOM 2068 N N . VAL A 1 268 ? 10.862 9.832 5.663 1.00 91.50 268 VAL A N 1
ATOM 2069 C CA . VAL A 1 268 ? 12.296 9.999 5.900 1.00 91.50 268 VAL A CA 1
ATOM 2070 C C . VAL A 1 268 ? 12.771 8.880 6.820 1.00 91.50 268 VAL A C 1
ATOM 2072 O O . VAL A 1 268 ? 12.181 8.635 7.873 1.00 91.50 268 VAL A O 1
ATOM 2075 N N . LEU A 1 269 ? 13.831 8.200 6.400 1.00 93.19 269 LEU A N 1
ATOM 2076 C CA . LEU A 1 269 ? 14.566 7.242 7.203 1.00 93.19 269 LEU A CA 1
ATOM 2077 C C . LEU A 1 269 ? 15.571 8.010 8.060 1.00 93.19 269 LEU A C 1
ATOM 2079 O O . LEU A 1 269 ? 16.569 8.540 7.570 1.00 93.19 269 LEU A O 1
ATOM 2083 N N . GLU A 1 270 ? 15.288 8.085 9.349 1.00 92.94 270 GLU A N 1
ATOM 2084 C CA . GLU A 1 270 ? 16.158 8.723 10.323 1.00 92.94 270 GLU A CA 1
ATOM 2085 C C . GLU A 1 270 ? 17.154 7.711 10.884 1.00 92.94 270 GLU A C 1
ATOM 2087 O O . GLU A 1 270 ? 16.893 6.507 10.938 1.00 92.94 270 GLU A O 1
ATOM 2092 N N . GLN A 1 271 ? 18.301 8.205 11.344 1.00 92.19 271 GLN A N 1
ATOM 2093 C CA . GLN A 1 271 ? 19.265 7.385 12.058 1.00 92.19 271 GLN A CA 1
ATOM 2094 C C . GLN A 1 271 ? 19.598 7.999 13.414 1.00 92.19 271 GLN A C 1
ATOM 2096 O O . GLN A 1 271 ? 20.005 9.157 13.503 1.00 92.19 271 GLN A O 1
ATOM 2101 N N . GLU A 1 272 ? 19.494 7.196 14.470 1.00 91.44 272 GLU A N 1
ATOM 2102 C CA . GLU A 1 272 ? 19.876 7.591 15.823 1.00 91.44 272 GLU A CA 1
ATOM 2103 C C . GLU A 1 272 ? 20.660 6.455 16.486 1.00 91.44 272 GLU A C 1
ATOM 2105 O O . GLU A 1 272 ? 20.234 5.308 16.478 1.00 91.44 272 GLU A O 1
ATOM 2110 N N . HIS A 1 273 ? 21.838 6.747 17.043 1.00 88.19 273 HIS A N 1
ATOM 2111 C CA . HIS A 1 273 ? 22.656 5.766 17.780 1.00 88.19 273 HIS A CA 1
ATOM 2112 C C . HIS A 1 273 ? 22.966 4.445 17.040 1.00 88.19 273 HIS A C 1
ATOM 2114 O O . HIS A 1 273 ? 23.243 3.432 17.674 1.00 88.19 273 HIS A O 1
ATOM 2120 N N . GLY A 1 274 ? 22.974 4.450 15.705 1.00 84.94 274 GLY A N 1
ATOM 2121 C CA . GLY A 1 274 ? 23.232 3.248 14.907 1.00 84.94 274 GLY A CA 1
ATOM 2122 C C . GLY A 1 274 ? 22.003 2.432 14.536 1.00 84.94 274 GLY A C 1
ATOM 2123 O O . GLY A 1 274 ? 22.114 1.508 13.735 1.00 84.94 274 GLY A O 1
ATOM 2124 N N . GLU A 1 275 ? 20.833 2.819 15.025 1.00 90.62 275 GLU A N 1
ATOM 2125 C CA . GLU A 1 275 ? 19.556 2.247 14.626 1.00 90.62 275 GLU A CA 1
ATOM 2126 C C . GLU A 1 275 ? 18.871 3.143 13.594 1.00 90.62 275 GLU A C 1
ATOM 2128 O O . GLU A 1 275 ? 19.027 4.368 13.592 1.00 90.62 275 GLU A O 1
ATOM 2133 N N . LEU A 1 276 ? 18.130 2.505 12.696 1.00 95.31 276 LEU A N 1
ATOM 2134 C CA . LEU A 1 276 ? 17.320 3.175 11.689 1.00 95.31 276 LEU A CA 1
ATOM 2135 C C . LEU A 1 276 ? 15.909 3.359 12.241 1.00 95.31 276 LEU A C 1
ATOM 2137 O O . LEU A 1 276 ? 15.419 2.488 12.957 1.00 95.31 276 LEU A O 1
ATOM 2141 N N . TYR A 1 277 ? 15.243 4.458 11.905 1.00 96.31 277 TYR A N 1
ATOM 2142 C CA . TYR A 1 277 ? 13.873 4.714 12.333 1.00 96.31 277 TYR A CA 1
ATOM 2143 C C . TYR A 1 277 ? 13.050 5.355 11.226 1.00 96.31 277 TYR A C 1
ATOM 2145 O O . TYR A 1 277 ? 13.564 6.127 10.422 1.00 96.31 277 TYR A O 1
ATOM 2153 N N . ILE A 1 278 ? 11.752 5.077 11.231 1.00 95.50 278 ILE A N 1
ATOM 2154 C CA . ILE A 1 278 ? 10.760 5.781 10.416 1.00 95.50 278 ILE A CA 1
ATOM 2155 C C . ILE A 1 278 ? 9.626 6.245 11.315 1.00 95.50 278 ILE A C 1
ATOM 2157 O O . ILE A 1 278 ? 9.333 5.612 12.331 1.00 95.50 278 ILE A O 1
ATOM 2161 N N . VAL A 1 279 ? 8.974 7.341 10.937 1.00 90.12 279 VAL A N 1
ATOM 2162 C CA . VAL A 1 279 ? 7.753 7.804 11.598 1.00 90.12 279 VAL A CA 1
ATOM 2163 C C . VAL A 1 279 ? 6.588 7.640 10.635 1.00 90.12 279 VAL A C 1
ATOM 2165 O O . VAL A 1 279 ? 6.520 8.330 9.620 1.00 90.12 279 VAL A O 1
ATOM 2168 N N . LEU A 1 280 ? 5.664 6.736 10.954 1.00 84.88 280 LEU A N 1
ATOM 2169 C CA . LEU A 1 280 ? 4.454 6.491 10.174 1.00 84.88 280 LEU A CA 1
ATOM 2170 C C . LEU A 1 280 ? 3.235 6.799 11.029 1.00 84.88 280 LEU A C 1
ATOM 2172 O O . LEU A 1 280 ? 3.097 6.291 12.134 1.00 84.88 280 LEU A O 1
ATOM 2176 N N . ALA A 1 281 ? 2.355 7.665 10.522 1.00 82.25 281 ALA A N 1
ATOM 2177 C CA . ALA A 1 281 ? 1.145 8.099 11.229 1.00 82.25 281 ALA A CA 1
ATOM 2178 C C . ALA A 1 281 ? 1.391 8.641 12.660 1.00 82.25 281 ALA A C 1
ATOM 2180 O O . ALA A 1 281 ? 0.511 8.570 13.510 1.00 82.25 281 ALA A O 1
ATOM 2181 N N . GLY A 1 282 ? 2.570 9.220 12.916 1.00 83.12 282 GLY A N 1
ATOM 2182 C CA . GLY A 1 282 ? 2.957 9.746 14.232 1.00 83.12 282 GLY A CA 1
ATOM 2183 C C . GLY A 1 282 ? 3.573 8.711 15.178 1.00 83.12 282 GLY A C 1
ATOM 2184 O O . GLY A 1 282 ? 4.056 9.088 16.244 1.00 83.12 282 GLY A O 1
ATOM 2185 N N . GLU A 1 283 ? 3.621 7.440 14.781 1.00 88.75 283 GLU A N 1
ATOM 2186 C CA . GLU A 1 283 ? 4.300 6.377 15.517 1.00 88.75 283 GLU A CA 1
ATOM 2187 C C . GLU A 1 283 ? 5.704 6.142 14.968 1.00 88.75 283 GLU A C 1
ATOM 2189 O O . GLU A 1 283 ? 5.937 6.219 13.761 1.00 88.75 283 GLU A O 1
ATOM 2194 N N . ARG A 1 284 ? 6.657 5.862 15.861 1.00 93.00 284 ARG A N 1
ATOM 2195 C CA . ARG A 1 284 ? 8.060 5.638 15.508 1.00 93.00 284 ARG A CA 1
ATOM 2196 C C . ARG A 1 284 ? 8.366 4.145 15.483 1.00 93.00 284 ARG A C 1
ATOM 2198 O O . ARG A 1 284 ? 8.237 3.473 16.502 1.00 93.00 284 ARG A O 1
ATOM 2205 N N . PHE A 1 285 ? 8.856 3.667 14.346 1.00 95.44 285 PHE A N 1
ATOM 2206 C CA . PHE A 1 285 ? 9.270 2.285 14.133 1.00 95.44 285 PHE A CA 1
ATOM 2207 C C . PHE A 1 285 ? 10.783 2.233 13.992 1.00 95.44 285 PHE A C 1
ATOM 2209 O O . PHE A 1 285 ? 11.349 2.986 13.201 1.00 95.44 285 PHE A O 1
ATOM 2216 N N . SER A 1 286 ? 11.445 1.373 14.763 1.00 96.00 286 SER A N 1
ATOM 2217 C CA . SER A 1 286 ? 12.889 1.153 14.650 1.00 96.00 286 SER A CA 1
ATOM 2218 C C . SER A 1 286 ? 13.182 -0.048 13.762 1.00 96.00 286 SER A C 1
ATOM 2220 O O . SER A 1 286 ? 12.404 -0.996 13.734 1.00 96.00 286 SER A O 1
ATOM 2222 N N . ALA A 1 287 ? 14.297 -0.023 13.038 1.00 96.31 287 ALA A N 1
ATOM 2223 C CA . ALA A 1 287 ? 14.784 -1.137 12.242 1.00 96.31 287 ALA A CA 1
ATOM 2224 C C . ALA A 1 287 ? 16.204 -1.536 12.637 1.00 96.31 287 ALA A C 1
ATOM 2226 O O . ALA A 1 287 ? 17.111 -0.707 12.740 1.00 96.31 287 ALA A O 1
ATOM 2227 N N . THR A 1 288 ? 16.410 -2.845 12.768 1.00 93.75 288 THR A N 1
ATOM 2228 C CA . THR A 1 288 ? 17.742 -3.450 12.833 1.00 93.75 288 THR A CA 1
ATOM 2229 C C . THR A 1 288 ? 18.133 -3.972 11.455 1.00 93.75 288 THR A C 1
ATOM 2231 O O . THR A 1 288 ? 17.417 -4.789 10.868 1.00 93.75 288 THR A O 1
ATOM 2234 N N . MET A 1 289 ? 19.289 -3.538 10.953 1.00 91.12 289 MET A N 1
ATOM 2235 C CA . MET A 1 289 ? 19.846 -4.024 9.692 1.00 91.12 289 MET A CA 1
ATOM 2236 C C . MET A 1 289 ? 20.622 -5.334 9.903 1.00 91.12 289 MET A C 1
ATOM 2238 O O . MET A 1 289 ? 21.398 -5.458 10.850 1.00 91.12 289 MET A O 1
ATOM 2242 N N . LYS A 1 290 ? 20.435 -6.312 9.012 1.00 88.69 290 LYS A N 1
ATOM 2243 C CA . LYS A 1 290 ? 21.263 -7.527 8.911 1.00 88.69 290 LYS A CA 1
ATOM 2244 C C . LYS A 1 290 ? 21.943 -7.555 7.549 1.00 88.69 290 LYS A C 1
ATOM 2246 O O . LYS A 1 290 ? 21.303 -7.196 6.570 1.00 88.69 290 LYS A O 1
ATOM 2251 N N . GLU A 1 291 ? 23.212 -7.954 7.495 1.00 75.31 291 GLU A N 1
ATOM 2252 C CA . GLU A 1 291 ? 24.062 -7.714 6.317 1.00 75.31 291 GLU A CA 1
ATOM 2253 C C . GLU A 1 291 ? 23.887 -8.726 5.169 1.00 75.31 291 GLU A C 1
ATOM 2255 O O . GLU A 1 291 ? 24.133 -8.353 4.027 1.00 75.31 291 GLU A O 1
ATOM 2260 N N . GLU A 1 292 ? 23.421 -9.962 5.405 1.00 72.25 292 GLU A N 1
ATOM 2261 C CA . GLU A 1 292 ? 23.345 -10.978 4.336 1.00 72.25 292 GLU A CA 1
ATOM 2262 C C . GLU A 1 292 ? 22.082 -11.872 4.385 1.00 72.25 292 GLU A C 1
ATOM 2264 O O . GLU A 1 292 ? 21.934 -12.696 5.299 1.00 72.25 292 GLU A O 1
ATOM 2269 N N . PRO A 1 293 ? 21.165 -11.761 3.394 1.00 70.75 293 PRO A N 1
ATOM 2270 C CA . PRO A 1 293 ? 21.016 -10.614 2.485 1.00 70.75 293 PRO A CA 1
ATOM 2271 C C . PRO A 1 293 ? 20.702 -9.346 3.293 1.00 70.75 293 PRO A C 1
ATOM 2273 O O . PRO A 1 293 ? 20.343 -9.453 4.470 1.00 70.75 293 PRO A O 1
ATOM 2276 N N . VAL A 1 294 ? 20.810 -8.161 2.682 1.00 83.81 294 VAL A N 1
ATOM 2277 C CA . VAL A 1 294 ? 20.484 -6.920 3.396 1.00 83.81 294 VAL A CA 1
ATOM 2278 C C . VAL A 1 294 ? 19.005 -6.952 3.787 1.00 83.81 294 VAL A C 1
ATOM 2280 O O . VAL A 1 294 ? 18.116 -6.967 2.932 1.00 83.81 294 VAL A O 1
ATOM 2283 N N . ARG A 1 295 ? 18.741 -7.014 5.095 1.00 90.69 295 ARG A N 1
ATOM 2284 C CA . ARG A 1 295 ? 17.389 -7.072 5.662 1.00 90.69 295 ARG A CA 1
ATOM 2285 C C . ARG A 1 295 ? 17.188 -5.970 6.679 1.00 90.69 295 ARG A C 1
ATOM 2287 O O . ARG A 1 295 ? 18.063 -5.747 7.512 1.00 90.69 295 ARG A O 1
ATOM 2294 N N . LEU A 1 296 ? 16.006 -5.369 6.671 1.00 94.12 296 LEU A N 1
ATOM 2295 C CA . LEU A 1 296 ? 15.531 -4.490 7.735 1.00 94.12 296 LEU A CA 1
ATOM 2296 C C . LEU A 1 296 ? 14.485 -5.245 8.545 1.00 94.12 296 LEU A C 1
ATOM 2298 O O . LEU A 1 296 ? 13.486 -5.714 8.006 1.00 94.12 296 LEU A O 1
ATOM 2302 N N . HIS A 1 297 ? 14.748 -5.419 9.836 1.00 93.94 297 HIS A N 1
ATOM 2303 C CA . HIS A 1 297 ? 13.800 -5.985 10.788 1.00 93.94 297 HIS A CA 1
ATOM 2304 C C . HIS A 1 297 ? 13.192 -4.844 11.594 1.00 93.94 297 HIS A C 1
ATOM 2306 O O . HIS A 1 297 ? 13.883 -4.281 12.442 1.00 93.94 297 HIS A O 1
ATOM 2312 N N . TRP A 1 298 ? 11.933 -4.518 11.322 1.00 96.00 298 TRP A N 1
ATOM 2313 C CA . TRP A 1 298 ? 11.215 -3.431 11.973 1.00 96.00 298 TRP A CA 1
ATOM 2314 C C . TRP A 1 298 ? 10.629 -3.858 13.324 1.00 96.00 298 TRP A C 1
ATOM 2316 O O . TRP A 1 298 ? 10.344 -5.036 13.560 1.00 96.00 298 TRP A O 1
ATOM 2326 N N . SER A 1 299 ? 10.448 -2.893 14.224 1.00 95.12 299 SER A N 1
ATOM 2327 C CA . SER A 1 299 ? 9.936 -3.095 15.584 1.00 95.12 299 SER A CA 1
ATOM 2328 C C . SER A 1 299 ? 8.472 -3.537 15.641 1.00 95.12 299 SER A C 1
ATOM 2330 O O . SER A 1 299 ? 8.057 -4.111 16.642 1.00 95.12 299 SER A O 1
ATOM 2332 N N . ASP A 1 300 ? 7.699 -3.303 14.580 1.00 91.25 300 ASP A N 1
ATOM 2333 C CA . ASP A 1 300 ? 6.333 -3.819 14.398 1.00 91.25 300 ASP A CA 1
ATOM 2334 C C . ASP A 1 300 ? 6.292 -5.280 13.912 1.00 91.25 300 ASP A C 1
ATOM 2336 O O . ASP A 1 300 ? 5.221 -5.869 13.772 1.00 91.25 300 ASP A O 1
ATOM 2340 N N . GLY A 1 301 ? 7.458 -5.884 13.666 1.00 92.31 301 GLY A N 1
ATOM 2341 C CA . GLY A 1 301 ? 7.599 -7.241 13.154 1.00 92.31 301 GLY A CA 1
ATOM 2342 C C . GLY A 1 301 ? 7.695 -7.339 11.631 1.00 92.31 301 GLY A C 1
ATOM 2343 O O . GLY A 1 301 ? 7.949 -8.446 11.138 1.00 92.31 301 GLY A O 1
ATOM 2344 N N . ALA A 1 302 ? 7.553 -6.232 10.889 1.00 89.94 302 ALA A N 1
ATOM 2345 C CA . ALA A 1 302 ? 7.763 -6.221 9.446 1.00 89.94 302 ALA A CA 1
ATOM 2346 C C . ALA A 1 302 ? 9.223 -6.562 9.108 1.00 89.94 302 ALA A C 1
ATOM 2348 O O . ALA A 1 302 ? 10.165 -6.212 9.830 1.00 89.94 302 ALA A O 1
ATOM 2349 N N . LYS A 1 303 ? 9.434 -7.283 8.004 1.00 92.56 303 LYS A N 1
ATOM 2350 C CA . LYS A 1 303 ? 10.775 -7.677 7.559 1.00 92.56 303 LYS A CA 1
ATOM 2351 C C . LYS A 1 303 ? 10.925 -7.346 6.096 1.00 92.56 303 LYS A C 1
ATOM 2353 O O . LYS A 1 303 ? 10.306 -7.989 5.257 1.00 92.56 303 LYS A O 1
ATOM 2358 N N . TRP A 1 304 ? 11.780 -6.380 5.806 1.00 92.88 304 TRP A N 1
ATOM 2359 C CA . TRP A 1 304 ? 12.057 -6.002 4.435 1.00 92.88 304 TRP A CA 1
ATOM 2360 C C . TRP A 1 304 ? 13.367 -6.595 3.968 1.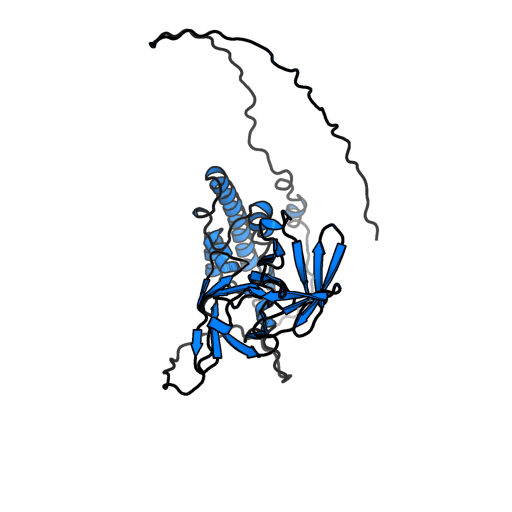00 92.88 304 TRP A C 1
ATOM 2362 O O . TRP A 1 304 ? 14.334 -6.687 4.730 1.00 92.88 304 TRP A O 1
ATOM 2372 N N . ILE A 1 305 ? 13.396 -6.986 2.704 1.00 87.50 305 ILE A N 1
ATOM 2373 C CA . ILE A 1 305 ? 14.561 -7.573 2.060 1.00 87.50 305 ILE A CA 1
ATOM 2374 C C . ILE A 1 305 ? 14.863 -6.761 0.814 1.00 87.50 305 ILE A C 1
ATOM 2376 O O . ILE A 1 305 ? 13.964 -6.506 0.014 1.00 87.50 305 ILE A O 1
ATOM 2380 N N . ARG A 1 306 ? 16.117 -6.338 0.660 1.00 87.44 306 ARG A N 1
ATOM 2381 C CA . ARG A 1 306 ? 16.535 -5.583 -0.519 1.00 87.44 306 ARG A CA 1
ATOM 2382 C C . ARG A 1 306 ? 16.460 -6.477 -1.756 1.00 87.44 306 ARG A C 1
ATOM 2384 O O . ARG A 1 306 ? 16.971 -7.598 -1.749 1.00 87.44 306 ARG A O 1
ATOM 2391 N N . ASP A 1 307 ? 15.817 -5.981 -2.807 1.00 80.75 307 ASP A N 1
ATOM 2392 C CA . ASP A 1 307 ? 15.816 -6.622 -4.116 1.00 80.75 307 ASP A CA 1
ATOM 2393 C C . ASP A 1 307 ? 17.160 -6.366 -4.803 1.00 80.75 307 ASP A C 1
ATOM 2395 O O . ASP A 1 307 ? 17.390 -5.343 -5.455 1.00 80.75 307 ASP A O 1
ATOM 2399 N N . ASP A 1 308 ? 18.078 -7.314 -4.639 1.00 81.25 308 ASP A N 1
ATOM 2400 C CA . ASP A 1 308 ? 19.405 -7.222 -5.230 1.00 81.25 308 ASP A CA 1
ATOM 2401 C C . ASP A 1 308 ? 19.433 -7.483 -6.750 1.00 81.25 308 ASP A C 1
ATOM 2403 O O . ASP A 1 308 ? 20.506 -7.428 -7.358 1.00 81.25 308 ASP A O 1
ATOM 2407 N N . LEU A 1 309 ? 18.294 -7.761 -7.395 1.00 87.81 309 LEU A N 1
ATOM 2408 C CA . LEU A 1 309 ? 18.246 -7.886 -8.853 1.00 87.81 309 LEU A CA 1
ATOM 2409 C C . LEU A 1 309 ? 18.124 -6.530 -9.552 1.00 87.81 309 LEU A C 1
ATOM 2411 O O . LEU A 1 309 ? 18.526 -6.414 -10.708 1.00 87.81 309 LEU A O 1
ATOM 2415 N N . GLN A 1 310 ? 17.626 -5.501 -8.866 1.00 87.44 310 GLN A N 1
ATOM 2416 C CA . GLN A 1 310 ? 17.397 -4.177 -9.450 1.00 87.44 310 GLN A CA 1
ATOM 2417 C C . GLN A 1 310 ? 18.692 -3.494 -9.888 1.00 87.44 310 GLN A C 1
ATOM 2419 O O . GLN A 1 310 ? 19.698 -3.545 -9.175 1.00 87.44 310 GLN A O 1
ATOM 2424 N N . GLY A 1 311 ? 18.648 -2.810 -11.034 1.00 89.69 311 GLY A N 1
ATOM 2425 C CA . GLY A 1 311 ? 19.759 -2.019 -11.572 1.00 89.69 311 GLY A CA 1
ATOM 2426 C C . GLY A 1 311 ? 20.112 -2.341 -13.024 1.00 89.69 311 GLY A C 1
ATOM 2427 O O . GLY A 1 311 ? 19.468 -3.158 -13.676 1.00 89.69 311 GLY A O 1
ATOM 2428 N N . VAL A 1 312 ? 21.138 -1.669 -13.552 1.00 93.50 312 VAL A N 1
ATOM 2429 C CA . VAL A 1 312 ? 21.595 -1.856 -14.939 1.00 93.50 312 VAL A CA 1
ATOM 2430 C C . VAL A 1 312 ? 22.523 -3.064 -15.027 1.00 93.50 312 VAL A C 1
ATOM 2432 O O . VAL A 1 312 ? 23.498 -3.155 -14.280 1.00 93.50 312 VAL A O 1
ATOM 2435 N N . TRP A 1 313 ? 22.254 -3.966 -15.966 1.00 96.81 313 TRP A N 1
ATOM 2436 C CA . TRP A 1 313 ? 23.017 -5.194 -16.175 1.00 96.81 313 TRP A CA 1
ATOM 2437 C C . TRP A 1 313 ? 23.809 -5.148 -17.480 1.00 96.81 313 TRP A C 1
ATOM 2439 O O . TRP A 1 313 ? 23.329 -4.684 -18.515 1.00 96.81 313 TRP A O 1
ATOM 2449 N N . HIS A 1 314 ? 25.034 -5.662 -17.420 1.00 97.12 314 HIS A N 1
ATOM 2450 C CA . HIS A 1 314 ? 25.968 -5.746 -18.538 1.00 97.12 314 HIS A CA 1
ATOM 2451 C C . HIS A 1 314 ? 26.454 -7.177 -18.704 1.00 97.12 314 HIS A C 1
ATOM 2453 O O . HIS A 1 314 ? 26.620 -7.903 -17.725 1.00 97.12 314 HIS A O 1
ATOM 2459 N N . ARG A 1 315 ? 26.762 -7.584 -19.930 1.00 97.44 315 ARG A N 1
ATOM 2460 C CA . ARG A 1 315 ? 27.476 -8.834 -20.175 1.00 97.44 315 ARG A CA 1
ATOM 2461 C C . ARG A 1 315 ? 28.909 -8.688 -19.662 1.00 97.44 315 ARG A C 1
ATOM 2463 O O . ARG A 1 315 ? 29.608 -7.754 -20.050 1.00 97.44 315 ARG A O 1
ATOM 2470 N N . GLN A 1 316 ? 29.369 -9.618 -18.821 1.00 96.81 316 GLN A N 1
ATOM 2471 C CA . GLN A 1 316 ? 30.742 -9.615 -18.295 1.00 96.81 316 GLN A CA 1
ATOM 2472 C C . GLN A 1 316 ? 31.764 -9.603 -19.435 1.00 96.81 316 GLN A C 1
ATOM 2474 O O . GLN A 1 316 ? 32.751 -8.870 -19.403 1.00 96.81 316 GLN A O 1
ATOM 2479 N N . LEU A 1 317 ? 31.502 -10.412 -20.463 1.00 95.31 317 LEU A N 1
ATOM 2480 C CA . LEU A 1 317 ? 32.307 -10.453 -21.670 1.00 95.31 317 LEU A CA 1
ATOM 2481 C C . LEU A 1 317 ? 31.928 -9.289 -22.594 1.00 95.31 317 LEU A C 1
ATOM 2483 O O . LEU A 1 317 ? 30.834 -9.251 -23.152 1.00 95.31 317 LEU A O 1
ATOM 2487 N N . GLY A 1 318 ? 32.856 -8.352 -22.771 1.00 94.12 318 GLY A N 1
ATOM 2488 C CA . GLY A 1 318 ? 32.708 -7.217 -23.686 1.00 94.12 318 GLY A CA 1
ATOM 2489 C C . GLY A 1 318 ? 31.965 -6.009 -23.110 1.00 94.12 318 GLY A C 1
ATOM 2490 O O . GLY A 1 318 ? 31.984 -4.958 -23.740 1.00 94.12 318 GLY A O 1
ATOM 2491 N N . GLY A 1 319 ? 31.350 -6.120 -21.927 1.00 95.50 319 GLY A N 1
ATOM 2492 C CA . GLY A 1 319 ? 30.721 -4.987 -21.241 1.00 95.50 319 GLY A CA 1
ATOM 2493 C C . GLY A 1 319 ? 29.476 -4.435 -21.937 1.00 95.50 319 GLY A C 1
ATOM 2494 O O . GLY A 1 319 ? 29.050 -3.330 -21.617 1.00 95.50 319 GLY A O 1
ATOM 2495 N N . ALA A 1 320 ? 28.901 -5.169 -22.894 1.00 96.81 320 ALA A N 1
ATOM 2496 C CA . ALA A 1 320 ? 27.693 -4.744 -23.588 1.00 96.81 320 ALA A CA 1
ATOM 2497 C C . ALA A 1 320 ? 26.542 -4.603 -22.585 1.00 96.81 320 ALA A C 1
ATOM 2499 O O . ALA A 1 320 ? 26.284 -5.524 -21.805 1.00 96.81 320 ALA A O 1
ATOM 2500 N N . ARG A 1 321 ? 25.861 -3.454 -22.597 1.00 96.94 321 ARG A N 1
ATOM 2501 C CA . ARG A 1 321 ? 24.659 -3.239 -21.790 1.00 96.94 321 ARG A CA 1
ATOM 2502 C C . ARG A 1 321 ? 23.568 -4.182 -22.281 1.00 96.94 321 ARG A C 1
ATOM 2504 O O . ARG A 1 321 ? 23.308 -4.248 -23.475 1.00 96.94 321 ARG A O 1
ATOM 2511 N N . LEU A 1 322 ? 22.975 -4.930 -21.359 1.00 97.69 322 LEU A N 1
ATOM 2512 C CA . LEU A 1 322 ? 21.897 -5.874 -21.652 1.00 97.69 322 LEU A CA 1
ATOM 2513 C C . LEU A 1 322 ? 20.534 -5.232 -21.422 1.00 97.69 322 LEU A C 1
ATOM 2515 O O . LEU A 1 322 ? 19.589 -5.499 -22.155 1.00 97.69 322 LEU A O 1
ATOM 2519 N N . GLY A 1 323 ? 20.436 -4.398 -20.389 1.00 96.56 323 GLY A N 1
ATOM 2520 C CA . GLY A 1 323 ? 19.192 -3.767 -19.983 1.00 96.56 323 GLY A CA 1
ATOM 2521 C C . GLY A 1 323 ? 19.230 -3.309 -18.533 1.00 96.56 323 GLY A C 1
ATOM 2522 O O . GLY A 1 323 ? 20.297 -3.212 -17.917 1.00 96.56 323 GLY A O 1
ATOM 2523 N N . GLN A 1 324 ? 18.060 -3.023 -17.985 1.00 95.25 324 GLN A N 1
ATOM 2524 C CA . GLN A 1 324 ? 17.870 -2.592 -16.610 1.00 95.25 324 GLN A CA 1
ATOM 2525 C C . GLN A 1 324 ? 16.739 -3.384 -15.971 1.00 95.25 324 GLN A C 1
ATOM 2527 O O . GLN A 1 324 ? 15.675 -3.536 -16.558 1.00 95.25 324 GLN A O 1
ATOM 2532 N N . VAL A 1 325 ? 16.970 -3.893 -14.767 1.00 92.62 325 VAL A N 1
ATOM 2533 C CA . VAL A 1 325 ? 15.926 -4.546 -13.985 1.00 92.62 325 VAL A CA 1
ATOM 2534 C C . VAL A 1 325 ? 15.225 -3.493 -13.143 1.00 92.62 325 VAL A C 1
ATOM 2536 O O . VAL A 1 325 ? 15.861 -2.872 -12.287 1.00 92.62 325 VAL A O 1
ATOM 2539 N N . GLU A 1 326 ? 13.931 -3.325 -13.389 1.00 87.00 326 GLU A N 1
ATOM 2540 C CA . GLU A 1 326 ? 13.014 -2.467 -12.640 1.00 87.00 326 GLU A CA 1
ATOM 2541 C C . GLU A 1 326 ? 11.772 -3.289 -12.283 1.00 87.00 326 GLU A C 1
ATOM 2543 O O . GLU A 1 326 ? 11.215 -3.985 -13.132 1.00 87.00 326 GLU A O 1
ATOM 2548 N N . GLU A 1 327 ? 11.366 -3.265 -11.013 1.00 79.56 327 GLU A N 1
ATOM 2549 C CA . GLU A 1 327 ? 10.143 -3.934 -10.529 1.00 79.56 327 GLU A CA 1
ATOM 2550 C C . GLU A 1 327 ? 10.057 -5.433 -10.901 1.00 79.56 327 GLU A C 1
ATOM 2552 O O . GLU A 1 327 ? 9.008 -5.954 -11.291 1.00 79.56 327 GLU A O 1
ATOM 2557 N N . GLY A 1 328 ? 11.187 -6.146 -10.830 1.00 83.31 328 GLY A N 1
ATOM 2558 C CA . GLY A 1 328 ? 11.264 -7.565 -11.205 1.00 83.31 328 GLY A CA 1
ATOM 2559 C C . GLY A 1 328 ? 11.127 -7.831 -12.712 1.00 83.31 328 GLY A C 1
ATOM 2560 O O . GLY A 1 328 ? 10.837 -8.958 -13.131 1.00 83.31 328 GLY A O 1
ATOM 2561 N N . ARG A 1 329 ? 11.310 -6.810 -13.557 1.00 90.75 329 ARG A N 1
ATOM 2562 C CA . ARG A 1 329 ? 11.295 -6.920 -15.021 1.00 90.75 329 ARG A CA 1
ATOM 2563 C C . ARG A 1 329 ? 12.601 -6.414 -15.613 1.00 90.75 329 ARG A C 1
ATOM 2565 O O . ARG A 1 329 ? 13.049 -5.320 -15.307 1.00 90.75 329 ARG A O 1
ATOM 2572 N N . MET A 1 330 ? 13.190 -7.207 -16.496 1.00 96.00 330 MET A N 1
ATOM 2573 C CA . MET A 1 330 ? 14.300 -6.826 -17.356 1.00 96.00 330 MET A CA 1
ATOM 2574 C C . MET A 1 330 ? 13.770 -5.981 -18.517 1.00 96.00 330 MET A C 1
ATOM 2576 O O . MET A 1 330 ? 13.141 -6.505 -19.438 1.00 96.00 330 MET A O 1
ATOM 2580 N N . LEU A 1 331 ? 14.030 -4.679 -18.459 1.00 95.88 331 LEU A N 1
ATOM 2581 C CA . LEU A 1 331 ? 13.881 -3.738 -19.562 1.00 95.88 331 LEU A CA 1
ATOM 2582 C C . LEU A 1 331 ? 15.120 -3.857 -20.449 1.00 95.88 331 LEU A C 1
ATOM 2584 O O . LEU A 1 331 ? 16.201 -3.403 -20.073 1.00 95.88 331 LEU A O 1
ATOM 2588 N N . TRP A 1 332 ? 14.986 -4.528 -21.588 1.00 97.44 332 TRP A N 1
ATOM 2589 C CA . TRP A 1 332 ? 16.108 -4.779 -22.489 1.00 97.44 332 TRP A CA 1
ATOM 2590 C C . TRP A 1 332 ? 16.645 -3.488 -23.106 1.00 97.44 332 TRP A C 1
ATOM 2592 O O . TRP A 1 332 ? 15.903 -2.537 -23.345 1.00 97.44 332 TRP A O 1
ATOM 2602 N N . ASP A 1 333 ? 17.951 -3.459 -23.358 1.00 97.38 333 ASP A N 1
ATOM 2603 C CA . ASP A 1 333 ? 18.564 -2.398 -24.151 1.00 97.38 333 ASP A CA 1
ATOM 2604 C C . ASP A 1 333 ? 17.996 -2.413 -25.582 1.00 97.38 333 ASP A C 1
ATOM 2606 O O . ASP A 1 333 ? 17.668 -3.476 -26.117 1.00 97.38 333 ASP A O 1
ATOM 2610 N N . GLU A 1 334 ? 17.884 -1.236 -26.205 1.00 95.31 334 GLU A N 1
ATOM 2611 C CA . GLU A 1 334 ? 17.258 -1.062 -27.525 1.00 95.31 334 GLU A CA 1
ATOM 2612 C C . GLU A 1 334 ? 17.880 -1.971 -28.595 1.00 95.31 334 GLU A C 1
ATOM 2614 O O . GLU A 1 334 ? 17.183 -2.430 -29.496 1.00 95.31 334 GLU A O 1
ATOM 2619 N N . ALA A 1 335 ? 19.168 -2.306 -28.456 1.00 95.50 335 ALA A N 1
ATOM 2620 C CA . ALA A 1 335 ? 19.879 -3.195 -29.372 1.00 95.50 335 ALA A CA 1
ATOM 2621 C C . ALA A 1 335 ? 19.318 -4.631 -29.441 1.00 95.50 335 ALA A C 1
ATOM 2623 O O . ALA A 1 335 ? 19.647 -5.362 -30.377 1.00 95.50 335 ALA A O 1
ATOM 2624 N N . PHE A 1 336 ? 18.515 -5.056 -28.461 1.00 93.00 336 PHE A N 1
ATOM 2625 C CA . PHE A 1 336 ? 17.929 -6.398 -28.414 1.00 93.00 336 PHE A CA 1
ATOM 2626 C C . PHE A 1 336 ? 16.505 -6.466 -28.977 1.00 93.00 336 PHE A C 1
ATOM 2628 O O . PHE A 1 336 ? 16.017 -7.576 -29.174 1.00 93.00 336 PHE A O 1
ATOM 2635 N N . GLU A 1 337 ? 15.851 -5.320 -29.227 1.00 92.81 337 GLU A N 1
ATOM 2636 C CA . GLU A 1 337 ? 14.474 -5.226 -29.750 1.00 92.81 337 GLU A CA 1
ATOM 2637 C C . GLU A 1 337 ? 13.494 -6.213 -29.075 1.00 92.81 337 GLU A C 1
ATOM 2639 O O . GLU A 1 337 ? 12.701 -6.887 -29.734 1.00 92.81 337 GLU A O 1
ATOM 2644 N N . HIS A 1 338 ? 13.568 -6.336 -27.744 1.00 94.38 338 HIS A N 1
ATOM 2645 C CA . HIS A 1 338 ? 12.782 -7.308 -26.984 1.00 94.38 338 HIS A CA 1
ATOM 2646 C C . HIS A 1 338 ? 11.890 -6.625 -25.939 1.00 94.38 338 HIS A C 1
ATOM 2648 O O . HIS A 1 338 ? 12.330 -5.745 -25.201 1.00 94.38 338 HIS A O 1
ATOM 2654 N N . GLU A 1 339 ? 10.638 -7.077 -25.840 1.00 95.31 339 GLU A N 1
ATOM 2655 C CA . GLU A 1 339 ? 9.685 -6.631 -24.818 1.00 95.31 339 GLU A CA 1
ATOM 2656 C C . GLU A 1 339 ? 10.196 -6.921 -23.392 1.00 95.31 339 GLU A C 1
ATOM 2658 O O . GLU A 1 339 ? 10.930 -7.897 -23.195 1.00 95.31 339 GLU A O 1
ATOM 2663 N N . PRO A 1 340 ? 9.797 -6.138 -22.371 1.00 96.19 340 PRO A N 1
ATOM 2664 C CA . PRO A 1 340 ? 10.179 -6.384 -20.984 1.00 96.19 340 PRO A CA 1
ATOM 2665 C C . PRO A 1 340 ? 9.940 -7.829 -20.527 1.00 96.19 340 PRO A C 1
ATOM 2667 O O . PRO A 1 340 ? 8.825 -8.350 -20.604 1.00 96.19 340 PRO A O 1
ATOM 2670 N N . SER A 1 341 ? 10.979 -8.463 -19.986 1.00 96.06 341 SER A N 1
ATOM 2671 C CA . SER A 1 341 ? 10.926 -9.862 -19.544 1.00 96.06 341 SER A CA 1
ATOM 2672 C C . SER A 1 341 ? 10.897 -9.968 -18.026 1.00 96.06 341 SER A C 1
ATOM 2674 O O . SER A 1 341 ? 11.635 -9.280 -17.334 1.00 96.06 341 SER A O 1
ATOM 2676 N N . ARG A 1 342 ? 10.089 -10.873 -17.471 1.00 90.62 342 ARG A N 1
ATOM 2677 C CA . ARG A 1 342 ? 10.042 -11.092 -16.017 1.00 90.62 342 ARG A CA 1
ATOM 2678 C C . ARG A 1 342 ? 11.316 -11.795 -15.535 1.00 90.62 342 ARG A C 1
ATOM 2680 O O . ARG A 1 342 ? 11.643 -12.867 -16.051 1.00 90.62 342 ARG A O 1
ATOM 2687 N N . LEU A 1 343 ? 11.991 -11.200 -14.550 1.00 92.25 343 LEU A N 1
ATOM 2688 C CA . LEU A 1 343 ? 13.193 -11.713 -13.895 1.00 92.25 343 LEU A CA 1
ATOM 2689 C C . LEU A 1 343 ? 12.909 -11.852 -12.398 1.00 92.25 343 LEU A C 1
ATOM 2691 O O . LEU A 1 343 ? 12.738 -10.854 -11.706 1.00 92.25 343 LEU A O 1
ATOM 2695 N N . GLU A 1 344 ? 12.847 -13.081 -11.894 1.00 87.56 344 GLU A N 1
ATOM 2696 C CA . GLU A 1 344 ? 12.435 -13.328 -10.511 1.00 87.56 344 GLU A CA 1
ATOM 2697 C C . GLU A 1 344 ? 13.286 -14.399 -9.816 1.00 87.56 344 GLU A C 1
ATOM 2699 O O . GLU A 1 344 ? 13.809 -15.310 -10.469 1.00 87.56 344 GLU A O 1
ATOM 2704 N N . PRO A 1 345 ? 13.417 -14.340 -8.481 1.00 85.88 345 PRO A N 1
ATOM 2705 C CA . PRO A 1 345 ? 13.963 -15.438 -7.696 1.00 85.88 345 PRO A CA 1
ATOM 2706 C C . PRO A 1 345 ? 13.193 -16.742 -7.945 1.00 85.88 345 PRO A C 1
ATOM 2708 O O . PRO A 1 345 ? 11.973 -16.791 -7.811 1.00 85.88 345 PRO A O 1
ATOM 2711 N N . ALA A 1 346 ? 13.896 -17.841 -8.219 1.00 84.50 346 ALA A N 1
ATOM 2712 C CA . ALA A 1 346 ? 13.279 -19.165 -8.321 1.00 84.50 346 ALA A CA 1
ATOM 2713 C C . ALA A 1 346 ? 12.655 -19.617 -6.988 1.00 84.50 346 ALA A C 1
ATOM 2715 O O . ALA A 1 346 ? 11.682 -20.371 -6.978 1.00 84.50 346 ALA A O 1
ATOM 2716 N N . THR A 1 347 ? 13.229 -19.167 -5.867 1.00 73.38 347 THR A N 1
ATOM 2717 C CA . THR A 1 347 ? 12.810 -19.510 -4.503 1.00 73.38 347 THR A CA 1
ATOM 2718 C C . THR A 1 347 ? 12.729 -18.260 -3.625 1.00 73.38 347 THR A C 1
ATOM 2720 O O . THR A 1 347 ? 13.520 -18.116 -2.698 1.00 73.38 347 THR A O 1
ATOM 2723 N N . GLY A 1 348 ? 11.794 -17.351 -3.921 1.00 65.69 348 GLY A N 1
ATOM 2724 C CA . GLY A 1 348 ? 11.374 -16.234 -3.057 1.00 65.69 348 GLY A CA 1
ATOM 2725 C C . GLY A 1 348 ? 12.445 -15.182 -2.735 1.00 65.69 348 GLY A C 1
ATOM 2726 O O . GLY A 1 348 ? 12.374 -14.064 -3.221 1.00 65.69 348 GLY A O 1
ATOM 2727 N N . ILE A 1 349 ? 13.432 -15.528 -1.906 1.00 58.03 349 ILE A N 1
ATOM 2728 C CA . ILE A 1 349 ? 14.420 -14.614 -1.325 1.00 58.03 349 ILE A CA 1
ATOM 2729 C C . ILE A 1 349 ? 15.831 -15.067 -1.732 1.00 58.03 349 ILE A C 1
ATOM 2731 O O . ILE A 1 349 ? 16.215 -16.203 -1.448 1.00 58.03 349 ILE A O 1
ATOM 2735 N N . LEU A 1 350 ? 16.633 -14.193 -2.351 1.00 58.06 350 LEU A N 1
ATOM 2736 C CA . LEU A 1 350 ? 17.996 -14.520 -2.800 1.00 58.06 350 LEU A CA 1
ATOM 2737 C C . LEU A 1 350 ? 19.067 -14.102 -1.786 1.00 58.06 350 LEU A C 1
ATOM 2739 O O . LEU A 1 350 ? 19.145 -12.941 -1.401 1.00 58.06 350 LEU A O 1
ATOM 2743 N N . PRO A 1 351 ? 19.920 -15.052 -1.369 1.00 48.66 351 PRO A N 1
ATOM 2744 C CA . PRO A 1 351 ? 21.305 -14.732 -1.011 1.00 48.66 351 PRO A CA 1
ATOM 2745 C C . PRO A 1 351 ? 22.359 -15.602 -1.730 1.00 48.66 351 PRO A C 1
ATOM 2747 O O . PRO A 1 351 ? 23.481 -15.157 -1.903 1.00 48.66 351 PRO A O 1
ATOM 2750 N N . GLN A 1 352 ? 22.024 -16.808 -2.206 1.00 61.84 352 GLN A N 1
ATOM 2751 C CA . GLN A 1 352 ? 22.842 -17.652 -3.112 1.00 61.84 352 GLN A CA 1
ATOM 2752 C C . GLN A 1 352 ? 21.925 -18.525 -3.992 1.00 61.84 352 GLN A C 1
ATOM 2754 O O . GLN A 1 352 ? 22.170 -19.715 -4.199 1.00 61.84 352 GLN A O 1
ATOM 2759 N N . GLY A 1 353 ? 20.790 -17.960 -4.404 1.00 77.62 353 GLY A N 1
ATOM 2760 C CA . GLY A 1 353 ? 19.720 -18.706 -5.057 1.00 77.62 353 GLY A CA 1
ATOM 2761 C C . GLY A 1 353 ? 19.802 -18.716 -6.580 1.00 77.62 353 GLY A C 1
ATOM 2762 O O . GLY A 1 353 ? 20.718 -18.176 -7.202 1.00 77.62 353 GLY A O 1
ATOM 2763 N N . GLU A 1 354 ? 18.807 -19.357 -7.171 1.00 91.25 354 GLU A N 1
ATOM 2764 C CA . GLU A 1 354 ? 18.596 -19.394 -8.610 1.00 91.25 354 GLU A CA 1
ATOM 2765 C C . GLU A 1 354 ? 17.625 -18.276 -9.011 1.00 91.25 354 GLU A C 1
ATOM 2767 O O . GLU A 1 354 ? 16.676 -17.971 -8.287 1.00 91.25 354 GLU A O 1
ATOM 2772 N N . VAL A 1 355 ? 17.868 -17.659 -10.157 1.00 93.44 355 VAL A N 1
ATOM 2773 C CA . VAL A 1 355 ? 17.046 -16.623 -10.782 1.00 93.44 355 VAL A CA 1
ATOM 2774 C C . VAL A 1 355 ? 16.475 -17.198 -12.064 1.00 93.44 355 VAL A C 1
ATOM 2776 O O . VAL A 1 355 ? 17.163 -17.927 -12.779 1.00 93.44 355 VAL A O 1
ATOM 2779 N N . ARG A 1 356 ? 15.218 -16.876 -12.355 1.00 94.88 356 ARG A N 1
ATOM 2780 C CA . ARG A 1 356 ? 14.528 -17.284 -13.575 1.00 94.88 356 ARG A CA 1
ATOM 2781 C C . ARG A 1 356 ? 14.218 -16.070 -14.426 1.00 94.88 356 ARG A C 1
ATOM 2783 O O . ARG A 1 356 ? 13.706 -15.075 -13.924 1.00 94.88 356 ARG A O 1
ATOM 2790 N N . LEU A 1 357 ? 14.480 -16.196 -15.719 1.00 96.12 357 LEU A N 1
ATOM 2791 C CA . LEU A 1 357 ? 14.085 -15.238 -16.744 1.00 96.12 357 LEU A CA 1
ATOM 2792 C C . LEU A 1 357 ? 13.222 -15.950 -17.767 1.00 96.12 357 LEU A C 1
ATOM 2794 O O . LEU A 1 357 ? 13.630 -16.967 -18.326 1.00 96.12 357 LEU A O 1
ATOM 2798 N N . ARG A 1 358 ? 12.029 -15.415 -18.020 1.00 93.56 358 ARG A N 1
ATOM 2799 C CA . ARG A 1 358 ? 11.176 -15.911 -19.101 1.00 93.56 358 ARG A CA 1
ATOM 2800 C C . ARG A 1 358 ? 11.442 -15.103 -20.368 1.00 93.56 358 ARG A C 1
ATOM 2802 O O . ARG A 1 358 ? 11.165 -13.908 -20.393 1.00 93.56 358 ARG A O 1
ATOM 2809 N N . LEU A 1 359 ? 11.954 -15.762 -21.403 1.00 94.06 359 LEU A N 1
ATOM 2810 C CA . LEU A 1 359 ? 12.262 -15.174 -22.705 1.00 94.06 359 LEU A CA 1
ATOM 2811 C C . LEU A 1 359 ? 11.675 -16.065 -23.802 1.00 94.06 359 LEU A C 1
ATOM 2813 O O . LEU A 1 359 ? 11.992 -17.251 -23.840 1.00 94.06 359 LEU A O 1
ATOM 2817 N N . LEU A 1 360 ? 10.811 -15.517 -24.666 1.00 91.50 360 LEU A N 1
ATOM 2818 C CA . LEU A 1 360 ? 10.187 -16.252 -25.783 1.00 91.50 360 LEU A CA 1
ATOM 2819 C C . LEU A 1 360 ? 9.625 -17.629 -25.361 1.00 91.50 360 LEU A C 1
ATOM 2821 O O . LEU A 1 360 ? 9.987 -18.664 -25.917 1.00 91.50 360 LEU A O 1
ATOM 2825 N N . ASP A 1 361 ? 8.810 -17.644 -24.301 1.00 89.88 361 ASP A N 1
ATOM 2826 C CA . ASP A 1 361 ? 8.216 -18.847 -23.683 1.00 89.88 361 ASP A CA 1
ATOM 2827 C C . ASP A 1 361 ? 9.201 -19.884 -23.111 1.00 89.88 361 ASP A C 1
ATOM 2829 O O . ASP A 1 361 ? 8.788 -20.919 -22.584 1.00 89.88 361 ASP A O 1
ATOM 2833 N N . THR A 1 362 ? 10.499 -19.589 -23.117 1.00 94.88 362 THR A N 1
ATOM 2834 C CA . THR A 1 362 ? 11.538 -20.415 -22.502 1.00 94.88 362 THR A CA 1
ATOM 2835 C C . THR A 1 362 ? 11.928 -19.839 -21.144 1.00 94.88 362 THR A C 1
ATOM 2837 O O . THR A 1 362 ? 12.012 -18.624 -20.960 1.00 94.88 362 THR A O 1
ATOM 2840 N N . ILE A 1 363 ? 12.145 -20.711 -20.156 1.00 95.94 363 ILE A N 1
ATOM 2841 C CA . ILE A 1 363 ? 12.657 -20.313 -18.842 1.00 95.94 363 ILE A CA 1
ATOM 2842 C C . ILE A 1 363 ? 14.163 -20.539 -18.834 1.00 95.94 363 ILE A C 1
ATOM 2844 O O . ILE A 1 363 ? 14.629 -21.676 -18.877 1.00 95.94 363 ILE A O 1
ATOM 2848 N N . HIS A 1 364 ? 14.905 -19.446 -18.742 1.00 96.94 364 HIS A N 1
ATOM 2849 C CA . HIS A 1 364 ? 16.341 -19.442 -18.528 1.00 96.94 364 HIS A CA 1
ATOM 2850 C C . HIS A 1 364 ? 16.618 -19.353 -17.034 1.00 96.94 364 HIS A C 1
ATOM 2852 O O . HIS A 1 364 ? 15.910 -18.656 -16.302 1.00 96.94 364 HIS A O 1
ATOM 2858 N N . THR A 1 365 ? 17.647 -20.059 -16.581 1.00 96.56 365 THR A N 1
ATOM 2859 C CA . THR A 1 365 ? 18.031 -20.098 -15.173 1.00 96.56 365 THR A CA 1
ATOM 2860 C C . THR A 1 365 ? 19.442 -19.556 -15.003 1.00 96.56 365 THR A C 1
ATOM 2862 O O . THR A 1 365 ? 20.332 -19.822 -15.815 1.00 96.56 365 THR A O 1
ATOM 2865 N N . ALA A 1 366 ? 19.640 -18.774 -13.947 1.00 97.00 366 ALA A N 1
ATOM 2866 C CA . ALA A 1 366 ? 20.934 -18.235 -13.563 1.00 97.00 366 ALA A CA 1
ATOM 2867 C C . ALA A 1 366 ? 21.195 -18.449 -12.081 1.00 97.00 366 ALA A C 1
ATOM 2869 O O . ALA A 1 366 ? 20.287 -18.396 -11.257 1.00 97.00 366 ALA A O 1
ATOM 2870 N N . ARG A 1 367 ? 22.459 -18.636 -11.718 1.00 94.69 367 ARG A N 1
ATOM 2871 C CA . ARG A 1 367 ? 22.902 -18.610 -10.331 1.00 94.69 367 ARG A CA 1
ATOM 2872 C C . ARG A 1 367 ? 23.219 -17.175 -9.929 1.00 94.69 367 ARG A C 1
ATOM 2874 O O . ARG A 1 367 ? 24.093 -16.549 -10.528 1.00 94.69 367 ARG A O 1
ATOM 2881 N N . TYR A 1 368 ? 22.540 -16.682 -8.899 1.00 92.50 368 TYR A N 1
ATOM 2882 C CA . TYR A 1 368 ? 22.828 -15.383 -8.304 1.00 92.50 368 TYR A CA 1
ATOM 2883 C C . TYR A 1 368 ? 24.090 -15.460 -7.442 1.00 92.50 368 TYR A C 1
ATOM 2885 O O . TYR A 1 368 ? 24.197 -16.303 -6.545 1.00 92.50 368 TYR A O 1
ATOM 2893 N N . GLN A 1 369 ? 25.048 -14.582 -7.725 1.00 90.81 369 GLN A N 1
ATOM 2894 C CA . GLN A 1 369 ? 26.290 -14.439 -6.980 1.00 90.81 369 GLN A CA 1
ATOM 2895 C C . GLN A 1 369 ? 26.331 -13.033 -6.362 1.00 90.81 369 GLN A C 1
ATOM 2897 O O . GLN A 1 369 ? 26.579 -12.057 -7.083 1.00 90.81 369 GLN A O 1
ATOM 2902 N N . PRO A 1 370 ? 26.070 -12.901 -5.047 1.00 82.50 370 PRO A N 1
ATOM 2903 C CA . PRO A 1 370 ? 26.187 -11.614 -4.373 1.00 82.50 370 PRO A CA 1
ATOM 2904 C C . PRO A 1 370 ? 27.641 -11.128 -4.415 1.00 82.50 370 PRO A C 1
ATOM 2906 O O . PRO A 1 370 ? 28.582 -11.922 -4.413 1.00 82.50 370 PRO A O 1
ATOM 2909 N N . GLY A 1 371 ? 27.829 -9.813 -4.441 1.00 78.69 371 GLY A N 1
ATOM 2910 C CA . GLY A 1 371 ? 29.153 -9.198 -4.476 1.00 78.69 371 GLY A CA 1
ATOM 2911 C C . GLY A 1 371 ? 29.123 -7.775 -5.017 1.00 78.69 371 GLY A C 1
ATOM 2912 O O . GLY A 1 371 ? 28.070 -7.268 -5.414 1.00 78.69 371 GLY A O 1
ATOM 2913 N N . SER A 1 372 ? 30.297 -7.145 -5.042 1.00 77.81 372 SER A N 1
ATOM 2914 C CA . SER A 1 372 ? 30.533 -5.859 -5.699 1.00 77.81 372 SER A CA 1
ATOM 2915 C C . SER A 1 372 ? 31.574 -6.057 -6.813 1.00 77.81 372 SER A C 1
ATOM 2917 O O . SER A 1 372 ? 32.769 -6.122 -6.513 1.00 77.81 372 SER A O 1
ATOM 2919 N N . PRO A 1 373 ? 31.154 -6.228 -8.082 1.00 87.81 373 PRO A N 1
ATOM 2920 C CA . PRO A 1 373 ? 29.774 -6.168 -8.569 1.00 87.81 373 PRO A CA 1
ATOM 2921 C C . PRO A 1 373 ? 28.997 -7.480 -8.372 1.00 87.81 373 PRO A C 1
ATOM 2923 O O . PRO A 1 373 ? 29.573 -8.566 -8.291 1.00 87.81 373 PRO A O 1
ATOM 2926 N N . THR A 1 374 ? 27.671 -7.367 -8.325 1.00 89.44 374 THR A N 1
ATOM 2927 C CA . THR A 1 374 ? 26.741 -8.504 -8.252 1.00 89.44 374 THR A CA 1
ATOM 2928 C C . THR A 1 374 ? 26.668 -9.203 -9.608 1.00 89.44 374 THR A C 1
ATOM 2930 O O . THR A 1 374 ? 26.715 -8.521 -10.636 1.00 89.44 374 THR A O 1
ATOM 2933 N N . GLN A 1 375 ? 26.558 -10.536 -9.634 1.00 94.75 375 GLN A N 1
ATOM 2934 C CA . GLN A 1 375 ? 26.582 -11.306 -10.883 1.00 94.75 375 GLN A CA 1
ATOM 2935 C C . GLN A 1 375 ? 25.431 -12.315 -10.997 1.00 94.75 375 GLN A C 1
ATOM 2937 O O . GLN A 1 375 ? 24.989 -12.894 -10.004 1.00 94.75 375 GLN A O 1
ATOM 2942 N N . LEU A 1 376 ? 24.982 -12.558 -12.229 1.00 96.19 376 LEU A N 1
ATOM 2943 C CA . LEU A 1 376 ? 24.111 -13.671 -12.607 1.00 96.19 376 LEU A CA 1
ATOM 2944 C C . LEU A 1 376 ? 24.881 -14.578 -13.561 1.00 96.19 376 LEU A C 1
ATOM 2946 O O . LEU A 1 376 ? 25.256 -14.147 -14.648 1.00 96.19 376 LEU A O 1
ATOM 2950 N N . GLN A 1 377 ? 25.114 -15.825 -13.164 1.00 97.25 377 GLN A N 1
ATOM 2951 C CA . GLN A 1 377 ? 25.749 -16.830 -14.015 1.00 97.25 377 GLN A CA 1
ATOM 2952 C C . GLN A 1 377 ? 24.679 -17.737 -14.628 1.00 97.25 377 GLN A C 1
ATOM 2954 O O . GLN A 1 377 ? 24.135 -18.599 -13.938 1.00 97.25 377 GLN A O 1
ATOM 2959 N N . TRP A 1 378 ? 24.374 -17.538 -15.906 1.00 97.50 378 TRP A N 1
ATOM 2960 C CA . TRP A 1 378 ? 23.366 -18.280 -16.659 1.00 97.50 378 TRP A CA 1
ATOM 2961 C C . TRP A 1 378 ? 23.805 -19.713 -16.954 1.00 97.50 378 TRP A C 1
ATOM 2963 O O . TRP A 1 378 ? 24.996 -20.024 -17.034 1.00 97.50 378 TRP A O 1
ATOM 2973 N N . ALA A 1 379 ? 22.827 -20.604 -17.118 1.00 96.44 379 ALA A N 1
ATOM 2974 C CA . ALA A 1 379 ? 23.061 -22.020 -17.398 1.00 96.44 379 ALA A CA 1
ATOM 2975 C C . ALA A 1 379 ? 23.796 -22.280 -18.730 1.00 96.44 379 ALA A C 1
ATOM 2977 O O . ALA A 1 379 ? 24.424 -23.325 -18.885 1.00 96.44 379 ALA A O 1
ATOM 2978 N N . ASP A 1 380 ? 23.746 -21.337 -19.673 1.00 96.44 380 ASP A N 1
ATOM 2979 C CA . ASP A 1 380 ? 24.499 -21.369 -20.934 1.00 96.44 380 ASP A CA 1
ATOM 2980 C C . ASP A 1 380 ? 25.957 -20.882 -20.795 1.00 96.44 380 ASP A C 1
ATOM 2982 O O . ASP A 1 380 ? 26.721 -20.915 -21.760 1.00 96.44 380 ASP A O 1
ATOM 2986 N N . GLY A 1 381 ? 26.363 -20.477 -19.588 1.00 97.19 381 GLY A N 1
ATOM 2987 C CA . GLY A 1 381 ? 27.696 -19.973 -19.273 1.00 97.19 381 GLY A CA 1
ATOM 2988 C C . GLY A 1 381 ? 27.841 -18.459 -19.407 1.00 97.19 381 GLY A C 1
ATOM 2989 O O . GLY A 1 381 ? 28.908 -17.936 -19.077 1.00 97.19 381 GLY A O 1
ATOM 2990 N N . GLU A 1 382 ? 26.806 -17.739 -19.849 1.00 97.62 382 GLU A N 1
ATOM 2991 C CA . GLU A 1 382 ? 26.834 -16.283 -19.871 1.00 97.62 382 GLU A CA 1
ATOM 2992 C C . GLU A 1 382 ? 26.873 -15.721 -18.441 1.00 97.62 382 GLU A C 1
ATOM 2994 O O . GLU A 1 382 ? 26.228 -16.232 -17.526 1.00 97.62 382 GLU A O 1
ATOM 2999 N N . VAL A 1 383 ? 27.637 -14.649 -18.229 1.00 97.69 383 VAL A N 1
ATOM 3000 C CA . VAL A 1 383 ? 27.697 -13.958 -16.937 1.00 97.69 383 VAL A CA 1
ATOM 3001 C C . VAL A 1 383 ? 27.242 -12.525 -17.126 1.00 97.69 383 VAL A C 1
ATOM 3003 O O . VAL A 1 383 ? 27.816 -11.785 -17.929 1.00 97.69 383 VAL A O 1
ATOM 3006 N N . TRP A 1 384 ? 26.212 -12.131 -16.386 1.00 97.56 384 TRP A N 1
ATOM 3007 C CA . TRP A 1 384 ? 25.760 -10.749 -16.311 1.00 97.56 384 TRP A CA 1
ATOM 3008 C C . TRP A 1 384 ? 26.297 -10.115 -15.041 1.00 97.56 384 TRP A C 1
ATOM 3010 O O . TRP A 1 384 ? 26.314 -10.741 -13.986 1.00 97.56 384 TRP A O 1
ATOM 3020 N N . VAL A 1 385 ? 26.724 -8.866 -15.143 1.00 95.88 385 VAL A N 1
ATOM 3021 C CA . VAL A 1 385 ? 27.305 -8.081 -14.062 1.00 95.88 385 VAL A CA 1
ATOM 3022 C C . VAL A 1 385 ? 26.466 -6.827 -13.891 1.00 95.88 385 VAL A C 1
ATOM 3024 O O . VAL A 1 385 ? 26.239 -6.087 -14.852 1.00 95.88 385 VAL A O 1
ATOM 3027 N N . ARG A 1 386 ? 25.998 -6.585 -12.671 1.00 93.56 386 ARG A N 1
ATOM 3028 C CA . ARG A 1 386 ? 25.260 -5.370 -12.338 1.00 93.56 386 ARG A CA 1
ATOM 3029 C C . ARG A 1 386 ? 26.232 -4.201 -12.197 1.00 93.56 386 ARG A C 1
ATOM 3031 O O . ARG A 1 386 ? 27.240 -4.321 -11.498 1.00 93.56 386 ARG A O 1
ATOM 3038 N N . SER A 1 387 ? 25.925 -3.072 -12.830 1.00 88.94 387 SER A N 1
ATOM 3039 C CA . SER A 1 387 ? 26.645 -1.823 -12.580 1.00 88.94 387 SER A CA 1
ATOM 3040 C C . SER A 1 387 ? 26.565 -1.451 -11.109 1.00 88.94 387 SER A C 1
ATOM 3042 O O . SER A 1 387 ? 25.527 -1.639 -10.473 1.00 88.94 387 SER A O 1
ATOM 3044 N N . ALA A 1 388 ? 27.641 -0.877 -10.572 1.00 74.81 388 ALA A N 1
ATOM 3045 C CA . ALA A 1 388 ? 27.537 -0.176 -9.302 1.00 74.81 388 ALA A CA 1
ATOM 3046 C C . ALA A 1 388 ? 26.410 0.863 -9.420 1.00 74.81 388 ALA A C 1
ATOM 3048 O O . ALA A 1 388 ? 26.337 1.572 -10.427 1.00 74.81 388 ALA A O 1
ATOM 3049 N N . LEU A 1 389 ? 25.515 0.901 -8.429 1.00 57.19 389 LEU A N 1
ATOM 3050 C CA . LEU A 1 389 ? 24.577 2.011 -8.288 1.00 57.19 389 LEU A CA 1
ATOM 3051 C C . LEU A 1 389 ? 25.438 3.278 -8.192 1.00 57.19 389 LEU A C 1
ATOM 3053 O O . LEU A 1 389 ? 26.292 3.360 -7.308 1.00 57.19 389 LEU A O 1
ATOM 3057 N N . ALA A 1 390 ? 25.311 4.149 -9.193 1.00 40.09 390 ALA A N 1
ATOM 3058 C CA . ALA A 1 390 ? 26.090 5.377 -9.311 1.00 40.09 390 ALA A CA 1
ATOM 3059 C C . ALA A 1 390 ? 25.616 6.439 -8.319 1.00 40.09 390 ALA A C 1
ATOM 3061 O O . ALA A 1 390 ? 24.389 6.481 -8.062 1.00 40.09 390 ALA A O 1
#

Nearest PDB structures (foldseek):
  2lfo-assembly1_A  TM=2.545E-01  e=3.022E+00  Gallus gallus
  8ixp-assembly1_C  TM=3.474E-01  e=8.150E+00  Streptomyces lincolnensis
  2lba-assembly1_A  TM=2.445E-01  e=4.289E+00  Gallus gallus
  8ixq-assembly1_C-3  TM=3.464E-01  e=9.159E+00  Streptomyces lincolnensis

Sequence (390 aa):
MAICADLPWTDFEAQSDRRPPLQGDSNVPTCSDTCIGSSARSVCLGAALRAPGSYPWLTKIPTSYQEAEKENWQPPSQGLDAEGKSLSSRSSRTVIVFDWDDTLFPLTHVFRDLHMDVSKRLEEQPIPEAMKRNVASQLAACSEEAIRLLTLANSLGKVILVTLSRESWVVRSCRNFCPKLQDCIDSLGLPIIYAQSQRGTTGSDGASLKAQVPYWDSCGAFRPRFLSSGCVDLSKLDGTWLDLDATPTCFIRAGVIVWHWDDDQTTVLEQEHGELYIVLAGERFSATMKEEPVRLHWSDGAKWIRDDLQGVWHRQLGGARLGQVEEGRMLWDEAFEHEPSRLEPATGILPQGEVRLRLLDTIHTARYQPGSPTQLQWADGEVWVRSALA

Radius of gyration: 32.65 Å; Cα contacts (8 Å, |Δi|>4): 489; chains: 1; bounding box: 80×66×106 Å

pLDDT: mean 74.23, std 25.67, range [24.19, 98.56]

Organism: NCBI:txid878477